Protein AF-A0A0K0E329-F1 (afdb_monomer_lite)

Structure (mmCIF, N/CA/C/O backbone):
data_AF-A0A0K0E329-F1
#
_entry.id   AF-A0A0K0E329-F1
#
loop_
_atom_site.group_PDB
_atom_site.id
_atom_site.type_symbol
_atom_site.label_atom_id
_atom_site.label_alt_id
_atom_site.label_comp_id
_atom_site.label_asym_id
_atom_site.label_entity_id
_atom_site.label_seq_id
_atom_site.pdbx_PDB_ins_code
_atom_site.Cartn_x
_atom_site.Cartn_y
_atom_site.Cartn_z
_atom_site.occupancy
_atom_site.B_iso_or_equiv
_atom_site.auth_seq_id
_atom_site.auth_comp_id
_atom_site.auth_asym_id
_atom_site.auth_atom_id
_atom_site.pdbx_PDB_model_num
ATOM 1 N N . MET A 1 1 ? -39.834 -22.960 -10.451 1.00 30.19 1 MET A N 1
ATOM 2 C CA . MET A 1 1 ? -39.434 -23.933 -9.409 1.00 30.19 1 MET A CA 1
ATOM 3 C C . MET A 1 1 ? -38.157 -23.438 -8.737 1.00 30.19 1 MET A C 1
ATOM 5 O O . MET A 1 1 ? -37.255 -23.017 -9.445 1.00 30.19 1 MET A O 1
ATOM 9 N N . SER A 1 2 ? -38.142 -23.414 -7.400 1.00 26.95 2 SER A N 1
ATOM 10 C CA . SER A 1 2 ? -36.976 -23.307 -6.494 1.00 26.95 2 SER A CA 1
ATOM 11 C C . SER A 1 2 ? -35.698 -22.561 -6.947 1.00 26.95 2 SER A C 1
ATOM 13 O O . SER A 1 2 ? -34.744 -23.169 -7.430 1.00 26.95 2 SER A O 1
ATOM 15 N N . ARG A 1 3 ? -35.580 -21.290 -6.544 1.00 26.12 3 ARG A N 1
ATOM 16 C CA . ARG A 1 3 ? -34.409 -20.845 -5.766 1.00 26.12 3 ARG A CA 1
ATOM 17 C C . ARG A 1 3 ? -34.931 -20.260 -4.459 1.00 26.12 3 ARG A C 1
ATOM 19 O O . ARG A 1 3 ? -35.595 -19.231 -4.466 1.00 26.12 3 ARG A O 1
ATOM 26 N N . VAL A 1 4 ? -34.724 -20.997 -3.373 1.00 27.64 4 VAL A N 1
ATOM 27 C CA . VAL A 1 4 ? -35.117 -20.589 -2.019 1.00 27.64 4 VAL A CA 1
ATOM 28 C C . VAL A 1 4 ? -34.124 -19.528 -1.528 1.00 27.64 4 VAL A C 1
ATOM 30 O O . VAL A 1 4 ? -32.957 -19.551 -1.925 1.00 27.64 4 VAL A O 1
ATOM 33 N N . ASN A 1 5 ? -34.593 -18.612 -0.677 1.00 27.81 5 ASN A N 1
ATOM 34 C CA . ASN A 1 5 ? -33.756 -17.750 0.172 1.00 27.81 5 ASN A CA 1
ATOM 35 C C . ASN A 1 5 ? -32.649 -18.607 0.849 1.00 27.81 5 ASN A C 1
ATOM 37 O O . ASN A 1 5 ? -32.855 -19.792 1.081 1.00 27.81 5 ASN A O 1
ATOM 41 N N . THR A 1 6 ? -31.454 -18.136 1.188 1.00 36.88 6 THR A N 1
ATOM 42 C CA . THR A 1 6 ? -31.142 -16.965 2.019 1.00 36.88 6 THR A CA 1
ATOM 43 C C . THR A 1 6 ? -29.643 -16.649 1.880 1.00 36.88 6 THR A C 1
ATOM 45 O O . THR A 1 6 ? -28.821 -17.477 2.274 1.00 36.88 6 THR A O 1
ATOM 48 N N . ASP A 1 7 ? -29.256 -15.464 1.402 1.00 59.50 7 ASP A N 1
ATOM 49 C CA . ASP A 1 7 ? -27.940 -14.902 1.755 1.00 59.50 7 ASP A CA 1
ATOM 50 C C . ASP A 1 7 ? -28.203 -13.801 2.785 1.00 59.50 7 ASP A C 1
ATOM 52 O O . ASP A 1 7 ? -28.578 -12.684 2.431 1.00 59.50 7 ASP A O 1
ATOM 56 N N . GLU A 1 8 ? -28.102 -14.153 4.070 1.00 69.12 8 GLU A N 1
ATOM 57 C CA . GLU A 1 8 ? -28.413 -13.270 5.209 1.00 69.12 8 GLU A CA 1
ATOM 58 C C . GLU A 1 8 ? -27.462 -12.049 5.294 1.00 69.12 8 GLU A C 1
ATOM 60 O O . GLU A 1 8 ? -27.689 -11.147 6.102 1.00 69.12 8 GLU A O 1
ATOM 65 N N . GLU A 1 9 ? -26.422 -11.988 4.446 1.00 79.25 9 GLU A N 1
ATOM 66 C CA . GLU A 1 9 ? -25.564 -10.811 4.236 1.00 79.25 9 GLU A CA 1
ATOM 67 C C . GLU A 1 9 ? -26.096 -9.812 3.197 1.00 79.25 9 GLU A C 1
ATOM 69 O O . GLU A 1 9 ? -25.577 -8.699 3.115 1.00 79.25 9 GLU A O 1
ATOM 74 N N . ASN A 1 10 ? -27.093 -10.172 2.385 1.00 79.56 10 ASN A N 1
ATOM 75 C CA . ASN A 1 10 ? -27.586 -9.287 1.333 1.00 79.56 10 ASN A CA 1
ATOM 76 C C . ASN A 1 10 ? -28.309 -8.071 1.938 1.00 79.56 10 ASN A C 1
ATOM 78 O O . ASN A 1 10 ? -29.282 -8.224 2.679 1.00 79.56 10 ASN A O 1
ATOM 82 N N . ILE A 1 11 ? -27.850 -6.862 1.609 1.00 79.38 11 ILE A N 1
ATOM 83 C CA . ILE A 1 11 ? -28.499 -5.613 2.020 1.00 79.38 11 ILE A CA 1
ATOM 84 C C . ILE A 1 11 ? -29.541 -5.256 0.952 1.00 79.38 11 ILE A C 1
ATOM 86 O O . ILE A 1 11 ? -29.167 -5.057 -0.206 1.00 79.38 11 ILE A O 1
ATOM 90 N N . PRO A 1 12 ? -30.841 -5.152 1.292 1.00 78.81 12 PRO A N 1
ATOM 91 C CA . PRO A 1 12 ? -31.854 -4.770 0.316 1.00 78.81 12 PRO A CA 1
ATOM 92 C C . PRO A 1 12 ? -31.569 -3.384 -0.276 1.00 78.81 12 PRO A C 1
ATOM 94 O O . PRO A 1 12 ? -31.139 -2.469 0.430 1.00 78.81 12 PRO A O 1
ATOM 97 N N . CYS A 1 13 ? -31.836 -3.204 -1.569 1.00 78.75 13 CYS A N 1
ATOM 98 C CA . CYS A 1 13 ? -31.756 -1.885 -2.191 1.00 78.75 13 CYS A CA 1
ATOM 99 C C . CYS A 1 13 ? -32.793 -0.938 -1.574 1.00 78.75 13 CYS A C 1
ATOM 101 O O . CYS A 1 13 ? -33.955 -1.312 -1.394 1.00 78.75 13 CYS A O 1
ATOM 103 N N . PHE A 1 14 ? -32.392 0.303 -1.309 1.00 81.69 14 PHE A N 1
ATOM 104 C CA . PHE A 1 14 ? -33.315 1.366 -0.937 1.00 81.69 14 PHE A CA 1
ATOM 105 C C . PHE A 1 14 ? -34.345 1.577 -2.066 1.00 81.69 14 PHE A C 1
ATOM 107 O O . PHE A 1 14 ? -33.971 1.532 -3.245 1.00 81.69 14 PHE A O 1
ATOM 114 N N . PRO A 1 15 ? -35.638 1.792 -1.760 1.00 80.38 15 PRO A N 1
ATOM 115 C CA . PRO A 1 15 ? -36.645 2.002 -2.795 1.00 80.38 15 PRO A CA 1
ATOM 116 C C . PRO A 1 15 ? -36.321 3.215 -3.673 1.00 80.38 15 PRO A C 1
ATOM 118 O O . PRO A 1 15 ? -35.974 4.275 -3.157 1.00 80.38 15 PRO A O 1
ATOM 121 N N . LYS A 1 16 ? -36.485 3.075 -4.997 1.00 79.75 16 LYS A N 1
ATOM 122 C CA . LYS A 1 16 ? -36.289 4.180 -5.958 1.00 79.75 16 LYS A CA 1
ATOM 123 C C . LYS A 1 16 ? -37.215 5.364 -5.668 1.00 79.75 16 LYS A C 1
ATOM 125 O O . LYS A 1 16 ? -36.776 6.508 -5.711 1.00 79.75 16 LYS A O 1
ATOM 130 N N . ASP A 1 17 ? -38.463 5.061 -5.316 1.00 83.12 17 ASP A N 1
ATOM 131 C CA . ASP A 1 17 ? -39.498 6.023 -4.945 1.00 83.12 17 ASP A CA 1
ATOM 132 C C . ASP A 1 17 ? -39.912 5.805 -3.483 1.00 83.12 17 ASP A C 1
ATOM 134 O O . ASP A 1 17 ? -40.908 5.132 -3.202 1.00 83.12 17 ASP A O 1
ATOM 138 N N . PRO A 1 18 ? -39.137 6.321 -2.515 1.00 84.25 18 PRO A N 1
ATOM 139 C CA . PRO A 1 18 ? -39.453 6.143 -1.111 1.00 84.25 18 PRO A CA 1
ATOM 140 C C . PRO A 1 18 ? -40.649 7.025 -0.699 1.00 84.25 18 PRO A C 1
ATOM 142 O O . PRO A 1 18 ? -40.830 8.142 -1.223 1.00 84.25 18 PRO A O 1
ATOM 145 N N . PRO A 1 19 ? -41.455 6.571 0.280 1.00 87.12 19 PRO A N 1
ATOM 146 C CA . PRO A 1 19 ? -42.496 7.392 0.884 1.00 87.12 19 PRO A CA 1
ATOM 147 C C . PRO A 1 19 ? -41.891 8.653 1.520 1.00 87.12 19 PRO A C 1
ATOM 149 O O . PRO A 1 19 ? -40.735 8.674 1.940 1.00 87.12 19 PRO A O 1
ATOM 152 N N . LYS A 1 20 ? -42.680 9.735 1.576 1.00 87.44 20 LYS A N 1
ATOM 153 C CA . LYS A 1 20 ? -42.245 11.016 2.171 1.00 87.44 20 LYS A CA 1
ATOM 154 C C . LYS A 1 20 ? -42.005 10.914 3.680 1.00 87.44 20 LYS A C 1
ATOM 156 O O . LYS A 1 20 ? -41.210 11.680 4.218 1.00 87.44 20 LYS A O 1
ATOM 161 N N . GLU A 1 21 ? -42.698 9.986 4.327 1.00 90.31 21 GLU A N 1
ATOM 162 C CA . GLU A 1 21 ? -42.625 9.707 5.754 1.00 90.31 21 GLU A CA 1
ATOM 163 C C . GLU A 1 21 ? -42.329 8.226 5.972 1.00 90.31 21 GLU A C 1
ATOM 165 O O . GLU A 1 21 ? -42.809 7.363 5.232 1.00 90.31 21 GLU A O 1
ATOM 170 N N . ILE A 1 22 ? -41.537 7.945 6.999 1.00 91.00 22 ILE A N 1
ATOM 171 C CA . ILE A 1 22 ? -41.161 6.605 7.437 1.00 91.00 22 ILE A CA 1
ATOM 172 C C . ILE A 1 22 ? -41.391 6.479 8.942 1.00 91.00 22 ILE A C 1
ATOM 174 O O . ILE A 1 22 ? -41.327 7.461 9.674 1.00 91.00 22 ILE A O 1
ATOM 178 N N . LYS A 1 23 ? -41.640 5.261 9.413 1.00 92.19 23 LYS A N 1
ATOM 179 C CA . LYS A 1 23 ? -41.767 4.931 10.834 1.00 92.19 23 LYS A CA 1
ATOM 180 C C . LYS A 1 23 ? -40.741 3.875 11.213 1.00 92.19 23 LYS A C 1
ATOM 182 O O . LYS A 1 23 ? -40.437 2.983 10.417 1.00 92.19 23 LYS A O 1
ATOM 187 N N . PHE A 1 24 ? -40.238 3.963 12.436 1.00 91.94 24 PHE A N 1
ATOM 188 C CA . PHE A 1 24 ? -39.349 2.966 13.029 1.00 91.94 24 PHE A CA 1
ATOM 189 C C . PHE A 1 24 ? -40.064 2.222 14.153 1.00 91.94 24 PHE A C 1
ATOM 191 O O . PHE A 1 24 ? -40.987 2.759 14.768 1.00 91.94 24 PHE A O 1
ATOM 198 N N . LYS A 1 25 ? -39.664 0.978 14.420 1.00 92.44 25 LYS A N 1
ATOM 199 C CA . LYS A 1 25 ? -40.356 0.107 15.373 1.00 92.44 25 LYS A CA 1
ATOM 200 C C . LYS A 1 25 ? -40.222 0.596 16.819 1.00 92.44 25 LYS A C 1
ATOM 202 O O . LYS A 1 25 ? -41.172 0.405 17.573 1.00 92.44 25 LYS A O 1
ATOM 207 N N . LYS A 1 26 ? -39.103 1.222 17.213 1.00 88.12 26 LYS A N 1
ATOM 208 C CA . LYS A 1 26 ? -38.930 1.727 18.590 1.00 88.12 26 LYS A CA 1
ATOM 209 C C . LYS A 1 26 ? -39.703 3.012 18.879 1.00 88.12 26 LYS A C 1
ATOM 211 O O . LYS A 1 26 ? -40.247 3.140 19.968 1.00 88.12 26 LYS A O 1
ATOM 216 N N . SER A 1 27 ? -39.737 3.956 17.935 1.00 81.31 27 SER A N 1
ATOM 217 C CA . SER A 1 27 ? -40.390 5.261 18.143 1.00 81.31 27 SER A CA 1
ATOM 218 C C . SER A 1 27 ? -41.851 5.301 17.695 1.00 81.31 27 SER A C 1
ATOM 220 O O . SER A 1 27 ? -42.635 6.010 18.309 1.00 81.31 27 SER A O 1
ATOM 222 N N . ASN A 1 28 ? -42.233 4.565 16.642 1.00 79.19 28 ASN A N 1
ATOM 223 C CA . ASN A 1 28 ? -43.558 4.560 15.987 1.00 79.19 28 ASN A CA 1
ATOM 224 C C . ASN A 1 28 ? -44.072 5.923 15.444 1.00 79.19 28 ASN A C 1
ATOM 226 O O . ASN A 1 28 ? -45.011 5.964 14.636 1.00 79.19 28 ASN A O 1
ATOM 230 N N . GLU A 1 29 ? -43.433 7.028 15.819 1.00 84.44 29 GLU A N 1
ATOM 231 C CA . GLU A 1 29 ? -43.645 8.364 15.267 1.00 84.44 29 GLU A CA 1
ATOM 232 C C . GLU A 1 29 ? -43.232 8.458 13.786 1.00 84.44 29 GLU A C 1
ATOM 234 O O . GLU A 1 29 ? -42.337 7.729 13.340 1.00 84.44 29 GLU A O 1
ATOM 239 N N . PRO A 1 30 ? -43.881 9.329 12.989 1.00 87.44 30 PRO A N 1
ATOM 240 C CA . PRO A 1 30 ? -43.497 9.587 11.607 1.00 87.44 30 PRO A CA 1
ATOM 241 C C . PRO A 1 30 ? -42.249 10.480 11.531 1.00 87.44 30 PRO A C 1
ATOM 243 O O . PRO A 1 30 ? -42.206 11.575 12.083 1.00 87.44 30 PRO A O 1
ATOM 246 N N . HIS A 1 31 ? -41.245 10.036 10.776 1.00 90.06 31 HIS A N 1
ATOM 247 C CA . HIS A 1 31 ? -40.064 10.821 10.413 1.00 90.06 31 HIS A CA 1
ATOM 248 C C . HIS A 1 31 ? -40.143 11.205 8.940 1.00 90.06 31 HIS A C 1
ATOM 250 O O . HIS A 1 31 ? -40.411 10.358 8.086 1.00 90.06 31 HIS A O 1
ATOM 256 N N . LYS A 1 32 ? -39.857 12.464 8.614 1.00 89.69 32 LYS A N 1
ATOM 257 C CA . LYS A 1 32 ? -39.839 12.951 7.229 1.00 89.69 32 LYS A CA 1
ATOM 258 C C . LYS A 1 32 ? -38.509 12.604 6.559 1.00 89.69 32 LYS A C 1
ATOM 260 O O . LYS A 1 32 ? -37.453 12.933 7.091 1.00 89.69 32 LYS A O 1
ATOM 265 N N . LEU A 1 33 ? -38.551 11.981 5.383 1.00 87.00 33 LEU A N 1
ATOM 266 C CA . LEU A 1 33 ? -37.358 11.575 4.636 1.00 87.00 33 LEU A CA 1
ATOM 267 C C . LEU A 1 33 ? -36.765 12.740 3.821 1.00 87.00 33 LEU A C 1
ATOM 269 O O . LEU A 1 33 ? -37.480 13.410 3.067 1.00 87.00 33 LEU A O 1
ATOM 273 N N . VAL A 1 34 ? -35.446 12.941 3.897 1.00 81.12 34 VAL A N 1
ATOM 274 C CA . VAL A 1 34 ? -34.737 13.996 3.154 1.00 81.12 34 VAL A CA 1
ATOM 275 C C . VAL A 1 34 ? -34.216 13.451 1.819 1.00 81.12 34 VAL A C 1
ATOM 277 O O . VAL A 1 34 ? -33.119 12.909 1.716 1.00 81.12 34 VAL A O 1
ATOM 280 N N . ARG A 1 35 ? -35.020 13.610 0.757 1.00 65.81 35 ARG A N 1
ATOM 281 C CA . ARG A 1 35 ? -34.760 13.025 -0.579 1.00 65.81 35 ARG A CA 1
ATOM 282 C C . ARG A 1 35 ? -33.406 13.386 -1.202 1.00 65.81 35 ARG A C 1
ATOM 284 O O . ARG A 1 35 ? -32.863 12.580 -1.948 1.00 65.81 35 ARG A O 1
ATOM 291 N N . ASN A 1 36 ? -32.867 14.567 -0.909 1.00 62.78 36 ASN A N 1
ATOM 292 C CA . ASN A 1 36 ? -31.623 15.054 -1.517 1.00 62.78 36 ASN A CA 1
ATOM 293 C C . ASN A 1 36 ? -30.358 14.449 -0.874 1.00 62.78 36 ASN A C 1
ATOM 295 O O . ASN A 1 36 ? -29.265 14.661 -1.391 1.00 62.78 36 ASN A O 1
ATOM 299 N N . LEU A 1 37 ? -30.502 13.735 0.249 1.00 58.59 37 LEU A N 1
ATOM 300 C CA . LEU A 1 37 ? -29.411 13.200 1.074 1.00 58.59 37 LEU A CA 1
ATOM 301 C C . LEU A 1 37 ? -29.565 11.681 1.293 1.00 58.59 37 LEU A C 1
ATOM 303 O O . LEU A 1 37 ? -29.251 11.136 2.349 1.00 58.59 37 LEU A O 1
ATOM 307 N N . ILE A 1 38 ? -30.056 10.985 0.261 1.00 61.78 38 ILE A N 1
ATOM 308 C CA . ILE A 1 38 ? -29.942 9.527 0.133 1.00 61.78 38 ILE A CA 1
ATOM 309 C C . ILE A 1 38 ? -28.563 9.246 -0.472 1.00 61.78 38 ILE A C 1
ATOM 311 O O . ILE A 1 38 ? -28.351 9.440 -1.671 1.00 61.78 38 ILE A O 1
ATOM 315 N N . SER A 1 39 ? -27.612 8.832 0.365 1.00 55.78 39 SER A N 1
ATOM 316 C CA . SER A 1 39 ? -26.233 8.600 -0.062 1.00 55.78 39 SER A CA 1
ATOM 317 C C . SER A 1 39 ? -26.075 7.174 -0.594 1.00 55.78 39 SER A C 1
ATOM 319 O O . SER A 1 39 ? -26.163 6.198 0.154 1.00 55.78 39 SER A O 1
ATOM 321 N N . TYR A 1 40 ? -25.857 7.060 -1.907 1.00 50.41 40 TYR A N 1
ATOM 322 C CA . TYR A 1 40 ? -25.480 5.813 -2.575 1.00 50.41 40 TYR A CA 1
ATOM 323 C C . TYR A 1 40 ? -23.957 5.620 -2.479 1.00 50.41 40 TYR A C 1
ATOM 325 O O . TYR A 1 40 ? -23.222 6.090 -3.348 1.00 50.41 40 TYR A O 1
ATOM 333 N N . THR A 1 41 ? -23.469 4.902 -1.463 1.00 49.47 41 THR A N 1
ATOM 334 C CA . THR A 1 41 ? -22.028 4.662 -1.245 1.00 49.47 41 THR A CA 1
ATOM 335 C C . THR A 1 41 ? -21.646 3.176 -1.331 1.00 49.47 41 THR A C 1
ATOM 337 O O . THR A 1 41 ? -20.990 2.590 -0.472 1.00 49.47 41 THR A O 1
ATOM 340 N N . GLY A 1 42 ? -21.975 2.558 -2.469 1.00 47.09 42 GLY A N 1
ATOM 341 C CA . GLY A 1 42 ? -21.501 1.221 -2.849 1.00 47.09 42 GLY A CA 1
ATOM 342 C C . GLY A 1 42 ? -22.220 0.055 -2.158 1.00 47.09 42 GLY A C 1
ATOM 343 O O . GLY A 1 42 ? -23.190 0.236 -1.429 1.00 47.09 42 GLY A O 1
ATOM 344 N N . ASN A 1 43 ? -21.737 -1.169 -2.404 1.00 46.44 43 ASN A N 1
ATOM 345 C CA . ASN A 1 43 ? -22.457 -2.423 -2.111 1.00 46.44 43 ASN A CA 1
ATOM 346 C C . ASN A 1 43 ? -22.878 -2.643 -0.644 1.00 46.44 43 ASN A C 1
ATOM 348 O O . ASN A 1 43 ? -23.721 -3.501 -0.399 1.00 46.44 43 ASN A O 1
ATOM 352 N N . PHE A 1 44 ? -22.290 -1.921 0.316 1.00 54.41 44 PHE A N 1
ATOM 353 C CA . PHE A 1 44 ? -22.524 -2.126 1.752 1.00 54.41 44 PHE A CA 1
ATOM 354 C C . PHE A 1 44 ? -22.970 -0.874 2.516 1.00 54.41 44 PHE A C 1
ATOM 356 O O . PHE A 1 44 ? -23.161 -0.941 3.730 1.00 54.41 44 PHE A O 1
ATOM 363 N N . HIS A 1 45 ? -23.156 0.257 1.830 1.00 67.00 45 HIS A N 1
ATOM 364 C CA . HIS A 1 45 ? -23.435 1.531 2.486 1.00 67.00 45 HIS A CA 1
ATOM 365 C C . HIS A 1 45 ? -24.546 2.266 1.731 1.00 67.00 45 HIS A C 1
ATOM 367 O O . HIS A 1 45 ? -24.354 2.885 0.685 1.00 67.00 45 HIS A O 1
ATOM 373 N N . GLN A 1 46 ? -25.753 2.124 2.271 1.00 80.38 46 GLN A N 1
ATOM 374 C CA . GLN A 1 46 ? -26.930 2.877 1.868 1.00 80.38 46 GLN A CA 1
ATOM 375 C C . GLN A 1 46 ? -27.401 3.628 3.106 1.00 80.38 46 GLN A C 1
ATOM 377 O O . GLN A 1 46 ? -27.944 3.024 4.035 1.00 80.38 46 GLN A O 1
ATOM 382 N N . TYR A 1 47 ? -27.143 4.932 3.123 1.00 83.94 47 TYR A N 1
ATOM 383 C CA . TYR A 1 47 ? -27.549 5.822 4.203 1.00 83.94 47 TYR A CA 1
ATOM 384 C C . TYR A 1 47 ? -28.688 6.713 3.734 1.00 83.94 47 TYR A C 1
ATOM 386 O O . TYR A 1 47 ? -28.702 7.183 2.593 1.00 83.94 47 TYR A O 1
ATOM 394 N N . PHE A 1 48 ? -29.619 6.993 4.635 1.00 85.25 48 PHE A N 1
ATOM 395 C CA . PHE A 1 48 ? -30.668 7.969 4.406 1.00 85.25 48 PHE A CA 1
ATOM 396 C C . PHE A 1 48 ? -30.833 8.872 5.626 1.00 85.25 48 PHE A C 1
ATOM 398 O O . PHE A 1 48 ? -30.765 8.426 6.775 1.00 85.25 48 PHE A O 1
ATOM 405 N N . GLN A 1 49 ? -31.058 10.154 5.358 1.00 85.69 49 GLN A N 1
ATOM 406 C CA . GLN A 1 49 ? -31.318 11.157 6.379 1.00 85.69 49 GLN A CA 1
ATOM 407 C C . GLN A 1 49 ? -32.830 11.343 6.575 1.00 85.69 49 GLN A C 1
ATOM 409 O O . GLN A 1 49 ? -33.607 11.357 5.613 1.00 85.69 49 GLN A O 1
ATOM 414 N N . HIS A 1 50 ? -33.253 11.478 7.828 1.00 87.81 50 HIS A N 1
ATOM 415 C CA . HIS A 1 50 ? -34.649 11.645 8.213 1.00 87.81 50 HIS A CA 1
ATOM 416 C C . HIS A 1 50 ? -34.791 12.559 9.432 1.00 87.81 50 HIS A C 1
ATOM 418 O O . HIS A 1 50 ? -33.901 12.640 10.276 1.00 87.81 50 HIS A O 1
ATOM 424 N N . ASN A 1 51 ? -35.939 13.224 9.534 1.00 84.81 51 ASN A N 1
ATOM 425 C CA . ASN A 1 51 ? -36.203 14.223 10.564 1.00 84.81 51 ASN A CA 1
ATOM 426 C C . ASN A 1 51 ? -37.435 13.819 11.375 1.00 84.81 51 ASN A C 1
ATOM 428 O O . ASN A 1 51 ? -38.546 13.797 10.837 1.00 84.81 51 ASN A O 1
ATOM 432 N N . GLY A 1 52 ? -37.237 13.530 12.663 1.00 78.06 52 GLY A N 1
ATOM 433 C CA . GLY A 1 52 ? -38.322 13.342 13.637 1.00 78.06 52 GLY A CA 1
ATOM 434 C C . GLY A 1 52 ? -38.841 14.660 14.226 1.00 78.06 52 GLY A C 1
ATOM 435 O O . GLY A 1 52 ? -39.932 14.703 14.782 1.00 78.06 52 GLY A O 1
ATOM 436 N N . SER A 1 53 ? -38.086 15.754 14.077 1.00 71.75 53 SER A N 1
ATOM 437 C CA . SER A 1 53 ? -38.524 17.113 14.412 1.00 71.75 53 SER A CA 1
ATOM 438 C C . SER A 1 53 ? -38.049 18.111 13.344 1.00 71.75 53 SER A C 1
ATOM 440 O O . SER A 1 53 ? -37.121 17.801 12.593 1.00 71.75 53 SER A O 1
ATOM 442 N N . PRO A 1 54 ? -38.623 19.326 13.255 1.00 63.53 54 PRO A N 1
ATOM 443 C CA . PRO A 1 54 ? -38.162 20.344 12.307 1.00 63.53 54 PRO A CA 1
ATOM 444 C C . PRO A 1 54 ? -36.701 20.782 12.500 1.00 63.53 54 PRO A C 1
ATOM 446 O O . PRO A 1 54 ? -36.109 21.318 11.566 1.00 63.53 54 PRO A O 1
ATOM 449 N N . THR A 1 55 ? -36.129 20.576 13.691 1.00 61.50 55 THR A N 1
ATOM 450 C CA . THR A 1 55 ? -34.799 21.067 14.088 1.00 61.50 55 THR A CA 1
ATOM 451 C C . THR A 1 55 ? -33.747 19.967 14.248 1.00 61.50 55 THR A C 1
ATOM 453 O O . THR A 1 55 ? -32.568 20.294 14.361 1.00 61.50 55 THR A O 1
ATOM 456 N N . SER A 1 56 ? -34.127 18.683 14.226 1.00 69.25 56 SER A N 1
ATOM 457 C CA . SER A 1 56 ? -33.195 17.554 14.340 1.00 69.25 56 SER A CA 1
ATOM 458 C C . SER A 1 56 ? -33.157 16.693 13.075 1.00 69.25 56 SER A C 1
ATOM 460 O O . SER A 1 56 ? -34.178 16.200 12.592 1.00 69.25 56 SER A O 1
ATOM 462 N N . TYR A 1 57 ? -31.941 16.494 12.565 1.00 76.06 57 TYR A N 1
ATOM 463 C CA . TYR A 1 57 ? -31.628 15.548 11.499 1.00 76.06 57 TYR A CA 1
ATOM 464 C C . TYR A 1 57 ? -31.008 14.295 12.117 1.00 76.06 57 TYR A C 1
ATOM 466 O O . TYR A 1 57 ? -30.106 14.393 12.949 1.00 76.06 57 TYR A O 1
ATOM 474 N N . SER A 1 58 ? -31.464 13.128 11.679 1.00 82.56 58 SER A N 1
ATOM 475 C CA . SER A 1 58 ? -30.926 11.823 12.058 1.00 82.56 58 SER A CA 1
ATOM 476 C C . SER A 1 58 ? -30.509 11.054 10.807 1.00 82.56 58 SER A C 1
ATOM 478 O O . SER A 1 58 ? -31.091 11.226 9.733 1.00 82.56 58 SER A O 1
ATOM 480 N N . TYR A 1 59 ? -29.504 10.192 10.947 1.00 86.44 59 TYR A N 1
ATOM 481 C CA . TYR A 1 59 ? -29.031 9.322 9.874 1.00 86.44 59 TYR A CA 1
ATOM 482 C C . TYR A 1 59 ? -29.313 7.866 10.214 1.00 86.44 59 TYR A C 1
ATOM 484 O O . TYR A 1 59 ? -29.082 7.431 11.340 1.00 86.44 59 TYR A O 1
ATOM 492 N N . SER A 1 60 ? -29.750 7.099 9.219 1.00 89.69 60 SER A N 1
ATOM 493 C CA . SER A 1 60 ? -29.914 5.652 9.330 1.00 89.69 60 SER A CA 1
ATOM 494 C C . SER A 1 60 ? -29.224 4.931 8.173 1.00 89.69 60 SER A C 1
ATOM 496 O O . SER A 1 60 ? -29.397 5.295 7.009 1.00 89.69 60 SER A O 1
ATOM 498 N N . LYS A 1 61 ? -28.455 3.887 8.492 1.00 89.00 61 LYS A N 1
ATOM 499 C CA . LYS A 1 61 ? -27.863 2.935 7.542 1.00 89.00 61 LYS A CA 1
ATOM 500 C C . LYS A 1 61 ? -28.791 1.733 7.369 1.00 89.00 61 LYS A C 1
ATOM 502 O O . LYS A 1 61 ? -29.280 1.211 8.366 1.00 89.00 61 LYS A O 1
ATOM 507 N N . ILE A 1 62 ? -28.990 1.244 6.145 1.00 90.88 62 ILE A N 1
ATOM 508 C CA . ILE A 1 62 ? -29.622 -0.068 5.904 1.00 90.88 62 ILE A CA 1
ATOM 509 C C . ILE A 1 62 ? -28.604 -1.176 6.197 1.00 90.88 62 ILE A C 1
ATOM 511 O O . ILE A 1 62 ? -27.502 -1.150 5.650 1.00 90.88 62 ILE A O 1
ATOM 515 N N . ILE A 1 63 ? -28.980 -2.168 7.005 1.00 91.75 63 ILE A N 1
ATOM 516 C CA . ILE A 1 63 ? -28.107 -3.293 7.383 1.00 91.75 63 ILE A CA 1
ATOM 517 C C . ILE A 1 63 ? -28.737 -4.644 7.016 1.00 91.75 63 ILE A C 1
ATOM 519 O O . ILE A 1 63 ? -29.959 -4.773 6.912 1.00 91.75 63 ILE A O 1
ATOM 523 N N . SER A 1 64 ? -27.905 -5.665 6.800 1.00 91.81 64 SER A N 1
ATOM 524 C CA . SER A 1 64 ? -28.366 -7.031 6.514 1.00 91.81 64 SER A CA 1
ATOM 525 C C . SER A 1 64 ? -28.890 -7.729 7.779 1.00 91.81 64 SER A C 1
ATOM 527 O O . SER A 1 64 ? -28.724 -7.235 8.897 1.00 91.81 64 SER A O 1
ATOM 529 N N . GLU A 1 65 ? -29.522 -8.898 7.640 1.00 92.75 65 GLU A N 1
ATOM 530 C CA . GLU A 1 65 ? -29.952 -9.686 8.807 1.00 92.75 65 GLU A CA 1
ATOM 531 C C . GLU A 1 65 ? -28.748 -10.181 9.631 1.00 92.75 65 GLU A C 1
ATOM 533 O O . GLU A 1 65 ? -28.798 -10.225 10.862 1.00 92.75 65 GLU A O 1
ATOM 538 N N . ASN A 1 66 ? -27.628 -10.484 8.972 1.00 92.44 66 ASN A N 1
ATOM 539 C CA . ASN A 1 66 ? -26.356 -10.735 9.649 1.00 92.44 66 ASN A CA 1
ATOM 540 C C . ASN A 1 66 ? -25.755 -9.466 10.253 1.00 92.44 66 ASN A C 1
ATOM 542 O O . ASN A 1 66 ? -25.228 -9.526 11.362 1.00 92.44 66 ASN A O 1
ATOM 546 N N . GLY A 1 67 ? -25.910 -8.318 9.591 1.00 92.44 67 GLY A N 1
ATOM 547 C CA . GLY A 1 67 ? -25.540 -7.010 10.128 1.00 92.44 67 GLY A CA 1
ATOM 548 C C . GLY A 1 67 ? -26.209 -6.707 11.470 1.00 92.44 67 GLY A C 1
ATOM 549 O O . GLY A 1 67 ? -25.528 -6.276 12.393 1.00 92.44 67 GLY A O 1
ATOM 550 N N . VAL A 1 68 ? -27.500 -7.033 11.633 1.00 94.69 68 VAL A N 1
ATOM 551 C CA . VAL A 1 68 ? -28.214 -6.950 12.927 1.00 94.69 68 VAL A CA 1
ATOM 552 C C . VAL A 1 68 ? -27.541 -7.811 14.000 1.00 94.69 68 VAL A C 1
ATOM 554 O O . VAL A 1 68 ? -27.266 -7.331 15.098 1.00 94.69 68 VAL A O 1
ATOM 557 N N . LYS A 1 69 ? -27.248 -9.081 13.687 1.00 94.56 69 LYS A N 1
ATOM 558 C CA . LYS A 1 69 ? -26.632 -10.041 14.627 1.00 94.56 69 LYS A CA 1
ATOM 559 C C . LYS A 1 69 ? -25.226 -9.594 15.055 1.00 94.56 69 LYS A C 1
ATOM 561 O O . LYS A 1 69 ? -24.865 -9.750 16.218 1.00 94.56 69 LYS A O 1
ATOM 566 N N . VAL A 1 70 ? -24.454 -9.024 14.127 1.00 93.44 70 VAL A N 1
ATOM 567 C CA . VAL A 1 70 ? -23.100 -8.501 14.367 1.00 93.44 70 VAL A CA 1
ATOM 568 C C . VAL A 1 70 ? -23.133 -7.192 15.153 1.00 93.44 70 VAL A C 1
ATOM 570 O O . VAL A 1 70 ? -22.445 -7.086 16.163 1.00 93.44 70 VAL A O 1
ATOM 573 N N . ALA A 1 71 ? -23.968 -6.227 14.761 1.00 94.88 71 ALA A N 1
ATOM 574 C CA . ALA A 1 71 ? -24.118 -4.970 15.490 1.00 94.88 71 ALA A CA 1
ATOM 575 C C . ALA A 1 71 ? -24.556 -5.214 16.945 1.00 94.88 71 ALA A C 1
ATOM 577 O O . ALA A 1 71 ? -24.049 -4.557 17.851 1.00 94.88 71 ALA A O 1
ATOM 578 N N . GLN A 1 72 ? -25.427 -6.203 17.191 1.00 95.12 72 GLN A N 1
ATOM 579 C CA . GLN A 1 72 ? -25.836 -6.581 18.546 1.00 95.12 72 GLN A CA 1
ATOM 580 C C . GLN A 1 72 ? -24.659 -7.129 19.370 1.00 95.12 72 GLN A C 1
ATOM 582 O O . GLN A 1 72 ? -24.478 -6.714 20.507 1.00 95.12 72 GLN A O 1
ATOM 587 N N . ASP A 1 73 ? -23.813 -7.995 18.802 1.00 93.62 73 ASP A N 1
ATOM 588 C CA . ASP A 1 73 ? -22.595 -8.492 19.469 1.00 93.62 73 ASP A CA 1
ATOM 589 C C . ASP A 1 73 ? -21.574 -7.370 19.742 1.00 93.62 73 ASP A C 1
ATOM 591 O O . ASP A 1 73 ? -20.920 -7.352 20.788 1.00 93.62 73 ASP A O 1
ATOM 595 N N . VAL A 1 74 ? -21.466 -6.391 18.838 1.00 94.62 74 VAL A N 1
ATOM 596 C CA . VAL A 1 74 ? -20.626 -5.199 19.028 1.00 94.62 74 VAL A CA 1
ATOM 597 C C . VAL A 1 74 ? -21.177 -4.308 20.151 1.00 94.62 74 VAL A C 1
ATOM 599 O O . VAL A 1 74 ? -20.406 -3.928 21.034 1.00 94.62 74 VAL A O 1
ATOM 602 N N . HIS A 1 75 ? -22.492 -4.062 20.208 1.00 94.88 75 HIS A N 1
ATOM 603 C CA . HIS A 1 75 ? -23.144 -3.414 21.357 1.00 94.88 75 HIS A CA 1
ATOM 604 C C . HIS A 1 75 ? -22.926 -4.183 22.658 1.00 94.88 75 HIS A C 1
ATOM 606 O O . HIS A 1 75 ? -22.598 -3.592 23.685 1.00 94.88 75 HIS A O 1
ATOM 612 N N . ASP A 1 76 ? -23.094 -5.505 22.631 1.00 92.94 76 ASP A N 1
ATOM 613 C CA . ASP A 1 76 ? -23.056 -6.314 23.840 1.00 92.94 76 ASP A CA 1
ATOM 614 C C . ASP A 1 76 ? -21.655 -6.525 24.413 1.00 92.94 76 ASP A C 1
ATOM 616 O O . ASP A 1 76 ? -21.550 -6.895 25.587 1.00 92.94 76 ASP A O 1
ATOM 620 N N . THR A 1 77 ? -20.604 -6.258 23.627 1.00 92.00 77 THR A N 1
ATOM 621 C CA . THR A 1 77 ? -19.205 -6.467 24.024 1.00 92.00 77 THR A CA 1
ATOM 622 C C . THR A 1 77 ? -18.327 -5.224 23.897 1.00 92.00 77 THR A C 1
ATOM 624 O O . THR A 1 77 ? -17.809 -4.757 24.906 1.00 92.00 77 THR A O 1
ATOM 627 N N . LEU A 1 78 ? -18.147 -4.677 22.692 1.00 93.25 78 LEU A N 1
ATOM 628 C CA . LEU A 1 78 ? -17.206 -3.586 22.425 1.00 93.25 78 LEU A CA 1
ATOM 629 C C . LEU A 1 78 ? -17.708 -2.244 22.975 1.00 93.25 78 LEU A C 1
ATOM 631 O O . LEU A 1 78 ? -16.950 -1.533 23.628 1.00 93.25 78 LEU A O 1
ATOM 635 N N . LEU A 1 79 ? -18.980 -1.904 22.733 1.00 95.19 79 LEU A N 1
ATOM 636 C CA . LEU A 1 79 ? -19.519 -0.569 23.040 1.00 95.19 79 LEU A CA 1
ATOM 637 C C . LEU A 1 79 ? -19.828 -0.347 24.531 1.00 95.19 79 LEU A C 1
ATOM 639 O O . LEU A 1 79 ? -19.997 0.792 24.950 1.00 95.19 79 LEU A O 1
ATOM 643 N N . LYS A 1 80 ? -19.832 -1.408 25.352 1.00 94.81 80 LYS A N 1
ATOM 644 C CA . LYS A 1 80 ? -19.939 -1.317 26.824 1.00 94.81 80 LYS A CA 1
ATOM 645 C C . LYS A 1 80 ? -18.625 -0.946 27.519 1.00 94.81 80 LYS A C 1
ATOM 647 O O . LYS A 1 80 ? -18.615 -0.728 28.729 1.00 94.81 80 LYS A O 1
ATOM 652 N N . LEU A 1 81 ? -17.505 -0.934 26.799 1.00 95.56 81 LEU A N 1
ATOM 653 C CA . LEU A 1 81 ? -16.196 -0.628 27.370 1.00 95.56 81 LEU A CA 1
ATOM 654 C C . LEU A 1 81 ? -16.026 0.895 27.531 1.00 95.56 81 LEU A C 1
ATOM 656 O O . LEU A 1 81 ? -16.353 1.621 26.594 1.00 95.56 81 LEU A O 1
ATOM 660 N N . PRO A 1 82 ? -15.448 1.403 28.641 1.00 93.69 82 PRO A N 1
ATOM 661 C CA . PRO A 1 82 ? -15.417 2.844 28.932 1.00 93.69 82 PRO A CA 1
ATOM 662 C C . PRO A 1 82 ? -14.831 3.730 27.821 1.00 93.69 82 PRO A C 1
ATOM 664 O O . PRO A 1 82 ? -15.330 4.822 27.577 1.00 93.69 82 PRO A O 1
ATOM 667 N N . MET A 1 83 ? -13.806 3.245 27.114 1.00 93.94 83 MET A N 1
ATOM 668 C CA . MET A 1 83 ? -13.138 3.987 26.034 1.00 93.94 83 MET A CA 1
ATOM 669 C C . MET A 1 83 ? -13.907 3.976 24.701 1.00 93.94 83 MET A C 1
ATOM 671 O O . MET A 1 83 ? -13.533 4.695 23.780 1.00 93.94 83 MET A O 1
ATOM 675 N N . ALA A 1 84 ? -14.966 3.171 24.551 1.00 95.38 84 ALA A N 1
ATOM 676 C CA . ALA A 1 84 ? -15.657 3.018 23.269 1.00 95.38 84 ALA A CA 1
ATOM 677 C C . ALA A 1 84 ? -16.302 4.327 22.781 1.00 95.38 84 ALA A C 1
ATOM 679 O O . ALA A 1 84 ? -16.318 4.588 21.578 1.00 95.38 84 ALA A O 1
ATOM 680 N N . THR A 1 85 ? -16.752 5.182 23.707 1.00 93.75 85 THR A N 1
ATOM 681 C CA . THR A 1 85 ? -17.331 6.497 23.388 1.00 93.75 85 THR A CA 1
ATOM 682 C C . THR A 1 85 ? -16.342 7.436 22.687 1.00 93.75 85 THR A C 1
ATOM 684 O O . THR A 1 85 ? -16.755 8.296 21.913 1.00 93.75 85 THR A O 1
ATOM 687 N N . GLU A 1 86 ? -15.023 7.249 22.842 1.00 93.12 86 GLU A N 1
ATOM 688 C CA . GLU A 1 86 ? -14.032 8.037 22.095 1.00 93.12 86 GLU A CA 1
ATOM 689 C C . GLU A 1 86 ? -14.045 7.713 20.594 1.00 93.12 86 GLU A C 1
ATOM 691 O O . GLU A 1 86 ? -13.870 8.621 19.777 1.00 93.12 86 GLU A O 1
ATOM 696 N N . PHE A 1 87 ? -14.329 6.461 20.218 1.00 94.81 87 PHE A N 1
ATOM 697 C CA . PHE A 1 87 ? -14.085 5.935 18.867 1.00 94.81 87 PHE A CA 1
ATOM 698 C C . PHE A 1 87 ? -15.343 5.577 18.067 1.00 94.81 87 PHE A C 1
ATOM 700 O O . PHE A 1 87 ? -15.267 5.538 16.840 1.00 94.81 87 PHE A O 1
ATOM 707 N N . PHE A 1 88 ? -16.483 5.342 18.721 1.00 94.75 88 PHE A N 1
ATOM 708 C CA . PHE A 1 88 ? -17.728 4.893 18.082 1.00 94.75 88 PHE A CA 1
ATOM 709 C C . PHE A 1 88 ? -18.936 5.733 18.516 1.00 94.75 88 PHE A C 1
ATOM 711 O O . PHE A 1 88 ? -18.888 6.468 19.504 1.00 94.75 88 PHE A O 1
ATOM 718 N N . ASP A 1 89 ? -20.043 5.585 17.793 1.00 91.75 89 ASP A N 1
ATOM 719 C CA . ASP A 1 89 ? -21.368 5.969 18.275 1.00 91.75 89 ASP A CA 1
ATOM 720 C C . ASP A 1 89 ? -21.911 4.869 19.205 1.00 91.75 89 ASP A C 1
ATOM 722 O O . ASP A 1 89 ? -22.399 3.837 18.750 1.00 91.75 89 ASP A O 1
ATOM 726 N N . VAL A 1 90 ? -21.754 5.058 20.518 1.00 93.00 90 VAL A N 1
ATOM 727 C CA . VAL A 1 90 ? -22.205 4.089 21.536 1.00 93.00 90 VAL A CA 1
ATOM 728 C C . VAL A 1 90 ? -23.720 4.123 21.768 1.00 93.00 90 VAL A C 1
ATOM 730 O O . VAL A 1 90 ? -24.290 3.100 22.149 1.00 93.00 90 VAL A O 1
ATOM 733 N N . ASP A 1 91 ? -24.358 5.264 21.494 1.00 91.81 91 ASP A N 1
ATOM 734 C CA . ASP A 1 91 ? -25.794 5.510 21.689 1.00 91.81 91 ASP A CA 1
ATOM 735 C C . ASP A 1 91 ? -26.626 5.238 20.420 1.00 91.81 91 ASP A C 1
ATOM 737 O O . ASP A 1 91 ? -27.862 5.268 20.458 1.00 91.81 91 ASP A O 1
ATOM 741 N N . GLY A 1 92 ? -25.957 4.957 19.296 1.00 92.31 92 GLY A N 1
ATOM 742 C CA . GLY A 1 92 ? -26.567 4.500 18.053 1.00 92.31 92 GLY A CA 1
ATOM 743 C C . GLY A 1 92 ? -27.359 3.203 18.243 1.00 92.31 92 GLY A C 1
ATOM 744 O O . GLY A 1 92 ? -27.144 2.434 19.180 1.00 92.31 92 GLY A O 1
ATOM 745 N N . GLN A 1 93 ? -28.348 2.965 17.384 1.00 93.62 93 GLN A N 1
ATOM 746 C CA . GLN A 1 93 ? -29.394 1.985 17.653 1.00 93.62 93 GLN A CA 1
ATOM 747 C C . GLN A 1 93 ? -29.746 1.118 16.453 1.00 93.62 93 GLN A C 1
ATOM 749 O O . GLN A 1 93 ? -30.136 1.606 15.397 1.00 93.62 93 GLN A O 1
ATOM 754 N N . ILE A 1 94 ? -29.767 -0.195 16.674 1.00 94.94 94 ILE A N 1
ATOM 755 C CA . ILE A 1 94 ? -30.446 -1.137 15.780 1.00 94.94 94 ILE A CA 1
ATOM 756 C C . ILE A 1 94 ? -31.962 -0.915 15.892 1.00 94.94 94 ILE A C 1
ATOM 758 O O . ILE A 1 94 ? -32.510 -0.934 17.000 1.00 94.94 94 ILE A O 1
ATOM 762 N N . ASP A 1 95 ? -32.647 -0.732 14.766 1.00 94.25 95 ASP A N 1
ATOM 763 C CA . ASP A 1 95 ? -34.110 -0.639 14.681 1.00 94.25 95 ASP A CA 1
ATOM 764 C C . ASP A 1 95 ? -34.616 -1.280 13.369 1.00 94.25 95 ASP A C 1
ATOM 766 O O . ASP A 1 95 ? -33.847 -1.748 12.527 1.00 94.25 95 ASP A O 1
ATOM 770 N N . PHE A 1 96 ? -35.932 -1.324 13.187 1.00 94.88 96 PHE A N 1
ATOM 771 C CA . PHE A 1 96 ? -36.598 -1.773 11.975 1.00 94.88 96 PHE A CA 1
ATOM 772 C C . PHE A 1 96 ? -37.490 -0.654 11.439 1.00 94.88 96 PHE A C 1
ATOM 774 O O . PHE A 1 96 ? -38.446 -0.237 12.096 1.00 94.88 96 PHE A O 1
ATOM 781 N N . CYS A 1 97 ? -37.208 -0.181 10.227 1.00 93.25 97 CYS A N 1
ATOM 782 C CA . CYS A 1 97 ? -38.077 0.759 9.537 1.00 93.25 97 CYS A CA 1
ATOM 783 C C . CYS A 1 97 ? -39.318 0.010 9.030 1.00 93.25 97 CYS A C 1
ATOM 785 O O . CYS A 1 97 ? -39.256 -0.715 8.035 1.00 93.25 97 CYS A O 1
ATOM 787 N N . THR A 1 98 ? -40.453 0.176 9.712 1.00 92.94 98 THR A N 1
ATOM 788 C CA . THR A 1 98 ? -41.695 -0.564 9.435 1.00 92.94 98 THR A CA 1
ATOM 789 C C . THR A 1 98 ? -42.294 -0.195 8.080 1.00 92.94 98 THR A C 1
ATOM 791 O O . THR A 1 98 ? -42.832 -1.063 7.394 1.00 92.94 98 THR A O 1
ATOM 794 N N . THR A 1 99 ? -42.148 1.065 7.659 1.00 91.62 99 THR A N 1
ATOM 795 C CA . THR A 1 99 ? -42.645 1.560 6.366 1.00 91.62 99 THR A CA 1
ATOM 796 C C . THR A 1 99 ? -41.853 1.000 5.185 1.00 91.62 99 THR A C 1
ATOM 798 O O . THR A 1 99 ? -42.449 0.593 4.192 1.00 91.62 99 THR A O 1
ATOM 801 N N . LEU A 1 100 ? -40.518 0.955 5.288 1.00 89.31 100 LEU A N 1
ATOM 802 C CA . LEU A 1 100 ? -39.646 0.434 4.225 1.00 89.31 100 LEU A CA 1
ATOM 803 C C . LEU A 1 100 ? -39.463 -1.093 4.300 1.00 89.31 100 LEU A C 1
ATOM 805 O O . LEU A 1 100 ? -39.048 -1.703 3.320 1.00 89.31 100 LEU A O 1
ATOM 809 N N . LYS A 1 101 ? -39.790 -1.704 5.448 1.00 92.44 101 LYS A N 1
ATOM 810 C CA . LYS A 1 101 ? -39.540 -3.113 5.806 1.00 92.44 101 LYS A CA 1
ATOM 811 C C . LYS A 1 101 ? -38.049 -3.479 5.806 1.00 92.44 101 LYS A C 1
ATOM 813 O O . LYS A 1 101 ? -37.661 -4.531 5.304 1.00 92.44 101 LYS A O 1
ATOM 818 N N . LEU A 1 102 ? -37.221 -2.599 6.372 1.00 92.19 102 LEU A N 1
ATOM 819 C CA . LEU A 1 102 ? -35.759 -2.715 6.382 1.00 92.19 102 LEU A CA 1
ATOM 820 C C . LEU A 1 102 ? -35.198 -2.716 7.807 1.00 92.19 102 LEU A C 1
ATOM 822 O O . LEU A 1 102 ? -35.621 -1.910 8.637 1.00 92.19 102 LEU A O 1
ATOM 826 N N . ASN A 1 103 ? -34.199 -3.562 8.062 1.00 94.50 103 ASN A N 1
ATOM 827 C CA . ASN A 1 103 ? -33.343 -3.434 9.241 1.00 94.50 103 ASN A CA 1
ATOM 828 C C . ASN A 1 103 ? -32.434 -2.213 9.072 1.00 94.50 103 ASN A C 1
ATOM 830 O O . ASN A 1 103 ? -31.885 -1.994 7.986 1.00 94.50 103 ASN A O 1
ATOM 834 N N . VAL A 1 104 ? -32.258 -1.438 10.139 1.00 93.50 104 VAL A N 1
ATOM 835 C CA . VAL A 1 104 ? -31.441 -0.224 10.117 1.00 93.50 104 VAL A CA 1
ATOM 836 C C . VAL A 1 104 ? -30.548 -0.096 11.345 1.00 93.50 104 VAL A C 1
ATOM 838 O O . VAL A 1 104 ? -30.858 -0.623 12.413 1.00 93.50 104 VAL A O 1
ATOM 841 N N . TYR A 1 105 ? -29.458 0.647 11.179 1.00 93.31 105 TYR A N 1
ATOM 842 C CA . TYR A 1 105 ? -28.689 1.232 12.270 1.00 93.31 105 TYR A CA 1
ATOM 843 C C . TYR A 1 105 ? -28.862 2.752 12.238 1.00 93.31 105 TYR A C 1
ATOM 845 O O . TYR A 1 105 ? -28.454 3.392 11.268 1.00 93.31 105 TYR A O 1
ATOM 853 N N . SER A 1 106 ? -29.497 3.318 13.259 1.00 91.62 106 SER A N 1
ATOM 854 C CA . SER A 1 106 ? -29.756 4.752 13.399 1.00 91.62 106 SER A CA 1
ATOM 855 C C . SER A 1 106 ? -28.703 5.392 14.301 1.00 91.62 106 SER A C 1
ATOM 857 O O . SER A 1 106 ? -28.552 4.980 15.447 1.00 91.62 106 SER A O 1
ATOM 859 N N . TYR A 1 107 ? -27.992 6.396 13.793 1.00 89.56 107 TYR A N 1
ATOM 860 C CA . TYR A 1 107 ? -26.942 7.107 14.527 1.00 89.56 107 TYR A CA 1
ATOM 861 C C . TYR A 1 107 ? -27.533 8.163 15.471 1.00 89.56 107 TYR A C 1
ATOM 863 O O . TYR A 1 107 ? -28.548 8.791 15.152 1.00 89.56 107 TYR A O 1
ATOM 871 N N . SER A 1 108 ? -26.903 8.362 16.630 1.00 87.38 108 SER A N 1
ATOM 872 C CA . SER A 1 108 ? -27.428 9.200 17.717 1.00 87.38 108 SER A CA 1
ATOM 873 C C . SER A 1 108 ? -27.142 10.702 17.553 1.00 87.38 108 SER A C 1
ATOM 875 O O . SER A 1 108 ? -27.902 11.526 18.065 1.00 87.38 108 SER A O 1
ATOM 877 N N . TYR A 1 109 ? -26.111 11.075 16.788 1.00 77.75 109 TYR A N 1
ATOM 878 C CA . TYR A 1 109 ? -25.752 12.463 16.469 1.00 77.75 109 TYR A CA 1
ATOM 879 C C . TYR A 1 109 ? -25.574 12.691 14.957 1.00 77.75 109 TYR A C 1
ATOM 881 O O . TYR A 1 109 ? -25.296 11.747 14.210 1.00 77.75 109 TYR A O 1
ATOM 889 N N . PRO A 1 110 ? -25.735 13.940 14.469 1.00 72.31 110 PRO A N 1
ATOM 890 C CA . PRO A 1 110 ? -25.411 14.289 13.093 1.00 72.31 110 PRO A CA 1
ATOM 891 C C . PRO A 1 110 ? -23.905 14.129 12.859 1.00 72.31 110 PRO A C 1
ATOM 893 O O . PRO A 1 110 ? -23.082 14.896 13.355 1.00 72.31 110 PRO A O 1
ATOM 896 N N . LEU A 1 111 ? -23.568 13.105 12.089 1.00 76.06 111 LEU A N 1
ATOM 897 C CA . LEU A 1 111 ? -22.232 12.814 11.598 1.00 76.06 111 LEU A CA 1
ATOM 898 C C . LEU A 1 111 ? -22.070 13.396 10.180 1.00 76.06 111 LEU A C 1
ATOM 900 O O . LEU A 1 111 ? -23.042 13.439 9.423 1.00 76.06 111 LEU A O 1
ATOM 904 N N . THR A 1 112 ? -20.843 13.748 9.784 1.00 83.31 112 THR A N 1
ATOM 905 C CA . THR A 1 112 ? -20.505 14.126 8.394 1.00 83.31 112 THR A CA 1
ATOM 906 C C . THR A 1 112 ? -19.565 13.086 7.778 1.00 83.31 112 THR A C 1
ATOM 908 O O . THR A 1 112 ? -18.488 12.838 8.323 1.00 83.31 112 THR A O 1
ATOM 911 N N . THR A 1 113 ? -19.926 12.479 6.642 1.00 85.69 113 THR A N 1
ATOM 912 C CA . THR A 1 113 ? -19.053 11.505 5.947 1.00 85.69 113 THR A CA 1
ATOM 913 C C . THR A 1 113 ? -17.742 12.153 5.478 1.00 85.69 113 THR A C 1
ATOM 915 O O . THR A 1 113 ? -17.703 13.362 5.221 1.00 85.69 113 THR A O 1
ATOM 918 N N . LEU A 1 114 ? -16.657 11.385 5.289 1.00 89.19 114 LEU A N 1
ATOM 919 C CA . LEU A 1 114 ? -15.437 11.961 4.695 1.00 89.19 114 LEU A CA 1
ATOM 920 C C . LEU A 1 114 ? -15.680 12.425 3.246 1.00 89.19 114 LEU A C 1
ATOM 922 O O . LEU A 1 114 ? -15.108 13.432 2.823 1.00 89.19 114 LEU A O 1
ATOM 926 N N . SER A 1 115 ? -16.569 11.760 2.500 1.00 86.44 115 SER A N 1
ATOM 927 C CA . SER A 1 115 ? -17.045 12.181 1.174 1.00 86.44 115 SER A CA 1
ATOM 928 C C . SER A 1 115 ? -17.769 13.533 1.179 1.00 86.44 115 SER A C 1
ATOM 930 O O . SER A 1 115 ? -17.640 14.299 0.219 1.00 86.44 115 SER A O 1
ATOM 932 N N . GLU A 1 116 ? -18.539 13.850 2.221 1.00 83.38 116 GLU A N 1
ATOM 933 C CA . GLU A 1 116 ? -19.130 15.179 2.436 1.00 83.38 116 GLU A CA 1
ATOM 934 C C . GLU A 1 116 ? -18.071 16.196 2.829 1.00 83.38 116 GLU A C 1
ATOM 936 O O . GLU A 1 116 ? -17.901 17.187 2.118 1.00 83.38 116 GLU A O 1
ATOM 941 N N . TYR A 1 117 ? -17.294 15.902 3.872 1.00 88.56 117 TYR A N 1
ATOM 942 C CA . TYR A 1 117 ? -16.238 16.783 4.356 1.00 88.56 117 TYR A CA 1
ATOM 943 C C . TYR A 1 117 ? -15.272 17.179 3.221 1.00 88.56 117 TYR A C 1
ATOM 945 O O . TYR A 1 117 ? -15.036 18.364 2.986 1.00 88.56 117 TYR A O 1
ATOM 953 N N . LYS A 1 118 ? -14.756 16.211 2.449 1.00 88.50 118 LYS A N 1
ATOM 954 C CA . LYS A 1 118 ? -13.787 16.478 1.370 1.00 88.50 118 LYS A CA 1
ATOM 955 C C . LYS A 1 118 ? -14.409 17.222 0.184 1.00 88.50 118 LYS A C 1
ATOM 957 O O . LYS A 1 118 ? -13.697 17.898 -0.559 1.00 88.50 118 LYS A O 1
ATOM 962 N N . ARG A 1 119 ? -15.728 17.112 -0.009 1.00 85.94 119 ARG A N 1
ATOM 963 C CA . ARG A 1 119 ? -16.473 17.843 -1.046 1.00 85.94 119 ARG A CA 1
ATOM 964 C C . ARG A 1 119 ? -16.722 19.300 -0.658 1.00 85.94 119 ARG A C 1
ATOM 966 O O . ARG A 1 119 ? -16.684 20.150 -1.540 1.00 85.94 119 ARG A O 1
ATOM 973 N N . GLU A 1 120 ? -16.980 19.567 0.619 1.00 84.56 120 GLU A N 1
ATOM 974 C CA . GLU A 1 120 ? -17.293 20.904 1.134 1.00 84.56 120 GLU A CA 1
ATOM 975 C C . GLU A 1 120 ? -16.030 21.713 1.468 1.00 84.56 120 GLU A C 1
ATOM 977 O O . GLU A 1 120 ? -15.893 22.855 1.033 1.00 84.56 120 GLU A O 1
ATOM 982 N N . TYR A 1 121 ? -15.069 21.099 2.165 1.00 87.00 121 TYR A N 1
ATOM 983 C CA . TYR A 1 121 ? -13.895 21.779 2.727 1.00 87.00 121 TYR A CA 1
ATOM 984 C C . TYR A 1 121 ? -12.580 21.487 1.989 1.00 87.00 121 TYR A C 1
ATOM 986 O O . TYR A 1 121 ? -11.584 22.187 2.184 1.00 87.00 121 TYR A O 1
ATOM 994 N N . GLY A 1 122 ? -12.558 20.475 1.116 1.00 89.19 122 GLY A N 1
ATOM 995 C CA . GLY A 1 122 ? -11.366 20.066 0.376 1.00 89.19 122 GLY A CA 1
ATOM 996 C C . GLY A 1 122 ? -10.452 19.133 1.175 1.00 89.19 122 GLY A C 1
ATOM 997 O O . GLY A 1 122 ? -10.895 18.149 1.758 1.00 89.19 122 GLY A O 1
ATOM 998 N N . CYS A 1 123 ? -9.142 19.373 1.133 1.00 91.38 123 CYS A N 1
ATOM 999 C CA . CYS A 1 123 ? -8.178 18.541 1.863 1.00 91.38 123 CYS A CA 1
ATOM 1000 C C . CYS A 1 123 ? -8.064 18.967 3.328 1.00 91.38 123 CYS A C 1
ATOM 1002 O O . CYS A 1 123 ? -8.243 20.145 3.633 1.00 91.38 123 CYS A O 1
ATOM 1004 N N . LEU A 1 124 ? -7.694 18.032 4.211 1.00 92.69 124 LEU A N 1
ATOM 1005 C CA . LEU A 1 124 ? -7.427 18.362 5.613 1.00 92.69 124 LEU A CA 1
ATOM 1006 C C . LEU A 1 124 ? -6.374 19.476 5.739 1.00 92.69 124 LEU A C 1
ATOM 1008 O O . LEU A 1 124 ? -5.316 19.383 5.103 1.00 92.69 124 LEU A O 1
ATOM 1012 N N . PRO A 1 125 ? -6.612 20.492 6.592 1.00 91.31 125 PRO A N 1
ATOM 1013 C CA . PRO A 1 125 ? -5.597 21.471 6.949 1.00 91.31 125 PRO A CA 1
ATOM 1014 C C . PRO A 1 125 ? -4.307 20.813 7.456 1.00 91.31 125 PRO A C 1
ATOM 1016 O O . PRO A 1 125 ? -4.331 19.877 8.255 1.00 91.31 125 PRO A O 1
ATOM 1019 N N . GLN A 1 126 ? -3.162 21.340 7.023 1.00 92.06 126 GLN A N 1
ATOM 1020 C CA . GLN A 1 126 ? -1.831 20.900 7.455 1.00 92.06 126 GLN A CA 1
ATOM 1021 C C . GLN A 1 126 ? -1.516 21.468 8.848 1.00 92.06 126 GLN A C 1
ATOM 1023 O O . GLN A 1 126 ? -0.674 22.351 9.000 1.00 92.06 126 GLN A O 1
ATOM 1028 N N . THR A 1 127 ? -2.229 20.994 9.871 1.00 92.50 127 THR A N 1
ATOM 1029 C CA . THR A 1 127 ? -2.100 21.462 11.259 1.00 92.50 127 THR A CA 1
ATOM 1030 C C . THR A 1 127 ? -1.836 20.307 12.215 1.00 92.50 127 THR A C 1
ATOM 1032 O O . THR A 1 127 ? -2.226 19.165 11.960 1.00 92.50 127 THR A O 1
ATOM 1035 N N . ARG A 1 128 ? -1.195 20.611 13.352 1.00 92.44 128 ARG A N 1
ATOM 1036 C CA . ARG A 1 128 ? -0.949 19.645 14.432 1.00 92.44 128 ARG A CA 1
ATOM 1037 C C . ARG A 1 128 ? -2.233 18.920 14.842 1.00 92.44 128 ARG A C 1
ATOM 1039 O O . ARG A 1 128 ? -2.229 17.697 14.944 1.00 92.44 128 ARG A O 1
ATOM 1046 N N . ASP A 1 129 ? -3.322 19.669 15.003 1.00 92.00 129 ASP A N 1
ATOM 1047 C CA . ASP A 1 129 ? -4.622 19.151 15.432 1.00 92.00 129 ASP A CA 1
ATOM 1048 C C . ASP A 1 129 ? -5.160 18.090 14.469 1.00 92.00 129 ASP A C 1
ATOM 1050 O O . ASP A 1 129 ? -5.566 17.022 14.918 1.00 92.00 129 ASP A O 1
ATOM 1054 N N . GLN A 1 130 ? -5.063 18.302 13.150 1.00 94.19 130 GLN A N 1
ATOM 1055 C CA . GLN A 1 130 ? -5.506 17.294 12.181 1.00 94.19 130 GLN A CA 1
ATOM 1056 C C . GLN A 1 130 ? -4.684 16.004 12.259 1.00 94.19 130 GLN A C 1
ATOM 1058 O O . GLN A 1 130 ? -5.262 14.919 12.271 1.00 94.19 130 GLN A O 1
ATOM 1063 N N . TYR A 1 131 ? -3.358 16.075 12.418 1.00 95.50 131 TYR A N 1
ATOM 1064 C CA . TYR A 1 131 ? -2.562 14.864 12.674 1.00 95.50 131 TYR A CA 1
ATOM 1065 C C . TYR A 1 131 ? -2.954 14.173 13.993 1.00 95.50 131 TYR A C 1
ATOM 1067 O O . TYR A 1 131 ? -2.935 12.943 14.068 1.00 95.50 131 TYR A O 1
ATOM 1075 N N . MET A 1 132 ? -3.377 14.921 15.017 1.00 95.25 132 MET A N 1
ATOM 1076 C CA . MET A 1 132 ? -3.882 14.344 16.268 1.00 95.25 132 MET A CA 1
ATOM 1077 C C . MET A 1 132 ? -5.259 13.675 16.093 1.00 95.25 132 MET A C 1
ATOM 1079 O O . MET A 1 132 ? -5.459 12.587 16.634 1.00 95.25 132 MET A O 1
ATOM 1083 N N . CYS A 1 133 ? -6.160 14.222 15.270 1.00 94.56 133 CYS A N 1
ATOM 1084 C CA . CYS A 1 133 ? -7.420 13.564 14.889 1.00 94.56 133 CYS A CA 1
ATOM 1085 C C . CYS A 1 133 ? -7.165 12.258 14.108 1.00 94.56 133 CYS A C 1
ATOM 1087 O O . CYS A 1 133 ? -7.770 11.224 14.395 1.00 94.56 133 CYS A O 1
ATOM 1089 N N . ILE A 1 134 ? -6.195 12.265 13.187 1.00 96.00 134 ILE A N 1
ATOM 1090 C CA . ILE A 1 134 ? -5.741 11.077 12.441 1.00 96.00 134 ILE A CA 1
ATOM 1091 C C . ILE A 1 134 ? -5.122 10.015 13.378 1.00 96.00 134 ILE A C 1
ATOM 1093 O O . ILE A 1 134 ? -5.379 8.818 13.226 1.00 96.00 134 ILE A O 1
ATOM 1097 N N . LYS A 1 135 ? -4.372 10.429 14.409 1.00 97.12 135 LYS A N 1
ATOM 1098 C CA . LYS A 1 135 ? -3.913 9.549 15.505 1.00 97.12 135 LYS A CA 1
ATOM 1099 C C . LYS A 1 135 ? -5.078 9.001 16.345 1.00 97.12 135 LYS A C 1
ATOM 1101 O O . LYS A 1 135 ? -4.977 7.882 16.856 1.00 97.12 135 LYS A O 1
ATOM 1106 N N . GLY A 1 136 ? -6.175 9.749 16.471 1.00 96.56 136 GLY A N 1
ATOM 1107 C CA . GLY A 1 136 ? -7.441 9.289 17.050 1.00 96.56 136 GLY A CA 1
ATOM 1108 C C . GLY A 1 136 ? -8.040 8.122 16.263 1.00 96.56 136 GLY A C 1
ATOM 1109 O O . GLY A 1 136 ? -8.256 7.057 16.837 1.00 96.56 136 GLY A O 1
ATOM 1110 N N . MET A 1 137 ? -8.176 8.261 14.937 1.00 97.06 137 MET A N 1
ATOM 1111 C CA . MET A 1 137 ? -8.651 7.187 14.042 1.00 97.06 137 MET A CA 1
ATOM 1112 C C . MET A 1 137 ? -7.842 5.890 14.203 1.00 97.06 137 MET A C 1
ATOM 1114 O O . MET A 1 137 ? -8.417 4.811 14.343 1.00 97.06 137 MET A O 1
ATOM 1118 N N . LEU A 1 138 ? -6.505 5.989 14.238 1.00 97.75 138 LEU A N 1
ATOM 1119 C CA . LEU A 1 138 ? -5.637 4.826 14.453 1.00 97.75 138 LEU A CA 1
ATOM 1120 C C . LEU A 1 138 ? -5.817 4.207 15.847 1.00 97.75 138 LEU A C 1
ATOM 1122 O O . LEU A 1 138 ? -5.739 2.991 15.992 1.00 97.75 138 LEU A O 1
ATOM 1126 N N . SER A 1 139 ? -6.059 5.030 16.870 1.00 97.69 139 SER A N 1
ATOM 1127 C CA . SER A 1 139 ? -6.313 4.551 18.236 1.00 97.69 139 SER A CA 1
ATOM 1128 C C . SER A 1 139 ? -7.651 3.808 18.336 1.00 97.69 139 SER A C 1
ATOM 1130 O O . SER A 1 139 ? -7.727 2.807 19.041 1.00 97.69 139 SER A O 1
ATOM 1132 N N . GLY A 1 140 ? -8.663 4.219 17.564 1.00 96.69 140 GLY A N 1
ATOM 1133 C CA . GLY A 1 140 ? -9.916 3.475 17.424 1.00 96.69 140 GLY A CA 1
ATOM 1134 C C . GLY A 1 140 ? -9.736 2.113 16.749 1.00 96.69 140 GLY A C 1
ATOM 1135 O O . GLY A 1 140 ? -10.314 1.127 17.205 1.00 96.69 140 GLY A O 1
ATOM 1136 N N . LEU A 1 141 ? -8.886 2.020 15.717 1.00 96.25 141 LEU A N 1
ATOM 1137 C CA . LEU A 1 141 ? -8.543 0.733 15.098 1.00 96.25 141 LEU A CA 1
ATOM 1138 C C . LEU A 1 141 ? -7.739 -0.163 16.046 1.00 96.25 141 LEU A C 1
ATOM 1140 O O . LEU A 1 141 ? -8.062 -1.336 16.181 1.00 96.25 141 LEU A O 1
ATOM 1144 N N . GLU A 1 142 ? -6.747 0.371 16.759 1.00 96.19 142 GLU A N 1
ATOM 1145 C CA . GLU A 1 142 ? -6.036 -0.378 17.805 1.00 96.19 142 GLU A CA 1
ATOM 1146 C C . GLU A 1 142 ? -7.004 -0.912 18.871 1.00 96.19 142 GLU A C 1
ATOM 1148 O O . GLU A 1 142 ? -6.929 -2.079 19.251 1.00 96.19 142 GLU A O 1
ATOM 1153 N N . PHE A 1 143 ? -7.951 -0.089 19.325 1.00 95.56 143 PHE A N 1
ATOM 1154 C CA . PHE A 1 143 ? -8.964 -0.494 20.294 1.00 95.56 143 PHE A CA 1
ATOM 1155 C C . PHE A 1 143 ? -9.892 -1.593 19.746 1.00 95.56 143 PHE A C 1
ATOM 1157 O O . PHE A 1 143 ? -10.157 -2.572 20.446 1.00 95.56 143 PHE A O 1
ATOM 1164 N N . LEU A 1 144 ? -10.344 -1.478 18.492 1.00 94.31 144 LEU A N 1
ATOM 1165 C CA . LEU A 1 144 ? -11.121 -2.508 17.791 1.00 94.31 144 LEU A CA 1
ATOM 1166 C C . LEU A 1 144 ? -10.358 -3.845 17.740 1.00 94.31 144 LEU A C 1
ATOM 1168 O O . LEU A 1 144 ? -10.889 -4.899 18.099 1.00 94.31 144 LEU A O 1
ATOM 1172 N N . HIS A 1 145 ? -9.088 -3.773 17.344 1.00 93.06 145 HIS A N 1
ATOM 1173 C CA . HIS A 1 145 ? -8.191 -4.908 17.165 1.00 93.06 145 HIS A CA 1
ATOM 1174 C C . HIS A 1 145 ? -7.846 -5.605 18.490 1.00 93.06 145 HIS A C 1
ATOM 1176 O O . HIS A 1 145 ? -7.961 -6.828 18.593 1.00 93.06 145 HIS A O 1
ATOM 1182 N N . ASN A 1 146 ? -7.513 -4.841 19.534 1.00 91.31 146 ASN A N 1
ATOM 1183 C CA . ASN A 1 146 ? -7.221 -5.365 20.873 1.00 91.31 146 ASN A CA 1
ATOM 1184 C C . ASN A 1 146 ? -8.440 -6.050 21.518 1.00 91.31 146 ASN A C 1
ATOM 1186 O O . ASN A 1 146 ? -8.276 -6.966 22.322 1.00 91.31 146 ASN A O 1
ATOM 1190 N N . ASN A 1 147 ? -9.658 -5.664 21.124 1.00 90.75 147 ASN A N 1
ATOM 1191 C CA . ASN A 1 147 ? -10.906 -6.310 21.542 1.00 90.75 147 ASN A CA 1
ATOM 1192 C C . ASN A 1 147 ? -11.370 -7.446 20.605 1.00 90.75 147 ASN A C 1
ATOM 1194 O O . ASN A 1 147 ? -12.480 -7.967 20.753 1.00 90.75 147 ASN A O 1
ATOM 1198 N N . GLY A 1 148 ? -10.513 -7.880 19.676 1.00 89.44 148 GLY A N 1
ATOM 1199 C CA . GLY A 1 148 ? -10.723 -9.085 18.877 1.00 89.44 148 GLY A CA 1
ATOM 1200 C C . GLY A 1 148 ? -11.613 -8.909 17.652 1.00 89.44 148 GLY A C 1
ATOM 1201 O O . GLY A 1 148 ? -12.198 -9.893 17.200 1.00 89.44 148 GLY A O 1
ATOM 1202 N N . PHE A 1 149 ? -11.730 -7.696 17.116 1.00 91.81 149 PHE A N 1
ATOM 1203 C CA . PHE A 1 149 ? -12.444 -7.406 15.872 1.00 91.81 149 PHE A CA 1
ATOM 1204 C C . PHE A 1 149 ? -11.493 -6.867 14.796 1.00 91.81 149 PHE A C 1
ATOM 1206 O O . PHE A 1 149 ? -10.425 -6.357 15.103 1.00 91.81 149 PHE A O 1
ATOM 1213 N N . VAL A 1 150 ? -11.907 -6.944 13.534 1.00 90.50 150 VAL A N 1
ATOM 1214 C CA . VAL A 1 150 ? -11.368 -6.190 12.392 1.00 90.50 150 VAL A CA 1
ATOM 1215 C C . VAL A 1 150 ? -12.515 -5.600 11.588 1.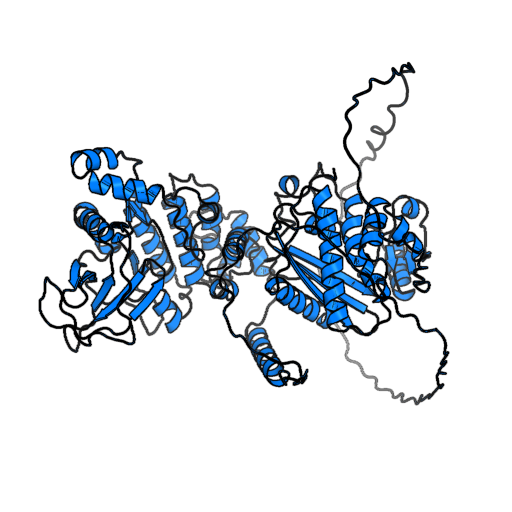00 90.50 150 VAL A C 1
ATOM 1217 O O . VAL A 1 150 ? -13.600 -6.182 11.496 1.00 90.50 150 VAL A O 1
ATOM 1220 N N . HIS A 1 151 ? -12.261 -4.458 10.962 1.00 89.06 151 HIS A N 1
ATOM 1221 C CA . HIS A 1 151 ? -13.173 -3.836 10.021 1.00 89.06 151 HIS A CA 1
ATOM 1222 C C . HIS A 1 151 ? -12.995 -4.488 8.638 1.00 89.06 151 HIS A C 1
ATOM 1224 O O . HIS A 1 151 ? -12.023 -4.236 7.923 1.00 89.06 151 HIS A O 1
ATOM 1230 N N . GLY A 1 152 ? -13.936 -5.352 8.242 1.00 73.00 152 GLY A N 1
ATOM 1231 C CA . GLY A 1 152 ? -13.779 -6.234 7.074 1.00 73.00 152 GLY A CA 1
ATOM 1232 C C . GLY A 1 152 ? -13.690 -5.534 5.709 1.00 73.00 152 GLY A C 1
ATOM 1233 O O . GLY A 1 152 ? -13.238 -6.145 4.746 1.00 73.00 152 GLY A O 1
ATOM 1234 N N . CYS A 1 153 ? -14.110 -4.269 5.595 1.00 81.12 153 CYS A N 1
ATOM 1235 C CA . CYS A 1 153 ? -14.084 -3.523 4.331 1.00 81.12 153 CYS A CA 1
ATOM 1236 C C . CYS A 1 153 ? -13.913 -2.005 4.552 1.00 81.12 153 CYS A C 1
ATOM 1238 O O . CYS A 1 153 ? -14.819 -1.225 4.257 1.00 81.12 153 CYS A O 1
ATOM 1240 N N . LEU A 1 154 ? -12.777 -1.577 5.126 1.00 89.50 154 LEU A N 1
ATOM 1241 C CA . LEU A 1 154 ? -12.505 -0.142 5.313 1.00 89.50 154 LEU A CA 1
ATOM 1242 C C . LEU A 1 154 ? -12.552 0.603 3.976 1.00 89.50 154 LEU A C 1
ATOM 1244 O O . LEU A 1 154 ? -11.954 0.187 2.979 1.00 89.50 154 LEU A O 1
ATOM 1248 N N . ASN A 1 155 ? -13.263 1.723 3.978 1.00 88.25 155 ASN A N 1
ATOM 1249 C CA . ASN A 1 155 ? -13.360 2.644 2.859 1.00 88.25 155 ASN A CA 1
ATOM 1250 C C . ASN A 1 155 ? -13.402 4.092 3.361 1.00 88.25 155 ASN A C 1
ATOM 1252 O O . ASN A 1 155 ? -13.342 4.337 4.564 1.00 88.25 155 ASN A O 1
ATOM 1256 N N . PHE A 1 156 ? -13.485 5.050 2.437 1.00 90.56 156 PHE A N 1
ATOM 1257 C CA . PHE A 1 156 ? -13.431 6.470 2.776 1.00 90.56 156 PHE A CA 1
ATOM 1258 C C . PHE A 1 156 ? -14.500 6.893 3.792 1.00 90.56 156 PHE A C 1
ATOM 1260 O O . PHE A 1 156 ? -14.184 7.628 4.718 1.00 90.56 156 PHE A O 1
ATOM 1267 N N . ASP A 1 157 ? -15.716 6.358 3.681 1.00 88.56 157 ASP A N 1
ATOM 1268 C CA . ASP A 1 157 ? -16.847 6.719 4.541 1.00 88.56 157 ASP A CA 1
ATOM 1269 C C . AS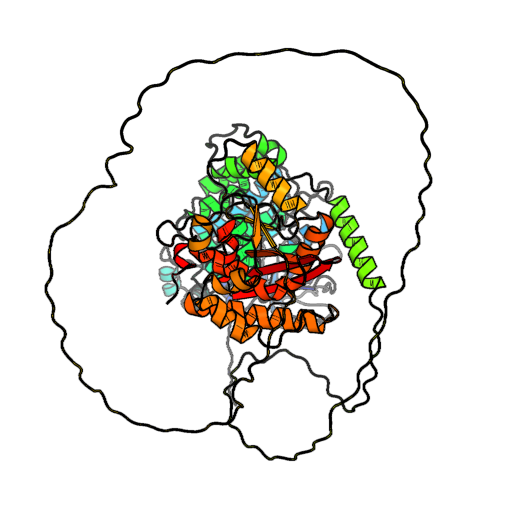P A 1 157 ? -17.048 5.747 5.721 1.00 88.56 157 ASP A C 1
ATOM 1271 O O . ASP A 1 157 ? -18.052 5.831 6.423 1.00 88.56 157 ASP A O 1
ATOM 1275 N N . SER A 1 158 ? -16.076 4.861 5.992 1.00 90.81 158 SER A N 1
ATOM 1276 C CA . SER A 1 158 ? -16.018 4.070 7.240 1.00 90.81 158 SER A CA 1
ATOM 1277 C C . SER A 1 158 ? -15.574 4.893 8.457 1.00 90.81 158 SER A C 1
ATOM 1279 O O . SER A 1 158 ? -15.603 4.407 9.588 1.00 90.81 158 SER A O 1
ATOM 1281 N N . PHE A 1 159 ? -15.172 6.146 8.231 1.00 92.50 159 PHE A N 1
ATOM 1282 C CA . PHE A 1 159 ? -14.971 7.150 9.266 1.00 92.50 159 PHE A CA 1
ATOM 1283 C C . PHE A 1 159 ? -15.885 8.342 8.994 1.00 92.50 159 PHE A C 1
ATOM 1285 O O . PHE A 1 159 ? -16.078 8.724 7.842 1.00 92.50 159 PHE A O 1
ATOM 1292 N N . TRP A 1 160 ? -16.458 8.935 10.036 1.00 90.56 160 TRP A N 1
ATOM 1293 C CA . TRP A 1 160 ? -17.250 10.162 9.909 1.00 90.56 160 TRP A CA 1
ATOM 1294 C C . TRP A 1 160 ? -16.698 11.218 10.864 1.00 90.56 160 TRP A C 1
ATOM 1296 O O . TRP A 1 160 ? -16.290 10.905 11.986 1.00 90.56 160 TRP A O 1
ATOM 1306 N N . ALA A 1 161 ? -16.657 12.466 10.404 1.00 89.31 161 ALA A N 1
ATOM 1307 C CA . ALA A 1 161 ? -16.267 13.610 11.211 1.00 89.31 161 ALA A CA 1
ATOM 1308 C C . ALA A 1 161 ? -17.382 13.951 12.207 1.00 89.31 161 ALA A C 1
ATOM 1310 O O . ALA A 1 161 ? -18.557 14.026 11.838 1.00 89.31 161 ALA A O 1
ATOM 1311 N N . VAL A 1 162 ? -16.989 14.197 13.455 1.00 85.88 162 VAL A N 1
ATOM 1312 C CA . VAL A 1 162 ? -17.843 14.783 14.494 1.00 85.88 162 VAL A CA 1
ATOM 1313 C C . VAL A 1 162 ? -17.331 16.185 14.755 1.00 85.88 162 VAL A C 1
ATOM 1315 O O . VAL A 1 162 ? -16.127 16.357 14.953 1.00 85.88 162 VAL A O 1
ATOM 1318 N N . GLU A 1 163 ? -18.250 17.151 14.749 1.00 79.56 163 GLU A N 1
ATOM 1319 C CA . GLU A 1 163 ? -17.978 18.581 14.927 1.00 79.56 163 GLU A CA 1
ATOM 1320 C C . GLU A 1 163 ? -16.915 19.113 13.949 1.00 79.56 163 GLU A C 1
ATOM 1322 O O . GLU A 1 163 ? -15.705 19.028 14.168 1.00 79.56 163 GLU A O 1
ATOM 1327 N N . VAL A 1 164 ? -17.377 19.698 12.842 1.00 81.19 164 VAL A N 1
ATOM 1328 C CA . VAL A 1 164 ? -16.501 20.420 11.913 1.00 81.19 164 VAL A CA 1
ATOM 1329 C C . VAL A 1 164 ? -16.548 21.908 12.233 1.00 81.19 164 VAL A C 1
ATOM 1331 O O . VAL A 1 164 ? -17.604 22.537 12.192 1.00 81.19 164 VAL A O 1
ATOM 1334 N N . ASP A 1 165 ? -15.386 22.479 12.528 1.00 82.06 165 ASP A N 1
ATOM 1335 C CA . ASP A 1 165 ? -15.208 23.919 12.638 1.00 82.06 165 ASP A CA 1
ATOM 1336 C C . ASP A 1 165 ? -15.190 24.533 11.232 1.00 82.06 165 ASP A C 1
ATOM 1338 O O . ASP A 1 165 ? -14.196 24.442 10.507 1.00 82.06 165 ASP A O 1
ATOM 1342 N N . TYR A 1 166 ? -16.317 25.128 10.841 1.00 76.88 166 TYR A N 1
ATOM 1343 C CA . TYR A 1 166 ? -16.562 25.677 9.505 1.00 76.88 166 TYR A CA 1
ATOM 1344 C C . TYR A 1 166 ? -15.743 26.939 9.178 1.00 76.88 166 TYR A C 1
ATOM 1346 O O . TYR A 1 166 ? -15.741 27.376 8.030 1.00 76.88 166 TYR A O 1
ATOM 1354 N N . ILE A 1 167 ? -15.077 27.559 10.163 1.00 76.44 167 ILE A N 1
ATOM 1355 C CA . ILE A 1 167 ? -14.278 28.778 9.946 1.00 76.44 167 ILE A CA 1
ATOM 1356 C C . ILE A 1 167 ? -12.868 28.410 9.480 1.00 76.44 167 ILE A C 1
ATOM 1358 O O . ILE A 1 167 ? -12.311 29.050 8.588 1.00 76.44 167 ILE A O 1
ATOM 1362 N N . ILE A 1 168 ? -12.287 27.377 10.094 1.00 81.25 168 ILE A N 1
ATOM 1363 C CA . ILE A 1 168 ? -10.910 26.919 9.840 1.00 81.25 168 ILE A CA 1
ATOM 1364 C C . ILE A 1 168 ? -10.845 25.548 9.150 1.00 81.25 168 ILE A C 1
ATOM 1366 O O . ILE A 1 168 ? -9.755 25.013 8.945 1.00 81.25 168 ILE A O 1
ATOM 1370 N N . ASN A 1 169 ? -11.997 24.985 8.776 1.00 82.69 169 ASN A N 1
ATOM 1371 C CA . ASN A 1 169 ? -12.163 23.677 8.139 1.00 82.69 169 ASN A CA 1
ATOM 1372 C C . ASN A 1 169 ? -11.557 22.518 8.956 1.00 82.69 169 ASN A C 1
ATOM 1374 O O . ASN A 1 169 ? -11.017 21.564 8.398 1.00 82.69 169 ASN A O 1
ATOM 1378 N N . VAL A 1 170 ? -11.619 22.581 10.287 1.00 83.12 170 VAL A N 1
ATOM 1379 C CA . VAL A 1 170 ? -11.008 21.588 11.191 1.00 83.12 170 VAL A CA 1
ATOM 1380 C C . VAL A 1 170 ? -12.071 20.607 11.674 1.00 83.12 170 VAL A C 1
ATOM 1382 O O . VAL A 1 170 ? -12.973 20.984 12.414 1.00 83.12 170 VAL A O 1
ATOM 1385 N N . ALA A 1 171 ? -11.951 19.332 11.297 1.00 85.94 171 ALA A N 1
ATOM 1386 C CA . ALA A 1 171 ? -12.669 18.258 11.984 1.00 85.94 171 ALA A CA 1
ATOM 1387 C C . ALA A 1 171 ? -12.096 18.106 13.404 1.00 85.94 171 ALA A C 1
ATOM 1389 O O . ALA A 1 171 ? -10.873 18.052 13.554 1.00 85.94 171 ALA A O 1
ATOM 1390 N N . ARG A 1 172 ? -12.949 18.061 14.435 1.00 87.50 172 ARG A N 1
ATOM 1391 C CA . ARG A 1 172 ? -12.517 17.950 15.841 1.00 87.50 172 ARG A CA 1
ATOM 1392 C C . ARG A 1 172 ? -12.189 16.512 16.233 1.00 87.50 172 ARG A C 1
ATOM 1394 O O . ARG A 1 172 ? -11.202 16.274 16.927 1.00 87.50 172 ARG A O 1
ATOM 1401 N N . THR A 1 173 ? -12.970 15.545 15.759 1.00 90.94 173 THR A N 1
ATOM 1402 C CA . THR A 1 173 ? -12.668 14.114 15.904 1.00 90.94 173 THR A CA 1
ATOM 1403 C C . THR A 1 173 ? -13.321 13.289 14.792 1.00 90.94 173 THR A C 1
ATOM 1405 O O . THR A 1 173 ? -14.154 13.787 14.036 1.00 90.94 173 THR A O 1
ATOM 1408 N N . PHE A 1 174 ? -12.938 12.017 14.691 1.00 93.06 174 PHE A N 1
ATOM 1409 C CA . PHE A 1 174 ? -13.500 11.051 13.751 1.00 93.06 174 PHE A CA 1
ATOM 1410 C C . PHE A 1 174 ? -13.956 9.799 14.498 1.00 93.06 174 PHE A C 1
ATOM 1412 O O . PHE A 1 174 ? -13.237 9.300 15.366 1.00 93.06 174 PHE A O 1
ATOM 1419 N N . LYS A 1 175 ? -15.118 9.262 14.125 1.00 93.19 175 LYS A N 1
ATOM 1420 C CA . LYS A 1 175 ? -15.648 7.993 14.648 1.00 93.19 175 LYS A CA 1
ATOM 1421 C C . LYS A 1 175 ? -15.570 6.921 13.578 1.00 93.19 175 LYS A C 1
ATOM 1423 O O . LYS A 1 175 ? -15.781 7.217 12.404 1.00 93.19 175 LYS A O 1
ATOM 1428 N N . ILE A 1 176 ? -15.295 5.690 13.990 1.00 94.12 176 ILE A N 1
ATOM 1429 C CA . ILE A 1 176 ? -15.456 4.505 13.149 1.00 94.12 176 ILE A CA 1
ATOM 1430 C C . ILE A 1 176 ? -16.949 4.167 13.129 1.00 94.12 176 ILE A C 1
ATOM 1432 O O . ILE A 1 176 ? -17.577 4.068 14.185 1.00 94.12 176 ILE A O 1
ATOM 1436 N N . VAL A 1 177 ? -17.508 3.995 11.935 1.00 90.88 177 VAL A N 1
ATOM 1437 C CA . VAL A 1 177 ? -18.905 3.580 11.734 1.00 90.88 177 VAL A CA 1
ATOM 1438 C C . VAL A 1 177 ? -18.963 2.122 11.255 1.00 90.88 177 VAL A C 1
ATOM 1440 O O . VAL A 1 177 ? -18.038 1.356 11.512 1.00 90.88 177 VAL A O 1
ATOM 1443 N N . ASP A 1 178 ? -20.041 1.719 10.572 1.00 88.75 178 ASP A N 1
ATOM 1444 C CA . ASP A 1 178 ? -20.147 0.410 9.910 1.00 88.75 178 ASP A CA 1
ATOM 1445 C C . ASP A 1 178 ? -19.958 -0.794 10.853 1.00 88.75 178 ASP A C 1
ATOM 1447 O O . ASP A 1 178 ? -19.432 -1.840 10.461 1.00 88.75 178 ASP A O 1
ATOM 1451 N N . ILE A 1 179 ? -20.419 -0.672 12.105 1.00 92.88 179 ILE A N 1
ATOM 1452 C CA . ILE A 1 179 ? -20.259 -1.718 13.130 1.00 92.88 179 ILE A CA 1
ATOM 1453 C C . ILE A 1 179 ? -20.892 -3.061 12.726 1.00 92.88 179 ILE A C 1
ATOM 1455 O O . ILE A 1 179 ? -20.442 -4.122 13.151 1.00 92.88 179 ILE A O 1
ATOM 1459 N N . ASP A 1 180 ? -21.895 -3.027 11.847 1.00 91.75 180 ASP A N 1
ATOM 1460 C CA . ASP A 1 180 ? -22.549 -4.183 11.230 1.00 91.75 180 ASP A CA 1
ATOM 1461 C C . ASP A 1 180 ? -21.634 -4.978 10.277 1.00 91.75 180 ASP A C 1
ATOM 1463 O O . ASP A 1 180 ? -21.922 -6.141 9.977 1.00 91.75 180 ASP A O 1
ATOM 1467 N N . LEU A 1 181 ? -20.521 -4.387 9.822 1.00 89.62 181 LEU A N 1
ATOM 1468 C CA . LEU A 1 181 ? -19.503 -4.998 8.955 1.00 89.62 181 LEU A CA 1
ATOM 1469 C C . LEU A 1 181 ? -18.288 -5.536 9.729 1.00 89.62 181 LEU A C 1
ATOM 1471 O O . LEU A 1 181 ? -17.398 -6.157 9.134 1.00 89.62 181 LEU A O 1
ATOM 1475 N N . PHE A 1 182 ? -18.227 -5.331 11.049 1.00 92.44 182 PHE A N 1
ATOM 1476 C CA . PHE A 1 182 ? -17.118 -5.831 11.858 1.00 92.44 182 PHE A CA 1
ATOM 1477 C C . PHE A 1 182 ? -17.066 -7.364 11.814 1.00 92.44 182 PHE A C 1
ATOM 1479 O O . PHE A 1 182 ? -18.063 -8.060 11.598 1.00 92.44 182 PHE A O 1
ATOM 1486 N N . THR A 1 183 ? -15.864 -7.912 11.959 1.00 90.19 183 THR A N 1
ATOM 1487 C CA . THR A 1 183 ? -15.619 -9.355 11.921 1.00 90.19 183 THR A CA 1
ATOM 1488 C C . THR A 1 183 ? -14.700 -9.734 13.066 1.00 90.19 183 THR A C 1
ATOM 1490 O O . THR A 1 183 ? -13.636 -9.139 13.218 1.00 90.19 183 THR A O 1
ATOM 1493 N N . ARG A 1 184 ? -15.087 -10.712 13.892 1.00 88.94 184 ARG A N 1
ATOM 1494 C CA . ARG A 1 184 ? -14.214 -11.175 14.976 1.00 88.94 184 ARG A CA 1
ATOM 1495 C C . ARG A 1 184 ? -13.007 -11.941 14.446 1.00 88.94 184 ARG A C 1
ATOM 1497 O O . ARG A 1 184 ? -13.137 -12.798 13.575 1.00 88.94 184 ARG A O 1
ATOM 1504 N N . TRP A 1 185 ? -11.851 -11.691 15.049 1.00 81.00 185 TRP A N 1
ATOM 1505 C CA . TRP A 1 185 ? -10.610 -12.400 14.774 1.00 81.00 185 TRP A CA 1
ATOM 1506 C C . TRP A 1 185 ? -10.377 -13.518 15.780 1.00 81.00 185 TRP A C 1
ATOM 1508 O O . TRP A 1 185 ? -10.254 -13.292 16.983 1.00 81.00 185 TRP A O 1
ATOM 1518 N N . ASN A 1 186 ? -10.201 -14.739 15.290 1.00 74.06 186 ASN A N 1
ATOM 1519 C CA . ASN A 1 186 ? -9.936 -15.896 16.135 1.00 74.06 186 ASN A CA 1
ATOM 1520 C C . ASN A 1 186 ? -8.492 -16.051 16.696 1.00 74.06 186 ASN A C 1
ATOM 1522 O O . ASN A 1 186 ? -8.085 -17.172 16.985 1.00 74.06 186 ASN A O 1
ATOM 1526 N N . LYS A 1 187 ? -7.694 -14.982 16.878 1.00 68.75 187 LYS A N 1
ATOM 1527 C CA . LYS A 1 187 ? -6.312 -15.105 17.415 1.00 68.75 187 LYS A CA 1
ATOM 1528 C C . LYS A 1 187 ? -6.314 -15.428 18.914 1.00 68.75 187 LYS A C 1
ATOM 1530 O O . LYS A 1 187 ? -5.532 -16.255 19.369 1.00 68.75 187 LYS A O 1
ATOM 1535 N N . ASN A 1 188 ? -7.276 -14.873 19.657 1.00 67.12 188 ASN A N 1
ATOM 1536 C CA . ASN A 1 188 ? -7.433 -15.091 21.102 1.00 67.12 188 ASN A CA 1
ATOM 1537 C C . ASN A 1 188 ? -8.574 -16.074 21.436 1.00 67.12 188 ASN A C 1
ATOM 1539 O O . ASN A 1 188 ? -9.244 -15.917 22.457 1.00 67.12 188 ASN A O 1
ATOM 1543 N N . LYS A 1 189 ? -8.839 -17.064 20.565 1.00 74.12 189 LYS A N 1
ATOM 1544 C CA . LYS A 1 189 ? -9.887 -18.088 20.771 1.00 74.12 189 LYS A CA 1
ATOM 1545 C C . LYS A 1 189 ? -11.292 -17.510 21.020 1.00 74.12 189 LYS A C 1
ATOM 1547 O O . LYS A 1 189 ? -12.101 -18.065 21.766 1.00 74.12 189 LYS A O 1
ATOM 1552 N N . TYR A 1 190 ? -11.608 -16.369 20.401 1.00 73.12 190 TYR A N 1
ATOM 1553 C CA . TYR A 1 190 ? -12.945 -15.773 20.499 1.00 73.12 190 TYR A CA 1
ATOM 1554 C C . TYR A 1 190 ? -14.024 -16.684 19.896 1.00 73.12 190 TYR A C 1
ATOM 1556 O O . TYR A 1 190 ? -15.160 -16.669 20.373 1.00 73.12 190 TYR A O 1
ATOM 1564 N N . PHE A 1 191 ? -13.685 -17.508 18.896 1.00 77.62 191 PHE A N 1
ATOM 1565 C CA . PHE A 1 191 ? -14.646 -18.450 18.323 1.00 77.62 191 PHE A CA 1
ATOM 1566 C C . PHE A 1 191 ? -14.962 -19.598 19.288 1.00 77.62 191 PHE A C 1
ATOM 1568 O O . PHE A 1 191 ? -16.111 -20.012 19.315 1.00 77.62 191 PHE A O 1
ATOM 1575 N N . ASP A 1 192 ? -14.040 -20.030 20.156 1.00 76.75 192 ASP A N 1
ATOM 1576 C CA . ASP A 1 192 ? -14.304 -21.039 21.198 1.00 76.75 192 ASP A CA 1
ATOM 1577 C C . ASP A 1 192 ? -15.378 -20.566 22.200 1.00 76.75 192 ASP A C 1
ATOM 1579 O O . ASP A 1 192 ? -16.135 -21.370 22.752 1.00 76.75 192 ASP A O 1
ATOM 1583 N N . LYS A 1 193 ? -15.454 -19.248 22.452 1.00 75.81 193 LYS A N 1
ATOM 1584 C CA . LYS A 1 193 ? -16.517 -18.639 23.270 1.00 75.81 193 LYS A CA 1
ATOM 1585 C C . LYS A 1 193 ? -17.839 -18.584 22.501 1.00 75.81 193 LYS A C 1
ATOM 1587 O O . LYS A 1 193 ? -18.865 -18.986 23.046 1.00 75.81 193 LYS A O 1
ATOM 1592 N N . LEU A 1 194 ? -17.812 -18.138 21.241 1.00 77.81 194 LEU A N 1
ATOM 1593 C CA . LEU A 1 194 ? -19.009 -18.056 20.392 1.00 77.81 194 LEU A CA 1
ATOM 1594 C C . LEU A 1 194 ? -19.583 -19.415 19.988 1.00 77.81 194 LEU A C 1
ATOM 1596 O O . LEU A 1 194 ? -20.788 -19.532 19.824 1.00 77.81 194 LEU A O 1
ATOM 1600 N N . GLU A 1 195 ? -18.769 -20.455 19.867 1.00 73.50 195 GLU A N 1
ATOM 1601 C CA . GLU A 1 195 ? -19.223 -21.824 19.609 1.00 73.50 195 GLU A CA 1
ATOM 1602 C C . GLU A 1 195 ? -20.169 -22.319 20.706 1.00 73.50 195 GLU A C 1
ATOM 1604 O O . GLU A 1 195 ? -21.165 -22.982 20.422 1.00 73.50 195 GLU A O 1
ATOM 1609 N N . LYS A 1 196 ? -19.890 -21.928 21.954 1.00 76.12 196 LYS A N 1
ATOM 1610 C CA . LYS A 1 196 ? -20.689 -22.284 23.130 1.00 76.12 196 LYS A CA 1
ATOM 1611 C C . LYS A 1 196 ? -21.917 -21.391 23.319 1.00 76.12 196 LYS A C 1
ATOM 1613 O O . LYS A 1 196 ? -22.911 -21.872 23.848 1.00 76.12 196 LYS A O 1
ATOM 1618 N N . SER A 1 197 ? -21.858 -20.113 22.928 1.00 82.75 197 SER A N 1
ATOM 1619 C CA . SER A 1 197 ? -22.939 -19.144 23.184 1.00 82.75 197 SER A CA 1
ATOM 1620 C C . SER A 1 197 ? -23.824 -18.822 21.974 1.00 82.75 197 SER A C 1
ATOM 1622 O O . SER A 1 197 ? -25.019 -18.593 22.142 1.00 82.75 197 SER A O 1
ATOM 1624 N N . ASN A 1 198 ? -23.270 -18.776 20.760 1.00 85.88 198 ASN A N 1
ATOM 1625 C CA . ASN A 1 198 ? -23.970 -18.376 19.539 1.00 85.88 198 ASN A CA 1
ATOM 1626 C C . ASN A 1 198 ? -23.277 -18.923 18.270 1.00 85.88 198 ASN A C 1
ATOM 1628 O O . ASN A 1 198 ? -22.602 -18.201 17.529 1.00 85.88 198 ASN A O 1
ATOM 1632 N N . ASN A 1 199 ? -23.487 -20.211 17.981 1.00 86.56 199 ASN A N 1
ATOM 1633 C CA . ASN A 1 199 ? -22.882 -20.877 16.821 1.00 86.56 199 ASN A CA 1
ATOM 1634 C C . ASN A 1 199 ? -23.291 -20.252 15.465 1.00 86.56 199 ASN A C 1
ATOM 1636 O O . ASN A 1 199 ? -22.518 -20.271 14.509 1.00 86.56 199 ASN A O 1
ATOM 1640 N N . LYS A 1 200 ? -24.480 -19.629 15.369 1.00 90.25 200 LYS A N 1
ATOM 1641 C CA . LYS A 1 200 ? -24.880 -18.881 14.162 1.00 90.25 200 LYS A CA 1
ATOM 1642 C C . LYS A 1 200 ? -23.944 -17.695 13.916 1.00 90.25 200 LYS A C 1
ATOM 1644 O O . LYS A 1 200 ? -23.472 -17.513 12.800 1.00 90.25 200 LYS A O 1
ATOM 1649 N N . LEU A 1 201 ? -23.629 -16.931 14.960 1.00 91.12 201 LEU A N 1
ATOM 1650 C CA . LEU A 1 201 ? -22.719 -15.791 14.875 1.00 91.12 201 LEU A CA 1
ATOM 1651 C C . LEU A 1 201 ? -21.266 -16.212 14.591 1.00 91.12 201 LEU A C 1
ATOM 1653 O O . LEU A 1 201 ? -20.594 -15.556 13.796 1.00 91.12 201 LEU A O 1
ATOM 1657 N N . LYS A 1 202 ? -20.805 -17.347 15.144 1.00 90.31 202 LYS A N 1
ATOM 1658 C CA . LYS A 1 202 ? -19.524 -17.968 14.746 1.00 90.31 202 LYS A CA 1
ATOM 1659 C C . LYS A 1 202 ? -19.472 -18.208 13.229 1.00 90.31 202 LYS A C 1
ATOM 1661 O O . LYS A 1 202 ? -18.527 -17.767 12.578 1.00 90.31 202 LYS A O 1
ATOM 1666 N N . ASN A 1 203 ? -20.509 -18.824 12.654 1.00 89.38 203 ASN A N 1
ATOM 1667 C CA . ASN A 1 203 ? -20.577 -19.105 11.214 1.00 89.38 203 ASN A CA 1
ATOM 1668 C C . ASN A 1 203 ? -20.561 -17.833 10.344 1.00 89.38 203 ASN A C 1
ATOM 1670 O O . ASN A 1 203 ? -19.952 -17.839 9.270 1.00 89.38 203 ASN A O 1
ATOM 1674 N N . ILE A 1 204 ? -21.184 -16.739 10.803 1.00 90.56 204 ILE A N 1
ATOM 1675 C CA . ILE A 1 204 ? -21.126 -15.426 10.133 1.00 90.56 204 ILE A CA 1
ATOM 1676 C C . ILE A 1 204 ? -19.675 -14.932 10.080 1.00 90.56 204 ILE A C 1
ATOM 1678 O O . ILE A 1 204 ? -19.162 -14.646 8.996 1.00 90.56 204 ILE A O 1
ATOM 1682 N N . TYR A 1 205 ? -18.978 -14.895 11.220 1.00 90.12 205 TYR A N 1
ATOM 1683 C CA . TYR A 1 205 ? -17.594 -14.416 11.274 1.00 90.12 205 TYR A CA 1
ATOM 1684 C C . TYR A 1 205 ? -16.614 -15.309 10.502 1.00 90.12 205 TYR A C 1
ATOM 1686 O O . TYR A 1 205 ? -15.785 -14.786 9.760 1.00 90.12 205 TYR A O 1
ATOM 1694 N N . GLU A 1 206 ? -16.739 -16.638 10.579 1.00 87.31 206 GLU A N 1
ATOM 1695 C CA . GLU A 1 206 ? -15.944 -17.551 9.743 1.00 87.31 206 GLU A CA 1
ATOM 1696 C C . GLU A 1 206 ? -16.157 -17.303 8.243 1.00 87.31 206 GLU A C 1
ATOM 1698 O O . GLU A 1 206 ? -15.204 -17.314 7.462 1.00 87.31 206 GLU A O 1
ATOM 1703 N N . THR A 1 207 ? -17.401 -17.058 7.829 1.00 87.56 207 THR A N 1
ATOM 1704 C CA . THR A 1 207 ? -17.733 -16.767 6.429 1.00 87.56 207 THR A CA 1
ATOM 1705 C C . THR A 1 207 ? -17.144 -15.428 5.988 1.00 87.56 207 THR A C 1
ATOM 1707 O O . THR A 1 207 ? -16.588 -15.341 4.893 1.00 87.56 207 THR A O 1
ATOM 1710 N N . ARG A 1 208 ? -17.205 -14.398 6.842 1.00 86.81 208 ARG A N 1
ATOM 1711 C CA . ARG A 1 208 ? -16.612 -13.080 6.570 1.00 86.81 208 ARG A CA 1
ATOM 1712 C C . ARG A 1 208 ? -15.085 -13.136 6.469 1.00 86.81 208 ARG A C 1
ATOM 1714 O O . ARG A 1 208 ? -14.554 -12.587 5.513 1.00 86.81 208 ARG A O 1
ATOM 1721 N N . LEU A 1 209 ? -14.390 -13.871 7.346 1.00 82.44 209 LEU A N 1
ATOM 1722 C CA . LEU A 1 209 ? -12.928 -14.061 7.262 1.00 82.44 209 LEU A CA 1
ATOM 1723 C C . LEU A 1 209 ? -12.479 -14.803 5.987 1.00 82.44 209 LEU A C 1
ATOM 1725 O O . LEU A 1 209 ? -11.386 -14.556 5.480 1.00 82.44 209 LEU A O 1
ATOM 1729 N N . ARG A 1 210 ? -13.309 -15.712 5.454 1.00 79.50 210 ARG A N 1
ATOM 1730 C CA . ARG A 1 210 ? -13.040 -16.419 4.185 1.00 79.50 210 ARG A CA 1
ATOM 1731 C C . ARG A 1 210 ? -13.335 -15.565 2.944 1.00 79.50 210 ARG A C 1
ATOM 1733 O O . ARG A 1 210 ? -12.779 -15.840 1.881 1.00 79.50 210 ARG A O 1
ATOM 1740 N N . LYS A 1 211 ? -14.211 -14.557 3.041 1.00 77.12 211 LYS A N 1
ATOM 1741 C CA . LYS A 1 211 ? -14.546 -13.648 1.933 1.00 77.12 211 LYS A CA 1
ATOM 1742 C C . LYS A 1 211 ? -13.449 -12.586 1.777 1.00 77.12 211 LYS A C 1
ATOM 1744 O O . LYS A 1 211 ? -13.230 -11.760 2.655 1.00 77.12 211 LYS A O 1
ATOM 1749 N N . SER A 1 212 ? -12.795 -12.556 0.614 1.00 67.69 212 SER A N 1
ATOM 1750 C CA . SER A 1 212 ? -11.897 -11.453 0.251 1.00 67.69 212 SER A CA 1
ATOM 1751 C C . SER A 1 212 ? -12.728 -10.252 -0.212 1.00 67.69 212 SER A C 1
ATOM 1753 O O . SER A 1 212 ? -13.117 -10.155 -1.378 1.00 67.69 212 SER A O 1
ATOM 1755 N N . PHE A 1 213 ? -13.043 -9.352 0.719 1.00 71.25 213 PHE A N 1
ATOM 1756 C CA . PHE A 1 213 ? -13.594 -8.041 0.392 1.00 71.25 213 PHE A CA 1
ATOM 1757 C C . PHE A 1 213 ? -12.466 -7.110 -0.055 1.00 71.25 213 PHE A C 1
ATOM 1759 O O . PHE A 1 213 ? -11.424 -7.017 0.599 1.00 71.25 213 PHE A O 1
ATOM 1766 N N . LYS A 1 214 ? -12.684 -6.390 -1.160 1.00 74.12 214 LYS A N 1
ATOM 1767 C CA . LYS A 1 214 ? -11.792 -5.322 -1.613 1.00 74.12 214 LYS A CA 1
ATOM 1768 C C . LYS A 1 214 ? -12.589 -4.058 -1.905 1.00 74.12 214 LYS A C 1
ATOM 1770 O O . LYS A 1 214 ? -13.500 -4.064 -2.730 1.00 74.12 214 LYS A O 1
ATOM 1775 N N . ASN A 1 215 ? -12.220 -2.967 -1.246 1.00 84.12 215 ASN A N 1
ATOM 1776 C CA . ASN A 1 215 ? -12.544 -1.630 -1.712 1.00 84.12 215 ASN A CA 1
ATOM 1777 C C . ASN A 1 215 ? -11.360 -1.146 -2.556 1.00 84.12 215 ASN A C 1
ATOM 1779 O O . ASN A 1 215 ? -10.335 -0.774 -1.998 1.00 84.12 215 ASN A O 1
ATOM 1783 N N . THR A 1 216 ? -11.459 -1.188 -3.885 1.00 88.19 216 THR A N 1
ATOM 1784 C CA . THR A 1 216 ? -10.316 -0.937 -4.782 1.00 88.19 216 THR A CA 1
ATOM 1785 C C . THR A 1 216 ? -9.570 0.375 -4.486 1.00 88.19 216 THR A C 1
ATOM 1787 O O . THR A 1 216 ? -8.336 0.385 -4.497 1.00 88.19 216 THR A O 1
ATOM 1790 N N . GLY A 1 217 ? -10.277 1.449 -4.122 1.00 90.00 217 GLY A N 1
ATOM 1791 C CA . GLY A 1 217 ? -9.673 2.730 -3.755 1.00 90.00 217 GLY A CA 1
ATOM 1792 C C . GLY A 1 217 ? -8.821 2.686 -2.481 1.00 90.00 217 GLY A C 1
ATOM 1793 O O . GLY A 1 217 ? -7.780 3.338 -2.437 1.00 90.00 217 GLY A O 1
ATOM 1794 N N . PHE A 1 218 ? -9.209 1.886 -1.480 1.00 93.06 218 PHE A N 1
ATOM 1795 C CA . PHE A 1 218 ? -8.675 1.989 -0.111 1.00 93.06 218 PHE A CA 1
ATOM 1796 C C . PHE A 1 218 ? -8.137 0.692 0.501 1.00 93.06 218 PHE A C 1
ATOM 1798 O O . PHE A 1 218 ? -7.474 0.770 1.520 1.00 93.06 218 PHE A O 1
ATOM 1805 N N . CYS A 1 219 ? -8.344 -0.480 -0.098 1.00 91.19 219 CYS A N 1
ATOM 1806 C CA . CYS A 1 219 ? -7.847 -1.751 0.439 1.00 91.19 219 CYS A CA 1
ATOM 1807 C C . CYS A 1 219 ? -6.314 -1.866 0.390 1.00 91.19 219 CYS A C 1
ATOM 1809 O O . CYS A 1 219 ? -5.656 -1.176 -0.395 1.00 91.19 219 CYS A O 1
ATOM 1811 N N . SER A 1 220 ? -5.743 -2.776 1.178 1.00 92.62 220 SER A N 1
ATOM 1812 C CA . SER A 1 220 ? -4.305 -3.068 1.157 1.00 92.62 220 SER A CA 1
ATOM 1813 C C . SER A 1 220 ? -3.824 -3.608 -0.199 1.00 92.62 220 SER A C 1
ATOM 1815 O O . SER A 1 220 ? -4.609 -4.144 -0.993 1.00 92.62 220 SER A O 1
ATOM 1817 N N . LEU A 1 221 ? -2.510 -3.547 -0.460 1.00 89.25 221 LEU A N 1
ATOM 1818 C CA . LEU A 1 221 ? -1.906 -4.246 -1.607 1.00 89.25 221 LEU A CA 1
ATOM 1819 C C . LEU A 1 221 ? -2.233 -5.747 -1.616 1.00 89.25 221 LEU A C 1
ATOM 1821 O O . LEU A 1 221 ? -2.484 -6.326 -2.674 1.00 89.25 221 LEU A O 1
ATOM 1825 N N . LYS A 1 222 ? -2.242 -6.368 -0.435 1.00 87.56 222 LYS A N 1
ATOM 1826 C CA . LYS A 1 222 ? -2.501 -7.796 -0.230 1.00 87.56 222 LYS A CA 1
ATOM 1827 C C . LYS A 1 222 ? -3.957 -8.182 -0.542 1.00 87.56 222 LYS A C 1
ATOM 1829 O O . LYS A 1 222 ? -4.199 -9.280 -1.049 1.00 87.56 222 LYS A O 1
ATOM 1834 N N . GLN A 1 223 ? -4.922 -7.284 -0.331 1.00 87.88 223 GLN A N 1
ATOM 1835 C CA . GLN A 1 223 ? -6.325 -7.504 -0.708 1.00 87.88 223 GLN A CA 1
ATOM 1836 C C . GLN A 1 223 ? -6.543 -7.522 -2.232 1.00 87.88 223 GLN A C 1
ATOM 1838 O O . GLN A 1 223 ? -7.383 -8.283 -2.713 1.00 87.88 223 GLN A O 1
ATOM 1843 N N . HIS A 1 224 ? -5.759 -6.775 -3.022 1.00 84.88 224 HIS A N 1
ATOM 1844 C CA . HIS A 1 224 ? -5.825 -6.872 -4.491 1.00 84.88 224 HIS A CA 1
ATOM 1845 C C . HIS A 1 224 ? -5.439 -8.277 -5.004 1.00 84.88 224 HIS A C 1
ATOM 1847 O O . HIS A 1 224 ? -5.933 -8.714 -6.043 1.00 84.88 224 HIS A O 1
ATOM 1853 N N . THR A 1 225 ? -4.611 -9.023 -4.260 1.00 79.62 225 THR A N 1
ATOM 1854 C CA . THR A 1 225 ? -4.147 -10.377 -4.618 1.00 79.62 225 THR A CA 1
ATOM 1855 C C . THR A 1 225 ? -4.966 -11.519 -3.990 1.00 79.62 225 THR A C 1
ATOM 1857 O O . THR A 1 225 ? -4.545 -12.671 -4.051 1.00 79.62 225 THR A O 1
ATOM 1860 N N . LYS A 1 226 ? -6.178 -11.227 -3.482 1.00 68.69 226 LYS A N 1
ATOM 1861 C CA . LYS A 1 226 ? -7.178 -12.186 -2.946 1.00 68.69 226 LYS A CA 1
ATOM 1862 C C . LYS A 1 226 ? -6.792 -12.942 -1.663 1.00 68.69 226 LYS A C 1
ATOM 1864 O O . LYS A 1 226 ? -7.297 -14.037 -1.420 1.00 68.69 226 LYS A O 1
ATOM 1869 N N . ASN A 1 227 ? -5.936 -12.369 -0.824 1.00 69.19 227 ASN A N 1
ATOM 1870 C CA . ASN A 1 227 ? -5.591 -12.974 0.466 1.00 69.19 227 ASN A CA 1
ATOM 1871 C C . ASN A 1 227 ? -6.641 -12.687 1.561 1.00 69.19 227 ASN A C 1
ATOM 1873 O O . ASN A 1 227 ? -7.524 -11.841 1.392 1.00 69.19 227 ASN A O 1
ATOM 1877 N N . GLN A 1 228 ? -6.533 -13.409 2.684 1.00 77.69 228 GLN A N 1
ATOM 1878 C CA . GLN A 1 228 ? -7.313 -13.166 3.907 1.00 77.69 228 GLN A CA 1
ATOM 1879 C C . GLN A 1 228 ? -6.920 -11.828 4.552 1.00 77.69 228 GLN A C 1
ATOM 1881 O O . GLN A 1 228 ? -5.747 -11.454 4.525 1.00 77.69 228 GLN A O 1
ATOM 1886 N N . ILE A 1 229 ? -7.903 -11.134 5.132 1.00 81.38 229 ILE A N 1
ATOM 1887 C CA . ILE A 1 229 ? -7.762 -9.788 5.710 1.00 81.38 229 ILE A CA 1
ATOM 1888 C C . ILE A 1 229 ? -7.208 -9.870 7.139 1.00 81.38 229 ILE A C 1
ATOM 1890 O O . ILE A 1 229 ? -7.705 -10.656 7.944 1.00 81.38 229 ILE A O 1
ATOM 1894 N N . THR A 1 230 ? -6.216 -9.035 7.455 1.00 87.56 230 THR A N 1
ATOM 1895 C CA . THR A 1 230 ? -5.546 -8.960 8.766 1.00 87.56 230 THR A CA 1
ATOM 1896 C C . THR A 1 230 ? -5.522 -7.526 9.335 1.00 87.56 230 THR A C 1
ATOM 1898 O O . THR A 1 230 ? -6.083 -6.596 8.750 1.00 87.56 230 THR A O 1
ATOM 1901 N N . ILE A 1 231 ? -4.896 -7.305 10.502 1.00 91.56 231 ILE A N 1
ATOM 1902 C CA . ILE A 1 231 ? -4.912 -6.004 11.203 1.00 91.56 231 ILE A CA 1
ATOM 1903 C C . ILE A 1 231 ? -4.033 -5.031 10.436 1.00 91.56 231 ILE A C 1
ATOM 1905 O O . ILE A 1 231 ? -4.363 -3.854 10.310 1.00 91.56 231 ILE A O 1
ATOM 1909 N N . LYS A 1 232 ? -2.946 -5.549 9.860 1.00 93.19 232 LYS A N 1
ATOM 1910 C CA . LYS A 1 232 ? -2.075 -4.806 8.965 1.00 93.19 232 LYS A CA 1
ATOM 1911 C C . LYS A 1 232 ? -2.822 -4.339 7.719 1.00 93.19 232 LYS A C 1
ATOM 1913 O O . LYS A 1 232 ? -2.657 -3.188 7.337 1.00 93.19 232 LYS A O 1
ATOM 1918 N N . ASP A 1 233 ? -3.712 -5.162 7.155 1.00 92.00 233 ASP A N 1
ATOM 1919 C CA . ASP A 1 233 ? -4.562 -4.756 6.026 1.00 92.00 233 ASP A CA 1
ATOM 1920 C C . ASP A 1 233 ? -5.519 -3.609 6.409 1.00 92.00 233 ASP A C 1
ATOM 1922 O O . ASP A 1 233 ? -5.730 -2.681 5.626 1.00 92.00 233 ASP A O 1
ATOM 1926 N N . ASN A 1 234 ? -6.059 -3.624 7.634 1.00 93.06 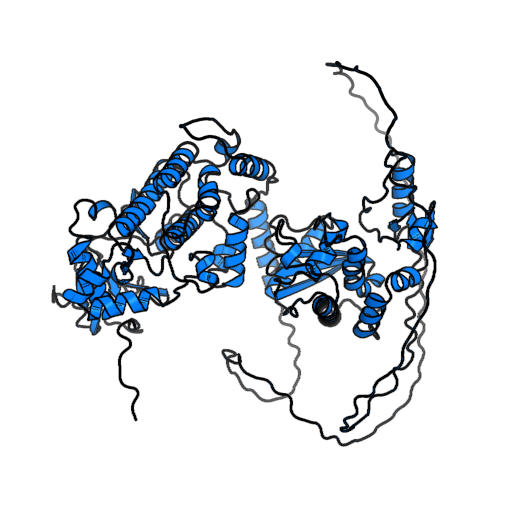234 ASN A N 1
ATOM 1927 C CA . ASN A 1 234 ? -6.872 -2.529 8.177 1.00 93.06 234 ASN A CA 1
ATOM 1928 C C . ASN A 1 234 ? -6.063 -1.232 8.357 1.00 93.06 234 ASN A C 1
ATOM 1930 O O . ASN A 1 234 ? -6.512 -0.165 7.941 1.00 93.06 234 ASN A O 1
ATOM 1934 N N . VAL A 1 235 ? -4.854 -1.309 8.921 1.00 96.38 235 VAL A N 1
ATOM 1935 C CA . VAL A 1 235 ? -3.996 -0.128 9.125 1.00 96.38 235 VAL A CA 1
ATOM 1936 C C . VAL A 1 235 ? -3.421 0.398 7.802 1.00 96.38 235 VAL A C 1
ATOM 1938 O O . VAL A 1 235 ? -3.354 1.609 7.607 1.00 96.38 235 VAL A O 1
ATOM 1941 N N . GLU A 1 236 ? -3.093 -0.465 6.839 1.00 96.06 236 GLU A N 1
ATOM 1942 C CA . GLU A 1 236 ? -2.740 -0.039 5.479 1.00 96.06 236 GLU A CA 1
ATOM 1943 C C . GLU A 1 236 ? -3.926 0.665 4.791 1.00 96.06 236 GLU A C 1
ATOM 1945 O O . GLU A 1 236 ? -3.742 1.700 4.147 1.00 96.06 236 GLU A O 1
ATOM 1950 N N . SER A 1 237 ? -5.154 0.174 4.992 1.00 95.00 237 SER A N 1
ATOM 1951 C CA . SER A 1 237 ? -6.353 0.824 4.449 1.00 95.00 237 SER A CA 1
ATOM 1952 C C . SER A 1 237 ? -6.610 2.200 5.076 1.00 95.00 237 SER A C 1
ATOM 1954 O O . SER A 1 237 ? -6.893 3.168 4.368 1.00 95.00 237 SER A O 1
ATOM 1956 N N . TRP A 1 238 ? -6.433 2.321 6.396 1.00 96.94 238 TRP A N 1
ATOM 1957 C CA . TRP A 1 238 ? -6.449 3.603 7.110 1.00 96.94 238 TRP A CA 1
ATOM 1958 C C . TRP A 1 238 ? -5.397 4.576 6.568 1.00 96.94 238 TRP A C 1
ATOM 1960 O O . TRP A 1 238 ? -5.730 5.726 6.294 1.00 96.94 238 TRP A O 1
ATOM 1970 N N . TYR A 1 239 ? -4.164 4.123 6.317 1.00 97.62 239 TYR A N 1
ATOM 1971 C CA . TYR A 1 239 ? -3.117 4.972 5.741 1.00 97.62 239 TYR A CA 1
ATOM 1972 C C . TYR A 1 239 ? -3.555 5.572 4.396 1.00 97.62 239 TYR A C 1
ATOM 1974 O O . TYR A 1 239 ? -3.387 6.772 4.172 1.00 97.62 239 TYR A O 1
ATOM 1982 N N . TYR A 1 240 ? -4.173 4.775 3.519 1.00 96.38 240 TYR A N 1
ATOM 1983 C CA . TYR A 1 240 ? -4.690 5.270 2.241 1.00 96.38 240 TYR A CA 1
ATOM 1984 C C . TYR A 1 240 ? -5.845 6.265 2.399 1.00 96.38 240 TYR A C 1
ATOM 1986 O O . TYR A 1 240 ? -5.879 7.261 1.676 1.00 96.38 240 TYR A O 1
ATOM 1994 N N . ILE A 1 241 ? -6.746 6.052 3.363 1.00 95.50 241 ILE A N 1
ATOM 1995 C CA . ILE A 1 241 ? -7.799 7.018 3.718 1.00 95.50 241 ILE A CA 1
ATOM 1996 C C . ILE A 1 241 ? -7.169 8.342 4.184 1.00 95.50 241 ILE A C 1
ATOM 1998 O O . ILE A 1 241 ? -7.564 9.405 3.709 1.00 95.50 241 ILE A O 1
ATOM 2002 N N . CYS A 1 242 ? -6.141 8.300 5.037 1.00 97.06 242 CYS A N 1
ATOM 2003 C CA . CYS A 1 242 ? -5.435 9.494 5.512 1.00 97.06 242 CYS A CA 1
ATOM 2004 C C . CYS A 1 242 ? -4.708 10.245 4.387 1.00 97.06 242 CYS A C 1
ATOM 2006 O O . CYS A 1 242 ? -4.818 11.468 4.300 1.00 97.06 242 CYS A O 1
ATOM 2008 N N . VAL A 1 243 ? -4.008 9.537 3.493 1.00 95.81 243 VAL A N 1
ATOM 2009 C CA . VAL A 1 243 ? -3.384 10.163 2.314 1.00 95.81 243 VAL A CA 1
ATOM 2010 C C . VAL A 1 243 ? -4.449 10.813 1.433 1.00 95.81 243 VAL A C 1
ATOM 2012 O O . VAL A 1 243 ? -4.290 11.967 1.047 1.00 95.81 243 VAL A O 1
ATOM 2015 N N . TYR A 1 244 ? -5.561 10.128 1.161 1.00 95.00 244 TYR A N 1
ATOM 2016 C CA . TYR A 1 244 ? -6.651 10.690 0.364 1.00 95.00 244 TYR A CA 1
ATOM 2017 C C . TYR A 1 244 ? -7.398 11.830 1.083 1.00 95.00 244 TYR A C 1
ATOM 2019 O O . TYR A 1 244 ? -8.002 12.663 0.417 1.00 95.00 244 TYR A O 1
ATOM 2027 N N . MET A 1 245 ? -7.322 11.950 2.413 1.00 94.62 245 MET A N 1
ATOM 2028 C CA . MET A 1 245 ? -7.801 13.127 3.153 1.00 94.62 245 MET A CA 1
ATOM 2029 C C . MET A 1 245 ? -6.892 14.352 2.966 1.00 94.62 245 MET A C 1
ATOM 2031 O O . MET A 1 245 ? -7.393 15.428 2.634 1.00 94.62 245 MET A O 1
ATOM 2035 N N . PHE A 1 246 ? -5.574 14.206 3.138 1.00 94.75 246 PHE A N 1
ATOM 2036 C CA . PHE A 1 246 ? -4.618 15.319 3.017 1.00 94.75 246 PHE A CA 1
ATOM 2037 C C . PHE A 1 246 ? -4.304 15.722 1.567 1.00 94.75 246 PHE A C 1
ATOM 2039 O O . PHE A 1 246 ? -4.031 16.892 1.304 1.00 94.75 246 PHE A O 1
ATOM 2046 N N . GLU A 1 247 ? -4.325 14.786 0.620 1.00 92.94 247 GLU A N 1
ATOM 2047 C CA . GLU A 1 247 ? -3.898 15.025 -0.762 1.00 92.94 247 GLU A CA 1
ATOM 2048 C C . GLU A 1 247 ? -5.072 15.215 -1.737 1.00 92.94 247 GLU A C 1
ATOM 2050 O O . GLU A 1 247 ? -6.197 14.759 -1.513 1.00 92.94 247 GLU A O 1
ATOM 2055 N N . ASN A 1 248 ? -4.795 15.867 -2.870 1.00 87.44 248 ASN A N 1
ATOM 2056 C CA . ASN A 1 248 ? -5.734 16.031 -3.985 1.00 87.44 248 ASN A CA 1
ATOM 2057 C C . ASN A 1 248 ? -5.211 15.343 -5.257 1.00 87.44 248 ASN A C 1
ATOM 2059 O O . ASN A 1 248 ? -5.053 15.972 -6.303 1.00 87.44 248 ASN A O 1
ATOM 2063 N N . ILE A 1 249 ? -4.895 14.049 -5.154 1.00 82.50 249 ILE A N 1
ATOM 2064 C CA . ILE A 1 249 ? -4.369 13.259 -6.276 1.00 82.50 249 ILE A CA 1
ATOM 2065 C C . ILE A 1 249 ? -5.521 12.975 -7.251 1.00 82.50 249 ILE A C 1
ATOM 2067 O O . ILE A 1 249 ? -6.362 12.107 -7.001 1.00 82.50 249 ILE A O 1
ATOM 2071 N N . ILE A 1 250 ? -5.564 13.722 -8.358 1.00 76.00 250 ILE A N 1
ATOM 2072 C CA . ILE A 1 250 ? -6.629 13.656 -9.374 1.00 76.00 250 ILE A CA 1
ATOM 2073 C C . ILE A 1 250 ? -6.732 12.236 -9.941 1.00 76.00 250 ILE A C 1
ATOM 2075 O O . ILE A 1 250 ? -7.823 11.676 -10.028 1.00 76.00 250 ILE A O 1
ATOM 2079 N N . GLU A 1 251 ? -5.587 11.610 -10.221 1.00 69.88 251 GLU A N 1
ATOM 2080 C CA . GLU A 1 251 ? -5.509 10.236 -10.705 1.00 69.88 251 GLU A CA 1
ATOM 2081 C C . GLU A 1 251 ? -6.142 9.255 -9.719 1.00 69.88 251 GLU A C 1
ATOM 2083 O O . GLU A 1 251 ? -6.713 8.268 -10.151 1.00 69.88 251 GLU A O 1
ATOM 2088 N N . TRP A 1 252 ? -6.095 9.494 -8.408 1.00 85.19 252 TRP A N 1
ATOM 2089 C CA . TRP A 1 252 ? -6.712 8.584 -7.442 1.00 85.19 252 TRP A CA 1
ATOM 2090 C C . TRP A 1 252 ? -8.232 8.662 -7.565 1.00 85.19 252 TRP A C 1
ATOM 2092 O O . TRP A 1 252 ? -8.899 7.644 -7.749 1.00 85.19 252 TRP A O 1
ATOM 2102 N N . LYS A 1 253 ? -8.772 9.885 -7.534 1.00 84.31 253 LYS A N 1
ATOM 2103 C CA . LYS A 1 253 ? -10.211 10.154 -7.632 1.00 84.31 253 LYS A CA 1
ATOM 2104 C C . LYS A 1 253 ? -10.819 9.567 -8.910 1.00 84.31 253 LYS A C 1
ATOM 2106 O O . LYS A 1 253 ? -11.855 8.910 -8.842 1.00 84.31 253 LYS A O 1
ATOM 2111 N N . ASP A 1 254 ? -10.138 9.731 -10.042 1.00 81.44 254 ASP A N 1
ATOM 2112 C CA . ASP A 1 254 ? -10.580 9.230 -11.351 1.00 81.44 254 ASP A CA 1
ATOM 2113 C C . ASP A 1 254 ? -10.420 7.697 -11.511 1.00 81.44 254 ASP A C 1
ATOM 2115 O O . ASP A 1 254 ? -10.868 7.127 -12.509 1.00 81.44 254 ASP A O 1
ATOM 2119 N N . ASN A 1 255 ? -9.777 7.011 -10.553 1.00 80.69 255 ASN A N 1
ATOM 2120 C CA . ASN A 1 255 ? -9.431 5.585 -10.630 1.00 80.69 255 ASN A CA 1
ATOM 2121 C C . ASN A 1 255 ? -9.867 4.736 -9.426 1.00 80.69 255 ASN A C 1
ATOM 2123 O O . ASN A 1 255 ? -9.478 3.574 -9.362 1.00 80.69 255 ASN A O 1
ATOM 2127 N N . LEU A 1 256 ? -10.722 5.232 -8.523 1.00 85.69 256 LEU A N 1
ATOM 2128 C CA . LEU A 1 256 ? -11.167 4.504 -7.314 1.00 85.69 256 LEU A CA 1
ATOM 2129 C C . LEU A 1 256 ? -11.714 3.077 -7.555 1.00 85.69 256 LEU A C 1
ATOM 2131 O O . LEU A 1 256 ? -11.709 2.266 -6.631 1.00 85.69 256 LEU A O 1
ATOM 2135 N N . ASN A 1 257 ? -12.152 2.763 -8.781 1.00 84.00 257 ASN A N 1
ATOM 2136 C CA . ASN A 1 257 ? -12.655 1.447 -9.199 1.00 84.00 257 ASN A CA 1
ATOM 2137 C C . ASN A 1 257 ? -11.730 0.700 -10.197 1.00 84.00 257 ASN A C 1
ATOM 2139 O O . ASN A 1 257 ? -12.042 -0.420 -10.598 1.00 84.00 257 ASN A O 1
ATOM 2143 N N . ASP A 1 258 ? -10.602 1.288 -10.617 1.00 83.06 258 ASP A N 1
ATOM 2144 C CA . ASP A 1 258 ? -9.621 0.676 -11.531 1.00 83.06 258 ASP A CA 1
ATOM 2145 C C . ASP A 1 258 ? -8.566 -0.085 -10.707 1.00 83.06 258 ASP A C 1
ATOM 2147 O O . ASP A 1 258 ? -7.571 0.472 -10.244 1.00 83.06 258 ASP A O 1
ATOM 2151 N N . ASP A 1 259 ? -8.838 -1.373 -10.476 1.00 83.62 259 ASP A N 1
ATOM 2152 C CA . ASP A 1 259 ? -8.079 -2.258 -9.576 1.00 83.62 259 ASP A CA 1
ATOM 2153 C C . ASP A 1 259 ? -6.587 -2.330 -9.901 1.00 83.62 259 ASP A C 1
ATOM 2155 O O . ASP A 1 259 ? -5.738 -2.314 -9.011 1.00 83.62 259 ASP A O 1
ATOM 2159 N N . ASP A 1 260 ? -6.304 -2.339 -11.199 1.00 75.25 260 ASP A N 1
ATOM 2160 C CA . ASP A 1 260 ? -4.974 -2.272 -11.773 1.00 75.25 260 ASP A CA 1
ATOM 2161 C C . ASP A 1 260 ? -4.297 -0.950 -11.373 1.00 75.25 260 ASP A C 1
ATOM 2163 O O . ASP A 1 260 ? -3.288 -0.959 -10.661 1.00 75.25 260 ASP A O 1
ATOM 2167 N N . ILE A 1 261 ? -4.851 0.199 -11.787 1.00 75.88 261 ILE A N 1
ATOM 2168 C CA . ILE A 1 261 ? -4.222 1.508 -11.543 1.00 75.88 261 ILE A CA 1
ATOM 2169 C C . ILE A 1 261 ? -4.040 1.766 -10.044 1.00 75.88 261 ILE A C 1
ATOM 2171 O O . ILE A 1 261 ? -2.952 2.184 -9.640 1.00 75.88 261 ILE A O 1
ATOM 2175 N N . MET A 1 262 ? -5.035 1.444 -9.213 1.00 85.81 262 MET A N 1
ATOM 2176 C CA . MET A 1 262 ? -4.930 1.616 -7.764 1.00 85.81 262 MET A CA 1
ATOM 2177 C C . MET A 1 262 ? -3.807 0.780 -7.150 1.00 85.81 262 MET A C 1
ATOM 2179 O O . MET A 1 262 ? -3.044 1.310 -6.342 1.00 85.81 262 MET A O 1
ATOM 2183 N N . TYR A 1 263 ? -3.637 -0.479 -7.565 1.00 84.75 263 TYR A N 1
ATOM 2184 C CA . TYR A 1 263 ? -2.523 -1.313 -7.110 1.00 84.75 263 TYR A CA 1
ATOM 2185 C C . TYR A 1 263 ? -1.162 -0.660 -7.414 1.00 84.75 263 TYR A C 1
ATOM 2187 O O . TYR A 1 263 ? -0.298 -0.574 -6.541 1.00 84.75 263 TYR A O 1
ATOM 2195 N N . VAL A 1 264 ? -0.969 -0.123 -8.625 1.00 70.62 264 VAL A N 1
ATOM 2196 C CA . VAL A 1 264 ? 0.298 0.535 -9.000 1.00 70.62 264 VAL A CA 1
ATOM 2197 C C . VAL A 1 264 ? 0.488 1.896 -8.326 1.00 70.62 264 VAL A C 1
ATOM 2199 O O . VAL A 1 264 ? 1.616 2.225 -7.957 1.00 70.62 264 VAL A O 1
ATOM 2202 N N . MET A 1 265 ? -0.572 2.672 -8.094 1.00 80.94 265 MET A N 1
ATOM 2203 C CA . MET A 1 265 ? -0.486 3.908 -7.304 1.00 80.94 265 MET A CA 1
ATOM 2204 C C . MET A 1 265 ? -0.010 3.617 -5.875 1.00 80.94 265 MET A C 1
ATOM 2206 O O . MET A 1 265 ? 0.952 4.229 -5.410 1.00 80.94 265 MET A O 1
ATOM 2210 N N . LYS A 1 266 ? -0.597 2.606 -5.225 1.00 89.56 266 LYS A N 1
ATOM 2211 C CA . LYS A 1 266 ? -0.222 2.127 -3.885 1.00 89.56 266 LYS A CA 1
ATOM 2212 C C . LYS A 1 266 ? 1.206 1.558 -3.828 1.00 89.56 266 LYS A C 1
ATOM 2214 O O . LYS A 1 266 ? 1.932 1.792 -2.862 1.00 89.56 266 LYS A O 1
ATOM 2219 N N . GLN A 1 267 ? 1.662 0.877 -4.884 1.00 83.38 267 GLN A N 1
ATOM 2220 C CA . GLN A 1 267 ? 3.068 0.468 -5.036 1.00 83.38 267 GLN A CA 1
ATOM 2221 C C . GLN A 1 267 ? 4.017 1.668 -5.215 1.00 83.38 267 GLN A C 1
ATOM 2223 O O . GLN A 1 267 ? 5.137 1.673 -4.707 1.00 83.38 267 GLN A O 1
ATOM 2228 N N . ASN A 1 268 ? 3.591 2.710 -5.934 1.00 76.19 268 ASN A N 1
ATOM 2229 C CA . ASN A 1 268 ? 4.395 3.912 -6.149 1.00 76.19 268 ASN A CA 1
ATOM 2230 C C . ASN A 1 268 ? 4.534 4.764 -4.878 1.00 76.19 268 ASN A C 1
ATOM 2232 O O . ASN A 1 268 ? 5.617 5.295 -4.652 1.00 76.19 268 ASN A O 1
ATOM 2236 N N . MET A 1 269 ? 3.504 4.828 -4.029 1.00 86.69 269 MET A N 1
ATOM 2237 C CA . MET A 1 269 ? 3.504 5.532 -2.732 1.00 86.69 269 MET A CA 1
ATOM 2238 C C . MET A 1 269 ? 4.609 5.076 -1.764 1.00 86.69 269 MET A C 1
ATOM 2240 O O . MET A 1 269 ? 5.092 5.864 -0.959 1.00 86.69 269 MET A O 1
ATOM 2244 N N . ARG A 1 270 ? 5.080 3.828 -1.890 1.00 86.31 270 ARG A N 1
ATOM 2245 C CA . ARG A 1 270 ? 6.204 3.265 -1.113 1.00 86.31 270 ARG A CA 1
ATOM 2246 C C . ARG A 1 270 ? 7.582 3.769 -1.546 1.00 86.31 270 ARG A C 1
ATOM 2248 O O . ARG A 1 270 ? 8.587 3.446 -0.918 1.00 86.31 270 ARG A O 1
ATOM 2255 N N . LYS A 1 271 ? 7.673 4.522 -2.643 1.00 79.25 271 LYS A N 1
ATOM 2256 C CA . LYS A 1 271 ? 8.939 5.070 -3.139 1.00 79.25 271 LYS A CA 1
ATOM 2257 C C . LYS A 1 271 ? 9.185 6.418 -2.451 1.00 79.25 271 LYS A C 1
ATOM 2259 O O . LYS A 1 271 ? 8.332 7.292 -2.576 1.00 79.25 271 LYS A O 1
ATOM 2264 N N . PRO A 1 272 ? 10.366 6.669 -1.849 1.00 79.44 272 PRO A N 1
ATOM 2265 C CA . PRO A 1 272 ? 10.717 8.003 -1.349 1.00 79.44 272 PRO A CA 1
ATOM 2266 C C . PRO A 1 272 ? 10.571 9.095 -2.420 1.00 79.44 272 PRO A C 1
ATOM 2268 O O . PRO A 1 272 ? 10.234 10.235 -2.123 1.00 79.44 272 PRO A O 1
ATOM 2271 N N . SER A 1 273 ? 10.770 8.734 -3.693 1.00 71.00 273 SER A N 1
ATOM 2272 C CA . SER A 1 273 ? 10.586 9.628 -4.835 1.00 71.00 273 SER A CA 1
ATOM 2273 C C . SER A 1 273 ? 9.153 9.699 -5.383 1.00 71.00 273 SER A C 1
ATOM 2275 O O . SER A 1 273 ? 8.981 10.037 -6.555 1.00 71.00 273 SER A O 1
ATOM 2277 N N . TYR A 1 274 ? 8.126 9.328 -4.610 1.00 75.75 274 TYR A N 1
ATOM 2278 C CA . TYR A 1 274 ? 6.737 9.503 -5.033 1.00 75.75 274 TYR A CA 1
ATOM 2279 C C . TYR A 1 274 ? 6.375 10.991 -5.080 1.00 75.75 274 TYR A C 1
ATOM 2281 O O . TYR A 1 274 ? 6.401 11.702 -4.077 1.00 75.75 274 TYR A O 1
ATOM 2289 N N . PHE A 1 275 ? 6.043 11.458 -6.280 1.00 70.62 275 PHE A N 1
ATOM 2290 C CA . PHE A 1 275 ? 5.733 12.854 -6.575 1.00 70.62 275 PHE A CA 1
ATOM 2291 C C . PHE A 1 275 ? 4.327 13.268 -6.108 1.00 70.62 275 PHE A C 1
ATOM 2293 O O . PHE A 1 275 ? 4.107 14.454 -5.887 1.00 70.62 275 PHE A O 1
ATOM 2300 N N . GLY A 1 276 ? 3.392 12.324 -5.941 1.00 74.12 276 GLY A N 1
ATOM 2301 C CA . GLY A 1 276 ? 1.990 12.617 -5.617 1.00 74.12 276 GLY A CA 1
ATOM 2302 C C . GLY A 1 276 ? 1.738 13.081 -4.179 1.00 74.12 276 GLY A C 1
ATOM 2303 O O . GLY A 1 276 ? 0.598 13.378 -3.845 1.00 74.12 276 GLY A O 1
ATOM 2304 N N . TYR A 1 277 ? 2.774 13.141 -3.334 1.00 85.38 277 TYR A N 1
ATOM 2305 C CA . TYR A 1 277 ? 2.699 13.822 -2.043 1.00 85.38 277 TYR A CA 1
ATOM 2306 C C . TYR A 1 277 ? 3.024 15.311 -2.204 1.00 85.38 277 TYR A C 1
ATOM 2308 O O . TYR A 1 277 ? 4.100 15.687 -2.693 1.00 85.38 277 TYR A O 1
ATOM 2316 N N . GLU A 1 278 ? 2.091 16.159 -1.789 1.00 81.94 278 GLU A N 1
ATOM 2317 C CA . GLU A 1 278 ? 2.141 17.615 -1.933 1.00 81.94 278 GLU A CA 1
ATOM 2318 C C . GLU A 1 278 ? 1.835 18.311 -0.607 1.00 81.94 278 GLU A C 1
ATOM 2320 O O . GLU A 1 278 ? 2.538 19.252 -0.233 1.00 81.94 278 GLU A O 1
ATOM 2325 N N . ASN A 1 279 ? 0.824 17.810 0.106 1.00 90.25 279 ASN A N 1
ATOM 2326 C CA . ASN A 1 279 ? 0.293 18.375 1.339 1.00 90.25 279 ASN A CA 1
ATOM 2327 C C . ASN A 1 279 ? 0.690 17.585 2.589 1.00 90.25 279 ASN A C 1
ATOM 2329 O O . ASN A 1 279 ? 0.822 18.174 3.659 1.00 90.25 279 ASN A O 1
ATOM 2333 N N . ILE A 1 280 ? 0.861 16.265 2.494 1.00 92.75 280 ILE A N 1
ATOM 2334 C CA . ILE A 1 280 ? 1.103 15.429 3.670 1.00 92.75 280 ILE A CA 1
ATOM 2335 C C . ILE A 1 280 ? 2.578 15.473 4.097 1.00 92.75 280 ILE A C 1
ATOM 2337 O O . ILE A 1 280 ? 3.501 15.399 3.269 1.00 92.75 280 ILE A O 1
ATOM 2341 N N . SER A 1 281 ? 2.804 15.572 5.410 1.00 92.31 281 SER A N 1
ATOM 2342 C CA . SER A 1 281 ? 4.133 15.567 6.030 1.00 92.31 281 SER A CA 1
ATOM 2343 C C . SER A 1 281 ? 4.959 14.393 5.505 1.00 92.31 281 SER A C 1
ATOM 2345 O O . SER A 1 281 ? 4.482 13.262 5.369 1.00 92.31 281 SER A O 1
ATOM 2347 N N . THR A 1 282 ? 6.228 14.659 5.213 1.00 89.31 282 THR A N 1
ATOM 2348 C CA . THR A 1 282 ? 7.166 13.646 4.725 1.00 89.31 282 THR A CA 1
ATOM 2349 C C . THR A 1 282 ? 7.335 12.532 5.759 1.00 89.31 282 THR A C 1
ATOM 2351 O O . THR A 1 282 ? 7.394 11.359 5.389 1.00 89.31 282 THR A O 1
ATOM 2354 N N . ARG A 1 283 ? 7.299 12.876 7.052 1.00 90.62 283 ARG A N 1
ATOM 2355 C CA . ARG A 1 283 ? 7.362 11.924 8.174 1.00 90.62 283 ARG A CA 1
ATOM 2356 C C . ARG A 1 283 ? 6.169 10.977 8.211 1.00 90.62 283 ARG A C 1
ATOM 2358 O O . ARG A 1 283 ? 6.360 9.783 8.416 1.00 90.62 283 ARG A O 1
ATOM 2365 N N . PHE A 1 284 ? 4.960 11.470 7.929 1.00 94.25 284 PHE A N 1
ATOM 2366 C CA . PHE A 1 284 ? 3.778 10.607 7.838 1.00 94.25 284 PHE A CA 1
ATOM 2367 C C . PHE A 1 284 ? 3.935 9.566 6.720 1.00 94.25 284 PHE A C 1
ATOM 2369 O O . PHE A 1 284 ? 3.551 8.408 6.882 1.00 94.25 284 PHE A O 1
ATOM 2376 N N . THR A 1 285 ? 4.546 9.939 5.588 1.00 92.56 285 THR A N 1
ATOM 2377 C CA . THR A 1 285 ? 4.671 9.014 4.448 1.00 92.56 285 THR A CA 1
ATOM 2378 C C . THR A 1 285 ? 5.555 7.801 4.717 1.00 92.56 285 THR A C 1
ATOM 2380 O O . THR A 1 285 ? 5.361 6.780 4.067 1.00 92.56 285 THR A O 1
ATOM 2383 N N . GLU A 1 286 ? 6.435 7.851 5.722 1.00 91.75 286 GLU A N 1
ATOM 2384 C CA . GLU A 1 286 ? 7.247 6.706 6.153 1.00 91.75 286 GLU A CA 1
ATOM 2385 C C . GLU A 1 286 ? 6.405 5.540 6.709 1.00 91.75 286 GLU A C 1
ATOM 2387 O O . GLU A 1 286 ? 6.845 4.391 6.660 1.00 91.75 286 GLU A O 1
ATOM 2392 N N . ILE A 1 287 ? 5.182 5.798 7.195 1.00 95.75 287 ILE A N 1
ATOM 2393 C CA . ILE A 1 287 ? 4.326 4.785 7.836 1.00 95.75 287 ILE A CA 1
ATOM 2394 C C . ILE A 1 287 ? 4.091 3.566 6.929 1.00 95.75 287 ILE A C 1
ATOM 2396 O O . ILE A 1 287 ? 4.170 2.439 7.413 1.00 95.75 287 ILE A O 1
ATOM 2400 N N . ILE A 1 288 ? 3.901 3.744 5.615 1.00 95.06 288 ILE A N 1
ATOM 2401 C CA . ILE A 1 288 ? 3.712 2.608 4.692 1.00 95.06 288 ILE A CA 1
ATOM 2402 C C . ILE A 1 288 ? 4.966 1.726 4.582 1.00 95.06 288 ILE A C 1
ATOM 2404 O O . ILE A 1 288 ? 4.869 0.503 4.563 1.00 95.06 288 ILE A O 1
ATOM 2408 N N . TYR A 1 289 ? 6.154 2.336 4.615 1.00 89.56 289 TYR A N 1
ATOM 2409 C CA . TYR A 1 289 ? 7.441 1.636 4.595 1.00 89.56 289 TYR A CA 1
ATOM 2410 C C . TYR A 1 289 ? 7.780 0.968 5.944 1.00 89.56 289 TYR A C 1
ATOM 2412 O O . TYR A 1 289 ? 8.640 0.086 6.023 1.00 89.56 289 TYR A O 1
ATOM 2420 N N . LEU A 1 290 ? 7.130 1.384 7.033 1.00 92.31 290 LEU A N 1
ATOM 2421 C CA . LEU A 1 290 ? 7.162 0.678 8.315 1.00 92.31 290 LEU A CA 1
ATOM 2422 C C . LEU A 1 290 ? 6.191 -0.512 8.294 1.00 92.31 290 LEU A C 1
ATOM 2424 O O . LEU A 1 290 ? 6.608 -1.619 8.623 1.00 92.31 290 LEU A O 1
ATOM 2428 N N . LEU A 1 291 ? 4.955 -0.315 7.820 1.00 94.44 291 LEU A N 1
ATOM 2429 C CA . LEU A 1 291 ? 3.936 -1.366 7.682 1.00 94.44 291 LEU A CA 1
ATOM 2430 C C . LEU A 1 291 ? 4.395 -2.533 6.797 1.00 94.44 291 LEU A C 1
ATOM 2432 O O . LEU A 1 291 ? 4.198 -3.683 7.175 1.00 94.44 291 LEU A O 1
ATOM 2436 N N . ASP A 1 292 ? 5.073 -2.270 5.675 1.00 91.12 292 ASP A N 1
ATOM 2437 C CA . ASP A 1 292 ? 5.615 -3.325 4.798 1.00 91.12 292 ASP A CA 1
ATOM 2438 C C . ASP A 1 292 ? 6.601 -4.277 5.512 1.00 91.12 292 ASP A C 1
ATOM 2440 O O . ASP A 1 292 ? 6.827 -5.394 5.046 1.00 91.12 292 ASP A O 1
ATOM 2444 N N . ARG A 1 293 ? 7.193 -3.848 6.637 1.00 91.56 293 ARG A N 1
ATOM 2445 C CA . ARG A 1 293 ? 8.132 -4.630 7.461 1.00 91.56 293 ARG A CA 1
ATOM 2446 C C . ARG A 1 293 ? 7.494 -5.237 8.715 1.00 91.56 293 ARG A C 1
ATOM 2448 O O . ARG A 1 293 ? 8.175 -5.964 9.433 1.00 91.56 293 ARG A O 1
ATOM 2455 N N . MET A 1 294 ? 6.224 -4.940 8.992 1.00 93.81 294 MET A N 1
ATOM 2456 C CA . MET A 1 294 ? 5.486 -5.523 10.114 1.00 93.81 294 MET A CA 1
ATOM 2457 C C . MET A 1 294 ? 4.862 -6.863 9.725 1.00 93.81 294 MET A C 1
ATOM 2459 O O . MET A 1 294 ? 4.470 -7.081 8.574 1.00 93.81 294 MET A O 1
ATOM 2463 N N . ASP A 1 295 ? 4.733 -7.744 10.710 1.00 90.31 295 ASP A N 1
ATOM 2464 C CA . ASP A 1 295 ? 3.963 -8.976 10.581 1.00 90.31 295 ASP A CA 1
ATOM 2465 C C . ASP A 1 295 ? 2.460 -8.673 10.433 1.00 90.31 295 ASP A C 1
ATOM 2467 O O . ASP A 1 295 ? 1.954 -7.675 10.951 1.00 90.31 295 ASP A O 1
ATOM 2471 N N . ASP A 1 296 ? 1.744 -9.535 9.712 1.00 87.94 296 ASP A N 1
ATOM 2472 C CA . ASP A 1 296 ? 0.324 -9.355 9.385 1.00 87.94 296 ASP A CA 1
ATOM 2473 C C . ASP A 1 296 ? -0.581 -9.263 10.626 1.00 87.94 296 ASP A C 1
ATOM 2475 O O . ASP A 1 296 ? -1.605 -8.566 10.595 1.00 87.94 296 ASP A O 1
ATOM 2479 N N . ASP A 1 297 ? -0.171 -9.926 11.710 1.00 84.25 297 ASP A N 1
ATOM 2480 C CA . ASP A 1 297 ? -0.958 -10.139 12.920 1.00 84.25 297 ASP A CA 1
ATOM 2481 C C . ASP A 1 297 ? -0.377 -9.404 14.141 1.00 84.25 297 ASP A C 1
ATOM 2483 O O . ASP A 1 297 ? -0.938 -9.501 15.238 1.00 84.25 297 ASP A O 1
ATOM 2487 N N . ASN A 1 298 ? 0.751 -8.702 13.987 1.00 88.50 298 ASN A N 1
ATOM 2488 C CA . ASN A 1 298 ? 1.466 -8.007 15.061 1.00 88.50 298 ASN A CA 1
ATOM 2489 C C . ASN A 1 298 ? 1.949 -6.620 14.576 1.00 88.50 298 ASN A C 1
ATOM 2491 O O . ASN A 1 298 ? 3.117 -6.421 14.241 1.00 88.50 298 ASN A O 1
ATOM 2495 N N . VAL A 1 299 ? 1.024 -5.657 14.530 1.00 93.75 299 VAL A N 1
ATOM 2496 C CA . VAL A 1 299 ? 1.284 -4.257 14.146 1.00 93.75 299 VAL A CA 1
ATOM 2497 C C . VAL A 1 299 ? 1.757 -3.446 15.354 1.00 93.75 299 VAL A C 1
ATOM 2499 O O . VAL A 1 299 ? 1.095 -3.433 16.391 1.00 93.75 299 VAL A O 1
ATOM 2502 N N . ASP A 1 300 ? 2.862 -2.713 15.205 1.00 96.06 300 ASP A N 1
ATOM 2503 C CA . ASP A 1 300 ? 3.364 -1.791 16.230 1.00 96.06 300 ASP A CA 1
ATOM 2504 C C . ASP A 1 300 ? 2.648 -0.429 16.147 1.00 96.06 300 ASP A C 1
ATOM 2506 O O . ASP A 1 300 ? 3.100 0.521 15.498 1.00 96.06 300 ASP A O 1
ATOM 2510 N N . TYR A 1 301 ? 1.501 -0.331 16.825 1.00 96.94 301 TYR A N 1
ATOM 2511 C CA . TYR A 1 301 ? 0.739 0.917 16.939 1.00 96.94 301 TYR A CA 1
ATOM 2512 C C . TYR A 1 301 ? 1.522 2.033 17.624 1.00 96.94 301 TYR A C 1
ATOM 2514 O O . TYR A 1 301 ? 1.305 3.200 17.299 1.00 96.94 301 TYR A O 1
ATOM 2522 N N . LYS A 1 302 ? 2.431 1.710 18.552 1.00 96.38 302 LYS A N 1
ATOM 2523 C CA . LYS A 1 302 ? 3.214 2.712 19.277 1.00 96.38 302 LYS A CA 1
ATOM 2524 C C . LYS A 1 302 ? 4.144 3.439 18.307 1.00 96.38 302 LYS A C 1
ATOM 2526 O O . LYS A 1 302 ? 4.069 4.663 18.211 1.00 96.38 302 LYS A O 1
ATOM 2531 N N . LEU A 1 303 ? 4.917 2.693 17.520 1.00 94.31 303 LEU A N 1
ATOM 2532 C CA . LEU A 1 303 ? 5.822 3.237 16.508 1.00 94.31 303 LEU A CA 1
ATOM 2533 C C . LEU A 1 303 ? 5.080 4.059 15.443 1.00 94.31 303 LEU A C 1
ATOM 2535 O O . LEU A 1 303 ? 5.532 5.140 15.061 1.00 94.31 303 LEU A O 1
ATOM 2539 N N . ILE A 1 304 ? 3.910 3.598 14.984 1.00 96.06 304 ILE A N 1
ATOM 2540 C CA . ILE A 1 304 ? 3.103 4.368 14.023 1.00 96.06 304 ILE A CA 1
ATOM 2541 C C . ILE A 1 304 ? 2.606 5.671 14.667 1.00 96.06 304 ILE A C 1
ATOM 2543 O O . ILE A 1 304 ? 2.725 6.735 14.060 1.00 96.06 304 ILE A O 1
ATOM 2547 N N . LYS A 1 305 ? 2.110 5.636 15.913 1.00 96.81 305 LYS A N 1
ATOM 2548 C CA . LYS A 1 305 ? 1.674 6.841 16.640 1.00 96.81 305 LYS A CA 1
ATOM 2549 C C . LYS A 1 305 ? 2.817 7.829 16.878 1.00 96.81 305 LYS A C 1
ATOM 2551 O O . LYS A 1 305 ? 2.590 9.027 16.729 1.00 96.81 305 LYS A O 1
ATOM 2556 N N . GLU A 1 306 ? 4.024 7.358 17.191 1.00 93.88 306 GLU A N 1
ATOM 2557 C CA . GLU A 1 306 ? 5.231 8.193 17.301 1.00 93.88 306 GLU A CA 1
ATOM 2558 C C . GLU A 1 306 ? 5.534 8.913 15.974 1.00 93.88 306 GLU A C 1
ATOM 2560 O O . GLU A 1 306 ? 5.796 10.117 15.966 1.00 93.88 306 GLU A O 1
ATOM 2565 N N . LYS A 1 307 ? 5.387 8.232 14.828 1.00 92.69 307 LYS A N 1
ATOM 2566 C CA . LYS A 1 307 ? 5.541 8.856 13.500 1.00 92.69 307 LYS A CA 1
ATOM 2567 C C . LYS A 1 307 ? 4.446 9.877 13.181 1.00 92.69 307 LYS A C 1
ATOM 2569 O O . LYS A 1 307 ? 4.756 10.902 12.575 1.00 92.69 307 LYS A O 1
ATOM 2574 N N . ILE A 1 308 ? 3.203 9.669 13.629 1.00 95.38 308 ILE A N 1
ATOM 2575 C CA . ILE A 1 308 ? 2.139 10.686 13.507 1.00 95.38 308 ILE A CA 1
ATOM 2576 C C . ILE A 1 308 ? 2.438 11.904 14.395 1.00 95.38 308 ILE A C 1
ATOM 2578 O O . ILE A 1 308 ? 2.242 13.033 13.954 1.00 95.38 308 ILE A O 1
ATOM 2582 N N . VAL A 1 309 ? 2.954 11.710 15.616 1.00 94.50 309 VAL A N 1
ATOM 2583 C CA . VAL A 1 309 ? 3.373 12.826 16.487 1.00 94.50 309 VAL A CA 1
ATOM 2584 C C . VAL A 1 309 ? 4.512 13.616 15.837 1.00 94.50 309 VAL A C 1
ATOM 2586 O O . VAL A 1 309 ? 4.399 14.834 15.722 1.00 94.50 309 VAL A O 1
ATOM 2589 N N . SER A 1 310 ? 5.535 12.939 15.308 1.00 91.06 310 SER A N 1
ATOM 2590 C CA . SER A 1 310 ? 6.641 13.581 14.582 1.00 91.06 310 SER A CA 1
ATOM 2591 C C . SER A 1 310 ? 6.156 14.340 13.332 1.00 91.06 310 SER A C 1
ATOM 2593 O O . SER A 1 310 ? 6.629 15.437 13.049 1.00 91.06 310 SER A O 1
ATOM 2595 N N . ALA A 1 311 ? 5.154 13.816 12.613 1.00 92.62 311 ALA A N 1
ATOM 2596 C CA . ALA A 1 311 ? 4.481 14.535 11.526 1.00 92.62 311 ALA A CA 1
ATOM 2597 C C . ALA A 1 311 ? 3.668 15.751 12.016 1.00 92.62 311 ALA A C 1
ATOM 2599 O O . ALA A 1 311 ? 3.638 16.780 11.348 1.00 92.62 311 ALA A O 1
ATOM 2600 N N . SER A 1 312 ? 3.049 15.673 13.199 1.00 92.94 312 SER A N 1
ATOM 2601 C CA . SER A 1 312 ? 2.282 16.776 13.800 1.00 92.94 312 SER A CA 1
ATOM 2602 C C . SER A 1 312 ? 3.155 17.959 14.246 1.00 92.94 312 SER A C 1
ATOM 2604 O O . SER A 1 312 ? 2.668 19.086 14.316 1.00 92.94 312 SER A O 1
ATOM 2606 N N . GLU A 1 313 ? 4.441 17.711 14.522 1.00 90.31 313 GLU A N 1
ATOM 2607 C CA . GLU A 1 313 ? 5.459 18.728 14.834 1.00 90.31 313 GLU A CA 1
ATOM 2608 C C . GLU A 1 313 ? 6.051 19.389 13.577 1.00 90.31 313 GLU A C 1
ATOM 2610 O O . GLU A 1 313 ? 6.650 20.461 13.666 1.00 90.31 313 GLU A O 1
ATOM 2615 N N . HIS A 1 314 ? 5.854 18.774 12.406 1.00 88.06 314 HIS A N 1
ATOM 2616 C CA . HIS A 1 314 ? 6.298 19.263 11.099 1.00 88.06 314 HIS A CA 1
ATOM 2617 C C . HIS A 1 314 ? 5.173 19.132 10.052 1.00 88.06 314 HIS A C 1
ATOM 2619 O O . HIS A 1 314 ? 5.334 18.445 9.037 1.00 88.06 314 HIS A O 1
ATOM 2625 N N . PRO A 1 315 ? 4.002 19.754 10.293 1.00 85.50 315 PRO A N 1
ATOM 2626 C CA . PRO A 1 315 ? 2.795 19.458 9.530 1.00 85.50 315 PRO A CA 1
ATOM 2627 C C . PRO A 1 315 ? 2.868 19.977 8.088 1.00 85.50 315 PRO A C 1
ATOM 2629 O O . PRO A 1 315 ? 2.218 19.409 7.210 1.00 85.50 315 PRO A O 1
ATOM 2632 N N . LEU A 1 316 ? 3.673 21.021 7.849 1.00 83.38 316 LEU A N 1
ATOM 2633 C CA . LEU A 1 316 ? 3.947 21.599 6.538 1.00 83.38 316 LEU A CA 1
ATOM 2634 C C . LEU A 1 316 ? 5.107 20.849 5.851 1.00 83.38 316 LEU A C 1
ATOM 2636 O O . LEU A 1 316 ? 6.243 20.911 6.334 1.00 83.38 316 LEU A O 1
ATOM 2640 N N . PRO A 1 317 ? 4.912 20.250 4.659 1.00 73.44 317 PRO A N 1
ATOM 2641 C CA . PRO A 1 317 ? 5.952 19.485 3.964 1.00 73.44 317 PRO A CA 1
ATOM 2642 C C . PRO A 1 317 ? 7.244 20.253 3.673 1.00 73.44 317 PRO A C 1
ATOM 2644 O O . PRO A 1 317 ? 8.281 19.626 3.492 1.00 73.44 317 PRO A O 1
ATOM 2647 N N . LYS A 1 318 ? 7.195 21.594 3.624 1.00 71.25 318 LYS A N 1
ATOM 2648 C CA . LYS A 1 318 ? 8.366 22.471 3.439 1.00 71.25 318 LYS A CA 1
ATOM 2649 C C . LYS A 1 318 ? 9.270 22.541 4.671 1.00 71.25 318 LYS A C 1
ATOM 2651 O O . LYS A 1 318 ? 10.476 22.694 4.515 1.00 71.25 318 LYS A O 1
ATOM 2656 N N . GLU A 1 319 ? 8.707 22.440 5.873 1.00 64.50 319 GLU A N 1
ATOM 2657 C CA . GLU A 1 319 ? 9.471 22.483 7.126 1.00 64.50 319 GLU A CA 1
ATOM 2658 C C . GLU A 1 319 ? 10.229 21.171 7.349 1.00 64.50 319 GLU A C 1
ATOM 2660 O O . GLU A 1 319 ? 11.382 21.187 7.780 1.00 64.50 319 GLU A O 1
ATOM 2665 N N . ASP A 1 320 ? 9.618 20.052 6.950 1.00 64.69 320 ASP A N 1
ATOM 2666 C CA . ASP A 1 320 ? 10.233 18.721 6.929 1.00 64.69 320 ASP A CA 1
ATOM 2667 C C . ASP A 1 320 ? 11.514 18.651 6.079 1.00 64.69 320 ASP A C 1
ATOM 2669 O O . ASP A 1 320 ? 12.432 17.894 6.401 1.00 64.69 320 ASP A O 1
ATOM 2673 N N . LEU A 1 321 ? 11.620 19.462 5.016 1.00 60.78 321 LEU A N 1
ATOM 2674 C CA . LEU A 1 321 ? 12.797 19.480 4.132 1.00 60.78 321 LEU A CA 1
ATOM 2675 C C . LEU A 1 321 ? 14.068 19.961 4.843 1.00 60.78 321 LEU A C 1
ATOM 2677 O O . LEU A 1 321 ? 15.167 19.672 4.377 1.00 60.78 321 LEU A O 1
ATOM 2681 N N . LEU A 1 322 ? 13.926 20.675 5.965 1.00 62.28 322 LEU A N 1
ATOM 2682 C CA . LEU A 1 322 ? 15.047 21.116 6.796 1.00 62.28 322 LEU A CA 1
ATOM 2683 C C . LEU A 1 322 ? 15.563 20.017 7.737 1.00 62.28 322 LEU A C 1
ATOM 2685 O O . LEU A 1 322 ? 16.543 20.256 8.436 1.00 62.28 322 LEU A O 1
ATOM 2689 N N . LEU A 1 323 ? 14.904 18.847 7.786 1.00 69.44 323 LEU A N 1
ATOM 2690 C CA . LEU A 1 323 ? 15.285 17.694 8.613 1.00 69.44 323 LEU A CA 1
ATOM 2691 C C . LEU A 1 323 ? 15.588 18.061 10.080 1.00 69.44 323 LEU A C 1
ATOM 2693 O O . LEU A 1 323 ? 16.479 17.492 10.709 1.00 69.44 323 LEU A O 1
ATOM 2697 N N . LYS A 1 324 ? 14.839 19.024 10.637 1.00 63.78 324 LYS A N 1
ATOM 2698 C CA . LYS A 1 324 ? 14.993 19.453 12.033 1.00 63.78 324 LYS A CA 1
ATOM 2699 C C . LYS A 1 324 ? 14.799 18.253 12.966 1.00 63.78 324 LYS A C 1
ATOM 2701 O O . LYS A 1 324 ? 13.804 17.531 12.863 1.00 63.78 324 LYS A O 1
ATOM 2706 N N . VAL A 1 325 ? 15.758 18.039 13.862 1.00 58.62 325 VAL A N 1
ATOM 2707 C CA . VAL A 1 325 ? 15.714 16.964 14.859 1.00 58.62 325 VAL A CA 1
ATOM 2708 C C . VAL A 1 325 ? 14.933 17.458 16.073 1.00 58.62 325 VAL A C 1
ATOM 2710 O O . VAL A 1 325 ? 15.498 18.077 16.968 1.00 58.62 325 VAL A O 1
ATOM 2713 N N . ASN A 1 326 ? 13.635 17.165 16.082 1.00 55.84 326 ASN A N 1
ATOM 2714 C CA . ASN A 1 326 ? 12.758 17.252 17.246 1.00 55.84 326 ASN A CA 1
ATOM 2715 C C . ASN A 1 326 ? 12.201 15.841 17.543 1.00 55.84 326 ASN A C 1
ATOM 2717 O O . ASN A 1 326 ? 12.117 15.019 16.631 1.00 55.84 326 ASN A O 1
ATOM 2721 N N . SER A 1 327 ? 11.873 15.579 18.815 1.00 49.91 327 SER A N 1
ATOM 2722 C CA . SER A 1 327 ? 11.250 14.351 19.359 1.00 49.91 327 SER A CA 1
ATOM 2723 C C . SER A 1 327 ? 11.841 12.982 18.933 1.00 49.91 327 SER A C 1
ATOM 2725 O O . SER A 1 327 ? 11.433 12.364 17.951 1.00 49.91 327 SER A O 1
ATOM 2727 N N . SER A 1 328 ? 12.775 12.478 19.760 1.00 52.38 328 SER A N 1
ATOM 2728 C CA . SER A 1 328 ? 13.126 11.058 20.040 1.00 52.38 328 SER A CA 1
ATOM 2729 C C . SER A 1 328 ? 13.280 10.024 18.905 1.00 52.38 328 SER A C 1
ATOM 2731 O O . SER A 1 328 ? 13.463 8.846 19.201 1.00 52.38 328 SER A O 1
ATOM 2733 N N . THR A 1 329 ? 13.223 10.403 17.630 1.00 58.69 329 THR A N 1
ATOM 2734 C CA . THR A 1 329 ? 13.210 9.474 16.493 1.00 58.69 329 THR A CA 1
ATOM 2735 C C . THR A 1 329 ? 14.337 9.784 15.515 1.00 58.69 329 THR A C 1
ATOM 2737 O O . THR A 1 329 ? 14.484 10.908 15.036 1.00 58.69 329 THR A O 1
ATOM 2740 N N . GLU A 1 330 ? 15.149 8.772 15.206 1.00 67.56 330 GLU A N 1
ATOM 2741 C CA . GLU A 1 330 ? 16.225 8.904 14.224 1.00 67.56 330 GLU A CA 1
ATOM 2742 C C . GLU A 1 330 ? 15.672 9.185 12.818 1.00 67.56 330 GLU A C 1
ATOM 2744 O O . GLU A 1 330 ? 14.647 8.637 12.393 1.00 67.56 330 GLU A O 1
ATOM 2749 N N . ILE A 1 331 ? 16.385 10.029 12.067 1.00 77.38 331 ILE A N 1
ATOM 2750 C CA . ILE A 1 331 ? 16.058 10.339 10.674 1.00 77.38 331 ILE A CA 1
ATOM 2751 C C . ILE A 1 331 ? 16.441 9.136 9.806 1.00 77.38 331 ILE A C 1
ATOM 2753 O O . ILE A 1 331 ? 17.620 8.909 9.518 1.00 77.38 331 ILE A O 1
ATOM 2757 N N . SER A 1 332 ? 15.437 8.395 9.342 1.00 83.44 332 SER A N 1
ATOM 2758 C CA . SER A 1 332 ? 15.643 7.248 8.461 1.00 83.44 332 SER A CA 1
ATOM 2759 C C . SER A 1 332 ? 16.089 7.654 7.055 1.00 83.44 332 SER A C 1
ATOM 2761 O O . SER A 1 332 ? 15.822 8.758 6.573 1.00 83.44 332 SER A O 1
ATOM 2763 N N . ASP A 1 333 ? 16.732 6.726 6.347 1.00 82.94 333 ASP A N 1
ATOM 2764 C CA . ASP A 1 333 ? 17.149 6.948 4.958 1.00 82.94 333 ASP A CA 1
ATOM 2765 C C . ASP A 1 333 ? 15.958 7.125 4.005 1.00 82.94 333 ASP A C 1
ATOM 2767 O O . ASP A 1 333 ? 16.072 7.836 3.007 1.00 82.94 333 ASP A O 1
ATOM 2771 N N . PHE A 1 334 ? 14.791 6.558 4.341 1.00 86.69 334 PHE A N 1
ATOM 2772 C CA . PHE A 1 334 ? 13.541 6.837 3.631 1.00 86.69 334 PHE A CA 1
ATOM 2773 C C . PHE A 1 334 ? 13.206 8.331 3.699 1.00 86.69 334 PHE A C 1
ATOM 2775 O O . PHE A 1 334 ? 12.984 8.957 2.663 1.00 86.69 334 PHE A O 1
ATOM 2782 N N . LEU A 1 335 ? 13.221 8.912 4.906 1.00 86.75 335 LEU A N 1
ATOM 2783 C CA . LEU A 1 335 ? 12.902 10.322 5.128 1.00 86.75 335 LEU A CA 1
ATOM 2784 C C . LEU A 1 335 ? 13.913 11.248 4.432 1.00 86.75 335 LEU A C 1
ATOM 2786 O O . LEU A 1 335 ? 13.498 12.191 3.759 1.00 86.75 335 LEU A O 1
ATOM 2790 N N . LYS A 1 336 ? 15.219 10.937 4.495 1.00 83.56 336 LYS A N 1
ATOM 2791 C CA . LYS A 1 336 ? 16.270 11.678 3.762 1.00 83.56 336 LYS A CA 1
ATOM 2792 C C . LYS A 1 336 ? 15.986 11.694 2.258 1.00 83.56 336 LYS A C 1
ATOM 2794 O O . LYS A 1 336 ? 15.849 12.764 1.666 1.00 83.56 336 LYS A O 1
ATOM 2799 N N . LEU A 1 337 ? 15.824 10.515 1.650 1.00 78.69 337 LEU A N 1
ATOM 2800 C CA . LEU A 1 337 ? 15.574 10.372 0.211 1.00 78.69 337 LEU A CA 1
ATOM 2801 C C . LEU A 1 337 ? 14.256 11.031 -0.226 1.00 78.69 337 LEU A C 1
ATOM 2803 O O . LEU A 1 337 ? 14.179 11.573 -1.332 1.00 78.69 337 LEU A O 1
ATOM 2807 N N . ALA A 1 338 ? 13.232 11.010 0.630 1.00 82.56 338 ALA A N 1
ATOM 2808 C CA . ALA A 1 338 ? 11.952 11.654 0.365 1.00 82.56 338 ALA A CA 1
ATOM 2809 C C . ALA A 1 338 ? 12.067 13.185 0.399 1.00 82.56 338 ALA A C 1
ATOM 2811 O O . ALA A 1 338 ? 11.639 13.843 -0.552 1.00 82.56 338 ALA A O 1
ATOM 2812 N N . CYS A 1 339 ? 12.722 13.756 1.415 1.00 81.25 339 CYS A N 1
ATOM 2813 C CA . CYS A 1 339 ? 13.010 15.191 1.474 1.00 81.25 339 CYS A CA 1
ATOM 2814 C C . CYS A 1 339 ? 13.869 15.645 0.282 1.00 81.25 339 CYS A C 1
ATOM 2816 O O . CYS A 1 339 ? 13.507 16.604 -0.400 1.00 81.25 339 CYS A O 1
ATOM 2818 N N . GLU A 1 340 ? 14.940 14.921 -0.064 1.00 75.44 340 GLU A N 1
ATOM 2819 C CA . GLU A 1 340 ? 15.742 15.215 -1.261 1.00 75.44 340 GLU A CA 1
ATOM 2820 C C . GLU A 1 340 ? 14.934 15.131 -2.566 1.00 75.44 340 GLU A C 1
ATOM 2822 O O . GLU A 1 340 ? 15.189 15.872 -3.517 1.00 75.44 340 GLU A O 1
ATOM 2827 N N . SER A 1 341 ? 13.998 14.184 -2.681 1.00 70.38 341 SER A N 1
ATOM 2828 C CA . SER A 1 341 ? 13.162 14.071 -3.879 1.00 70.38 341 SER A CA 1
ATOM 2829 C C . SER A 1 341 ? 12.145 15.208 -3.971 1.00 70.38 341 SER A C 1
ATOM 2831 O O . SER A 1 341 ? 11.907 15.715 -5.066 1.00 70.38 341 SER A O 1
ATOM 2833 N N . ARG A 1 342 ? 11.581 15.642 -2.837 1.00 76.12 342 ARG A N 1
ATOM 2834 C CA . ARG A 1 342 ? 10.664 16.788 -2.754 1.00 76.12 342 ARG A CA 1
ATOM 2835 C C . ARG A 1 342 ? 11.389 18.110 -3.034 1.00 76.12 342 ARG A C 1
ATOM 2837 O O . ARG A 1 342 ? 10.872 18.912 -3.801 1.00 76.12 342 ARG A O 1
ATOM 2844 N N . LEU A 1 343 ? 12.619 18.293 -2.540 1.00 69.75 343 LEU A N 1
ATOM 2845 C CA . LEU A 1 343 ? 13.496 19.427 -2.888 1.00 69.75 343 LEU A CA 1
ATOM 2846 C C . LEU A 1 343 ? 13.838 19.485 -4.386 1.00 69.75 343 LEU A C 1
ATOM 2848 O O . LEU A 1 343 ? 14.001 20.565 -4.946 1.00 69.75 343 LEU A O 1
ATOM 2852 N N . ARG A 1 344 ? 13.928 18.324 -5.048 1.00 61.31 344 ARG A N 1
ATOM 2853 C CA . ARG A 1 344 ? 14.152 18.214 -6.498 1.00 61.31 344 ARG A CA 1
ATOM 2854 C C . ARG A 1 344 ? 12.889 18.411 -7.345 1.00 61.31 344 ARG A C 1
ATOM 2856 O O . ARG A 1 344 ? 13.023 18.416 -8.571 1.00 61.31 344 ARG A O 1
ATOM 2863 N N . LYS A 1 345 ? 11.689 18.589 -6.763 1.00 60.06 345 LYS A N 1
ATOM 2864 C CA . LYS A 1 345 ? 10.505 18.973 -7.553 1.00 60.06 345 LYS A CA 1
ATOM 2865 C C . LYS A 1 345 ? 10.814 20.308 -8.251 1.00 60.06 345 LYS A C 1
ATOM 2867 O O . LYS A 1 345 ? 11.051 21.302 -7.564 1.00 60.06 345 LYS A O 1
ATOM 2872 N N . PRO A 1 346 ? 10.794 20.389 -9.596 1.00 47.03 346 PRO A N 1
ATOM 2873 C CA . PRO A 1 346 ? 10.767 21.691 -10.249 1.00 47.03 346 PRO A CA 1
ATOM 2874 C C . PRO A 1 346 ? 9.502 22.429 -9.794 1.00 47.03 346 PRO A C 1
ATOM 2876 O O . PRO A 1 346 ? 8.474 21.786 -9.591 1.00 47.03 346 PRO A O 1
ATOM 2879 N N . ASN A 1 347 ? 9.558 23.760 -9.671 1.00 45.00 347 ASN A N 1
ATOM 2880 C CA . ASN A 1 347 ? 8.389 24.592 -9.356 1.00 45.00 347 ASN A CA 1
ATOM 2881 C C . ASN A 1 347 ? 7.342 24.495 -10.482 1.00 45.00 347 ASN A C 1
ATOM 2883 O O . ASN A 1 347 ? 7.283 25.329 -11.387 1.00 45.00 347 ASN A O 1
ATOM 2887 N N . VAL A 1 348 ? 6.517 23.450 -10.438 1.00 44.88 348 VAL A N 1
ATOM 2888 C CA . VAL A 1 348 ? 5.358 23.277 -11.305 1.00 44.88 348 VAL A CA 1
ATOM 2889 C C . VAL A 1 348 ? 4.265 24.181 -10.754 1.00 44.88 348 VAL A C 1
ATOM 2891 O O . VAL A 1 348 ? 3.637 23.895 -9.740 1.00 44.88 348 VAL A O 1
ATOM 2894 N N . ASN A 1 349 ? 4.069 25.324 -11.404 1.00 45.09 349 ASN A N 1
ATOM 2895 C CA . ASN A 1 349 ? 3.021 26.255 -11.021 1.00 45.09 349 ASN A CA 1
ATOM 2896 C C . ASN A 1 349 ? 1.654 25.656 -11.387 1.00 45.09 349 ASN A C 1
ATOM 2898 O O . ASN A 1 349 ? 1.226 25.734 -12.540 1.00 45.09 349 ASN A O 1
ATOM 2902 N N . PHE A 1 350 ? 0.965 25.070 -10.406 1.00 43.69 350 PHE A N 1
ATOM 2903 C CA . PHE A 1 350 ? -0.339 24.435 -10.604 1.00 43.69 350 PHE A CA 1
ATOM 2904 C C . PHE A 1 350 ? -1.403 25.369 -11.191 1.00 43.69 350 PHE A C 1
ATOM 2906 O O . PHE A 1 350 ? -2.243 24.895 -11.950 1.00 43.69 350 PHE A O 1
ATOM 2913 N N . LYS A 1 351 ? -1.335 26.694 -10.964 1.00 49.03 351 LYS A N 1
ATOM 2914 C CA . LYS A 1 351 ? -2.229 27.640 -11.663 1.00 49.03 351 LYS A CA 1
ATOM 2915 C C . LYS A 1 351 ? -2.017 27.614 -13.179 1.00 49.03 351 LYS A C 1
ATOM 2917 O O . LYS A 1 351 ? -2.991 27.706 -13.915 1.00 49.03 351 LYS A O 1
ATOM 2922 N N . ILE A 1 352 ? -0.776 27.452 -13.647 1.00 52.03 352 ILE A N 1
ATOM 2923 C CA . ILE A 1 352 ? -0.459 27.349 -15.081 1.00 52.03 352 ILE A CA 1
ATOM 2924 C C . ILE A 1 352 ? -0.931 26.004 -15.644 1.00 52.03 352 ILE A C 1
ATOM 2926 O O . ILE A 1 352 ? -1.486 25.982 -16.738 1.00 52.03 352 ILE A O 1
ATOM 2930 N N . LEU A 1 353 ? -0.768 24.893 -14.912 1.00 47.03 353 LEU A N 1
ATOM 2931 C CA . LEU A 1 353 ? -1.308 23.595 -15.346 1.00 47.03 353 LEU A CA 1
ATOM 2932 C C . LEU A 1 353 ? -2.837 23.609 -15.438 1.00 47.03 353 LEU A C 1
ATOM 2934 O O . LEU A 1 353 ? -3.385 23.176 -16.445 1.00 47.03 353 LEU A O 1
ATOM 2938 N N . GLU A 1 354 ? -3.519 24.144 -14.429 1.00 53.38 354 GLU A N 1
ATOM 2939 C CA . GLU A 1 354 ? -4.980 24.247 -14.394 1.00 53.38 354 GLU A CA 1
ATOM 2940 C C . GLU A 1 354 ? -5.510 25.186 -15.492 1.00 53.38 354 GLU A C 1
ATOM 2942 O O . GLU A 1 354 ? -6.506 24.891 -16.154 1.00 53.38 354 GLU A O 1
ATOM 2947 N N . GLN A 1 355 ? -4.807 26.291 -15.758 1.00 62.53 355 GLN A N 1
ATOM 2948 C CA . GLN A 1 355 ? -5.121 27.185 -16.870 1.00 62.53 355 GLN A CA 1
ATOM 2949 C C . GLN A 1 355 ? -4.931 26.492 -18.231 1.00 62.53 355 GLN A C 1
ATOM 2951 O O . GLN A 1 355 ? -5.839 26.542 -19.061 1.00 62.53 355 GLN A O 1
ATOM 2956 N N . LEU A 1 356 ? -3.825 25.765 -18.430 1.00 53.47 356 LEU A N 1
ATOM 2957 C CA . LEU A 1 356 ? -3.595 24.947 -19.627 1.00 53.47 356 LEU A CA 1
ATOM 2958 C C . LEU A 1 356 ? -4.656 23.848 -19.789 1.00 53.47 356 LEU A C 1
ATOM 2960 O O . LEU A 1 356 ? -5.123 23.624 -20.902 1.00 53.47 356 LEU A O 1
ATOM 2964 N N . ARG A 1 357 ? -5.085 23.191 -18.702 1.00 57.41 357 ARG A N 1
ATOM 2965 C CA . ARG A 1 357 ? -6.143 22.165 -18.721 1.00 57.41 357 ARG A CA 1
ATOM 2966 C C . ARG A 1 357 ? -7.460 22.753 -19.233 1.00 57.41 357 ARG A C 1
ATOM 2968 O O . ARG A 1 357 ? -8.058 22.211 -20.158 1.00 57.41 357 ARG A O 1
ATOM 2975 N N . ARG A 1 358 ? -7.849 23.929 -18.724 1.00 67.00 358 ARG A N 1
ATOM 2976 C CA . ARG A 1 358 ? -9.036 24.680 -19.181 1.00 67.00 358 ARG A CA 1
ATOM 2977 C C . ARG A 1 358 ? -8.915 25.175 -20.623 1.00 67.00 358 ARG A C 1
ATOM 2979 O O . ARG A 1 358 ? -9.922 25.245 -21.326 1.00 67.00 358 ARG A O 1
ATOM 2986 N N . GLU A 1 359 ? -7.719 25.548 -21.071 1.00 67.00 359 GLU A N 1
ATOM 2987 C CA . GLU A 1 359 ? -7.463 25.933 -22.465 1.00 67.00 359 GLU A CA 1
ATOM 2988 C C . GLU A 1 359 ? -7.557 24.727 -23.413 1.00 67.00 359 GLU A C 1
ATOM 2990 O O . GLU A 1 359 ? -8.186 24.842 -24.466 1.00 67.00 359 GLU A O 1
ATOM 2995 N N . ILE A 1 360 ? -7.043 23.559 -23.011 1.00 58.41 360 ILE A N 1
ATOM 2996 C CA . ILE A 1 360 ? -7.178 22.292 -23.747 1.00 58.41 360 ILE A CA 1
ATOM 2997 C C . ILE A 1 360 ? -8.650 21.873 -23.831 1.00 58.41 360 ILE A C 1
ATOM 2999 O O . ILE A 1 360 ? -9.147 21.672 -24.934 1.00 58.41 360 ILE A O 1
ATOM 3003 N N . GLU A 1 361 ? -9.389 21.840 -22.717 1.00 64.31 361 GLU A N 1
ATOM 3004 C CA . GLU A 1 361 ? -10.822 21.500 -22.717 1.00 64.31 361 GLU A CA 1
ATOM 3005 C C . GLU A 1 361 ? -11.651 22.454 -23.602 1.00 64.31 361 GLU A C 1
ATOM 3007 O O . GLU A 1 361 ? -12.589 22.031 -24.285 1.00 64.31 361 GLU A O 1
ATOM 3012 N N . LYS A 1 362 ? -11.301 23.749 -23.642 1.00 70.19 362 LYS A N 1
ATOM 3013 C CA . LYS A 1 362 ? -11.907 24.727 -24.566 1.00 70.19 362 LYS A CA 1
ATOM 3014 C C . LYS A 1 362 ? -11.532 24.463 -26.028 1.00 70.19 362 LYS A C 1
ATOM 3016 O O . LYS A 1 362 ? -12.380 24.648 -26.901 1.00 70.19 362 LYS A O 1
ATOM 3021 N N . ALA A 1 363 ? -10.294 24.059 -26.307 1.00 60.50 363 ALA A N 1
ATOM 3022 C CA . ALA A 1 363 ? -9.830 23.737 -27.655 1.00 60.50 363 ALA A CA 1
ATOM 3023 C C . ALA A 1 363 ? -10.461 22.439 -28.184 1.00 60.50 363 ALA A C 1
ATOM 3025 O O . ALA A 1 363 ? -10.916 22.405 -29.326 1.00 60.50 363 ALA A O 1
ATOM 3026 N N . GLU A 1 364 ? -10.577 21.403 -27.350 1.00 59.09 364 GLU A N 1
ATOM 3027 C CA . GLU A 1 364 ? -11.257 20.149 -27.691 1.00 59.09 364 GLU A CA 1
ATOM 3028 C C . GLU A 1 364 ? -12.748 20.388 -27.970 1.00 59.09 364 GLU A C 1
ATOM 3030 O O . GLU A 1 364 ? -13.247 19.958 -29.010 1.00 59.09 364 GLU A O 1
ATOM 3035 N N . LYS A 1 365 ? -13.434 21.188 -27.138 1.00 64.56 365 LYS A N 1
ATOM 3036 C CA . LYS A 1 365 ? -14.824 21.615 -27.395 1.00 64.56 365 LYS A CA 1
ATOM 3037 C C . LYS A 1 365 ? -14.986 22.451 -28.673 1.00 64.56 365 LYS A C 1
ATOM 3039 O O . LYS A 1 365 ? -16.046 22.393 -29.287 1.00 64.56 365 LYS A O 1
ATOM 3044 N N . LYS A 1 366 ? -13.969 23.214 -29.099 1.00 58.62 366 LYS A N 1
ATOM 3045 C CA . LYS A 1 366 ? -13.997 23.982 -30.363 1.00 58.62 366 LYS A CA 1
ATOM 3046 C C . LYS A 1 366 ? -13.678 23.148 -31.606 1.00 58.62 366 LYS A C 1
ATOM 3048 O O . LYS A 1 366 ? -14.207 23.451 -32.672 1.00 58.62 366 LYS A O 1
ATOM 3053 N N . ASN A 1 367 ? -12.834 22.124 -31.483 1.00 47.81 367 ASN A N 1
ATOM 3054 C CA . ASN A 1 367 ? -12.432 21.273 -32.606 1.00 47.81 367 ASN A CA 1
ATOM 3055 C C . ASN A 1 367 ? -13.372 20.081 -32.841 1.00 47.81 367 ASN A C 1
ATOM 3057 O O . ASN A 1 367 ? -13.241 19.402 -33.857 1.00 47.81 367 ASN A O 1
ATOM 3061 N N . PHE A 1 368 ? -14.352 19.845 -31.965 1.00 35.28 368 PHE A N 1
ATOM 3062 C CA . PHE A 1 368 ? -15.391 18.837 -32.178 1.00 35.28 368 PHE A CA 1
ATOM 3063 C C . PHE A 1 368 ? -16.491 19.335 -33.137 1.00 35.28 368 PHE A C 1
ATOM 3065 O O . PHE A 1 368 ? -17.642 19.540 -32.753 1.00 35.28 368 PHE A O 1
ATOM 3072 N N . LYS A 1 369 ? -16.142 19.517 -34.417 1.00 36.25 369 LYS A N 1
ATOM 3073 C CA . LYS A 1 369 ? -17.130 19.508 -35.505 1.00 36.25 369 LYS A CA 1
ATOM 3074 C C . LYS A 1 369 ? -17.341 18.056 -35.945 1.00 36.25 369 LYS A C 1
ATOM 3076 O O . LYS A 1 369 ? -16.390 17.461 -36.449 1.00 36.25 369 LYS A O 1
ATOM 3081 N N . PRO A 1 370 ? -18.539 17.468 -35.786 1.00 32.53 370 PRO A N 1
ATOM 3082 C CA . PRO A 1 370 ? -18.818 16.158 -36.353 1.00 32.53 370 PRO A CA 1
ATOM 3083 C C . PRO A 1 370 ? -18.934 16.291 -37.877 1.00 32.53 370 PRO A C 1
ATOM 3085 O O . PRO A 1 370 ? -19.949 16.763 -38.387 1.00 32.53 370 PRO A O 1
ATOM 3088 N N . GLU A 1 371 ? -17.900 15.885 -38.617 1.00 34.28 371 GLU A N 1
ATOM 3089 C CA . GLU A 1 371 ? -18.041 15.669 -40.059 1.00 34.28 371 GLU A CA 1
ATOM 3090 C C . GLU A 1 371 ? -18.944 14.454 -40.289 1.00 34.28 371 GLU A C 1
ATOM 3092 O O . GLU A 1 371 ? -18.565 13.302 -40.067 1.00 34.28 371 GLU A O 1
ATOM 3097 N N . VAL A 1 372 ? -20.176 14.734 -40.712 1.00 31.17 372 VAL A N 1
ATOM 3098 C CA . VAL A 1 372 ? -21.179 13.727 -41.047 1.00 31.17 372 VAL A CA 1
ATOM 3099 C C . VAL A 1 372 ? -20.798 13.065 -42.372 1.00 31.17 372 VAL A C 1
ATOM 3101 O O . VAL A 1 372 ? -21.241 13.474 -43.445 1.00 31.17 372 VAL A O 1
ATOM 3104 N N . TYR A 1 373 ? -19.999 12.000 -42.304 1.00 29.22 373 TYR A N 1
ATOM 3105 C CA . TYR A 1 373 ? -19.824 11.089 -43.434 1.00 29.22 373 TYR A CA 1
ATOM 3106 C C . TYR A 1 373 ? -21.092 10.251 -43.613 1.00 29.22 373 TYR A C 1
ATOM 3108 O O . TYR A 1 373 ? -21.218 9.146 -43.084 1.00 29.22 373 TYR A O 1
ATOM 3116 N N . HIS A 1 374 ? -22.042 10.788 -44.384 1.00 29.73 374 HIS A N 1
ATOM 3117 C CA . HIS A 1 374 ? -23.218 10.064 -44.861 1.00 29.73 374 HIS A CA 1
ATOM 3118 C C . HIS A 1 374 ? -22.812 8.886 -45.761 1.00 29.73 374 HIS A C 1
ATOM 3120 O O . HIS A 1 374 ? -22.822 8.979 -46.988 1.00 29.73 374 HIS A O 1
ATOM 3126 N N . THR A 1 375 ? -22.524 7.736 -45.158 1.00 32.22 375 THR A N 1
ATOM 3127 C CA . THR A 1 375 ? -22.544 6.451 -45.859 1.00 32.22 375 THR A CA 1
ATOM 3128 C C . THR A 1 375 ? -23.967 5.900 -45.826 1.00 32.22 375 THR A C 1
ATOM 3130 O O . THR A 1 375 ? -24.457 5.421 -44.807 1.00 32.22 375 THR A O 1
ATOM 3133 N N . LYS A 1 376 ? -24.666 5.991 -46.965 1.00 31.39 376 LYS A N 1
ATOM 3134 C CA . LYS A 1 376 ? -25.960 5.326 -47.159 1.00 31.39 376 LYS A CA 1
ATOM 3135 C C . LYS A 1 376 ? -25.758 3.806 -47.204 1.00 31.39 376 LYS A C 1
ATOM 3137 O O . LYS A 1 376 ? -25.507 3.257 -48.270 1.00 31.39 376 LYS A O 1
ATOM 3142 N N . CYS A 1 377 ? -25.954 3.123 -46.082 1.00 30.23 377 CYS A N 1
ATOM 3143 C CA . CYS A 1 377 ? -26.497 1.765 -46.083 1.00 30.23 377 CYS A CA 1
ATOM 3144 C C . CYS A 1 377 ? -27.343 1.556 -44.820 1.00 30.23 377 CYS A C 1
ATOM 3146 O O . CYS A 1 377 ? -27.077 2.163 -43.786 1.00 30.23 377 CYS A O 1
ATOM 3148 N N . GLY A 1 378 ? -28.444 0.816 -44.941 1.00 30.56 378 GLY A N 1
ATOM 3149 C CA . GLY A 1 378 ? -29.556 0.914 -43.994 1.00 30.56 378 GLY A CA 1
ATOM 3150 C C . GLY A 1 378 ? -29.524 -0.055 -42.808 1.00 30.56 378 GLY A C 1
ATOM 3151 O O . GLY A 1 378 ? -28.834 -1.067 -42.833 1.00 30.56 378 GLY A O 1
ATOM 3152 N N . LYS A 1 379 ? -30.443 0.229 -41.871 1.00 33.50 379 LYS A N 1
ATOM 3153 C CA . LYS A 1 379 ? -30.972 -0.639 -40.796 1.00 33.50 379 LYS A CA 1
ATOM 3154 C C . LYS A 1 379 ? -30.112 -0.790 -39.528 1.00 33.50 379 LYS A C 1
ATOM 3156 O O . LYS A 1 379 ? -29.343 -1.727 -39.372 1.00 33.50 379 LYS A O 1
ATOM 3161 N N . SER A 1 380 ? -30.351 0.155 -38.613 1.00 26.89 380 SER A N 1
ATOM 3162 C CA . SER A 1 380 ? -30.691 -0.059 -37.190 1.00 26.89 380 SER A CA 1
ATOM 3163 C C . SER A 1 380 ? -30.376 -1.419 -36.550 1.00 26.89 380 SER A C 1
ATOM 3165 O O . SER A 1 380 ? -30.950 -2.415 -36.976 1.00 26.89 380 SER A O 1
ATOM 3167 N N . TYR A 1 381 ? -29.655 -1.405 -35.423 1.00 29.38 381 TYR A N 1
ATOM 3168 C CA . TYR A 1 381 ? -30.174 -1.798 -34.097 1.00 29.38 381 TYR A CA 1
ATOM 3169 C C . TYR A 1 381 ? -29.302 -1.144 -33.007 1.00 29.38 381 TYR A C 1
ATOM 3171 O O . TYR A 1 381 ? -28.078 -1.118 -33.127 1.00 29.38 381 TYR A O 1
ATOM 3179 N N . GLU A 1 382 ? -29.929 -0.581 -31.974 1.00 27.25 382 GLU A N 1
ATOM 3180 C CA . GLU A 1 382 ? -29.258 -0.115 -30.752 1.00 27.25 382 GLU A CA 1
ATOM 3181 C C . GLU A 1 382 ? -29.191 -1.278 -29.757 1.00 27.25 382 GLU A C 1
ATOM 3183 O O . GLU A 1 382 ? -30.223 -1.897 -29.527 1.00 27.25 382 GLU A O 1
ATOM 3188 N N . GLU A 1 383 ? -28.037 -1.548 -29.132 1.00 31.92 383 GLU A N 1
ATOM 3189 C CA . GLU A 1 383 ? -27.983 -2.202 -27.811 1.00 31.92 383 GLU A CA 1
ATOM 3190 C C . GLU A 1 383 ? -26.594 -2.088 -27.146 1.00 31.92 383 GLU A C 1
ATOM 3192 O O . GLU A 1 383 ? -25.575 -1.837 -27.794 1.00 31.92 383 GLU A O 1
ATOM 3197 N N . SER A 1 384 ? -26.579 -2.203 -25.814 1.00 27.64 384 SER A N 1
ATOM 3198 C CA . SER A 1 384 ? -25.445 -1.891 -24.926 1.00 27.64 384 SER A CA 1
ATOM 3199 C C . SER A 1 384 ? -24.359 -2.985 -24.881 1.00 27.64 384 SER A C 1
ATOM 3201 O O . SER A 1 384 ? -24.697 -4.164 -24.767 1.00 27.64 384 SER A O 1
ATOM 3203 N N . PRO A 1 385 ? -23.053 -2.640 -24.849 1.00 31.20 385 PRO A N 1
ATOM 3204 C CA . PRO A 1 385 ? -21.984 -3.600 -24.598 1.00 31.20 385 PRO A CA 1
ATOM 3205 C C . PRO A 1 385 ? -21.673 -3.732 -23.096 1.00 31.20 385 PRO A C 1
ATOM 3207 O O . PRO A 1 385 ? -20.709 -3.145 -22.605 1.00 31.20 385 PRO A O 1
ATOM 3210 N N . ASP A 1 386 ? -22.448 -4.557 -22.387 1.00 30.53 386 ASP A N 1
ATOM 3211 C CA . ASP A 1 386 ? -22.121 -5.009 -21.022 1.00 30.53 386 ASP A CA 1
ATOM 3212 C C . ASP A 1 386 ? -22.269 -6.543 -20.896 1.00 30.53 386 ASP A C 1
ATOM 3214 O O . ASP A 1 386 ? -23.124 -7.078 -20.195 1.00 30.53 386 ASP A O 1
ATOM 3218 N N . SER A 1 387 ? -21.464 -7.274 -21.678 1.00 30.61 387 SER A N 1
ATOM 3219 C CA . SER A 1 387 ? -21.182 -8.717 -21.545 1.00 30.61 387 SER A CA 1
ATOM 3220 C C . SER A 1 387 ? -19.988 -9.106 -22.448 1.00 30.61 387 SER A C 1
ATOM 3222 O O . SER A 1 387 ? -19.324 -8.230 -22.999 1.00 30.61 387 SER A O 1
ATOM 3224 N N . MET A 1 388 ? -19.700 -10.407 -22.610 1.00 28.38 388 MET A N 1
ATOM 3225 C CA . MET A 1 388 ? -18.583 -10.970 -23.404 1.00 28.38 388 MET A CA 1
ATOM 3226 C C . MET A 1 388 ? -17.185 -10.917 -22.759 1.00 28.38 388 MET A C 1
ATOM 3228 O O . MET A 1 388 ? -16.169 -10.631 -23.395 1.00 28.38 388 MET A O 1
ATOM 3232 N N . LEU A 1 389 ? -17.115 -11.369 -21.503 1.00 27.27 389 LEU A N 1
ATOM 3233 C CA . LEU A 1 389 ? -16.028 -12.255 -21.069 1.00 27.27 389 LEU A CA 1
ATOM 3234 C C . LEU A 1 389 ? -16.501 -13.716 -21.192 1.00 27.27 389 LEU A C 1
ATOM 3236 O O . LEU A 1 389 ? -16.925 -14.325 -20.212 1.00 27.27 389 LEU A O 1
ATOM 3240 N N . SER A 1 390 ? -16.455 -14.285 -22.399 1.00 30.05 390 SER A N 1
ATOM 3241 C CA . SER A 1 390 ? -16.511 -15.742 -22.622 1.00 30.05 390 SER A CA 1
ATOM 3242 C C . SER A 1 390 ? -15.938 -16.096 -23.996 1.00 30.05 390 SER A C 1
ATOM 3244 O O . SER A 1 390 ? -16.187 -15.398 -24.969 1.00 30.05 390 SER A O 1
ATOM 3246 N N . GLU A 1 391 ? -15.151 -17.170 -24.026 1.00 29.09 391 GLU A N 1
ATOM 3247 C CA . GLU A 1 391 ? -15.004 -18.150 -25.115 1.00 29.09 391 GLU A CA 1
ATOM 3248 C C . GLU A 1 391 ? -15.170 -17.683 -26.577 1.00 29.09 391 GLU A C 1
ATOM 3250 O O . GLU A 1 391 ? -16.276 -17.491 -27.075 1.00 29.09 391 GLU A O 1
ATOM 3255 N N . TYR A 1 392 ? -14.061 -17.681 -27.330 1.00 27.80 392 TYR A N 1
ATOM 3256 C CA . TYR A 1 392 ? -14.120 -17.807 -28.789 1.00 27.80 392 TYR A CA 1
ATOM 3257 C C . TYR A 1 392 ? -13.225 -18.948 -29.281 1.00 27.80 392 TYR A C 1
ATOM 3259 O O . TYR A 1 392 ? -11.997 -18.841 -29.315 1.00 27.80 392 TYR A O 1
ATOM 3267 N N . ILE A 1 393 ? -13.870 -20.049 -29.666 1.00 29.56 393 ILE A N 1
ATOM 3268 C CA . ILE A 1 393 ? -13.277 -21.191 -30.367 1.00 29.56 393 ILE A CA 1
ATOM 3269 C C . ILE A 1 393 ? -13.499 -20.961 -31.874 1.00 29.56 393 ILE A C 1
ATOM 3271 O O . ILE A 1 393 ? -14.635 -20.704 -32.269 1.00 29.56 393 ILE A O 1
ATOM 3275 N N . PRO A 1 394 ? -12.472 -21.036 -32.742 1.00 26.81 394 PRO A N 1
ATOM 3276 C CA . PRO A 1 394 ? -12.640 -20.756 -34.169 1.00 26.81 394 PRO A CA 1
ATOM 3277 C C . PRO A 1 394 ? -13.161 -21.980 -34.958 1.00 26.81 394 PRO A C 1
ATOM 3279 O O . PRO A 1 394 ? -12.538 -23.044 -34.900 1.00 26.81 394 PRO A O 1
ATOM 3282 N N . PRO A 1 395 ? -14.248 -21.854 -35.748 1.00 31.53 395 PRO A N 1
ATOM 3283 C CA . PRO A 1 395 ? -14.685 -22.884 -36.691 1.00 31.53 395 PRO A CA 1
ATOM 3284 C C . PRO A 1 395 ? -13.993 -22.775 -38.067 1.00 31.53 395 PRO A C 1
ATOM 3286 O O . PRO A 1 395 ? -13.305 -21.802 -38.376 1.00 31.53 395 PRO A O 1
ATOM 3289 N N . LYS A 1 396 ? -14.148 -23.828 -38.882 1.00 30.73 396 LYS A N 1
ATOM 3290 C CA . LYS A 1 396 ? -13.394 -24.085 -40.126 1.00 30.73 396 LYS A CA 1
ATOM 3291 C C . LYS A 1 396 ? -13.985 -23.422 -41.382 1.00 30.73 396 LYS A C 1
ATOM 3293 O O . LYS A 1 396 ? -15.130 -22.987 -41.409 1.00 30.73 396 LYS A O 1
ATOM 3298 N N . SER A 1 397 ? -13.166 -23.405 -42.430 1.00 28.98 397 SER A N 1
ATOM 3299 C CA . SER A 1 397 ? -13.402 -22.843 -43.763 1.00 28.98 397 SER A CA 1
ATOM 3300 C C . SER A 1 397 ? -14.372 -23.629 -44.659 1.00 28.98 397 SER A C 1
ATOM 3302 O O . SER A 1 397 ? -14.431 -24.856 -44.619 1.00 28.98 397 SER A O 1
ATOM 3304 N N . SER A 1 398 ? -15.002 -22.914 -45.595 1.00 32.22 398 SER A N 1
ATOM 3305 C CA . SER A 1 398 ? -15.224 -23.376 -46.975 1.00 32.22 398 SER A CA 1
ATOM 3306 C C . SER A 1 398 ? -15.215 -22.161 -47.918 1.00 32.22 398 SER A C 1
ATOM 3308 O O . SER A 1 398 ? -15.442 -21.038 -47.468 1.00 32.22 398 SER A O 1
ATOM 3310 N N . ALA A 1 399 ? -14.858 -22.359 -49.187 1.00 28.67 399 ALA A N 1
ATOM 3311 C CA . ALA A 1 399 ? -14.634 -21.292 -50.167 1.00 28.67 399 ALA A CA 1
ATOM 3312 C C . ALA A 1 399 ? -15.501 -21.498 -51.415 1.00 28.67 399 ALA A C 1
ATOM 3314 O O . ALA A 1 399 ? -15.877 -22.629 -51.708 1.00 28.67 399 ALA A O 1
ATOM 3315 N N . ASN A 1 400 ? -15.746 -20.425 -52.173 1.00 31.94 400 ASN A N 1
ATOM 3316 C CA . ASN A 1 400 ? -16.096 -20.487 -53.594 1.00 31.94 400 ASN A CA 1
ATOM 3317 C C . ASN A 1 400 ? -15.625 -19.210 -54.313 1.00 31.94 400 ASN A C 1
ATOM 3319 O O . ASN A 1 400 ? -15.699 -18.115 -53.757 1.00 31.94 400 ASN A O 1
ATOM 3323 N N . ASN A 1 401 ? -15.109 -19.380 -55.533 1.00 26.80 401 ASN A N 1
ATOM 3324 C CA . ASN A 1 401 ? -14.480 -18.337 -56.351 1.00 26.80 401 ASN A CA 1
ATOM 3325 C C . ASN A 1 401 ? -15.499 -17.555 -57.191 1.00 26.80 401 ASN A C 1
ATOM 3327 O O . ASN A 1 401 ? -16.444 -18.158 -57.693 1.00 26.80 401 ASN A O 1
ATOM 3331 N N . VAL A 1 402 ? -15.194 -16.286 -57.493 1.00 29.78 402 VAL A N 1
ATOM 3332 C CA . VAL A 1 402 ? -15.457 -15.669 -58.811 1.00 29.78 402 VAL A CA 1
ATOM 3333 C C . VAL A 1 402 ? -14.292 -14.724 -59.147 1.00 29.78 402 VAL A C 1
ATOM 3335 O O . VAL A 1 402 ? -13.956 -13.854 -58.346 1.00 29.78 402 VAL A O 1
ATOM 3338 N N . ASP A 1 403 ? -13.676 -14.907 -60.317 1.00 25.56 403 ASP A N 1
ATOM 3339 C CA . ASP A 1 403 ? -12.613 -14.051 -60.866 1.00 25.56 403 ASP A CA 1
ATOM 3340 C C . ASP A 1 403 ? -13.162 -12.773 -61.519 1.00 25.56 403 ASP A C 1
ATOM 3342 O O . ASP A 1 403 ? -14.222 -12.807 -62.141 1.00 25.56 403 ASP A O 1
ATOM 3346 N N . LEU A 1 404 ? -12.376 -11.687 -61.509 1.00 26.41 404 LEU A N 1
ATOM 3347 C CA . LEU A 1 404 ? -12.437 -10.618 -62.519 1.00 26.41 404 LEU A CA 1
ATOM 3348 C C . LEU A 1 404 ? -11.085 -9.878 -62.603 1.00 26.41 404 LEU A C 1
ATOM 3350 O O . LEU A 1 404 ? -10.637 -9.260 -61.639 1.00 26.41 404 LEU A O 1
ATOM 3354 N N . LYS A 1 405 ? -10.431 -9.946 -63.771 1.00 23.81 405 LYS A N 1
ATOM 3355 C CA . LYS A 1 405 ? -9.230 -9.162 -64.128 1.00 23.81 405 LYS A CA 1
ATOM 3356 C C . LYS A 1 405 ? -9.633 -7.804 -64.714 1.00 23.81 405 LYS A C 1
ATOM 3358 O O . LYS A 1 405 ? -10.671 -7.744 -65.362 1.00 23.81 405 LYS A O 1
ATOM 3363 N N . ILE A 1 406 ? -8.762 -6.792 -64.616 1.00 28.89 406 ILE A N 1
ATOM 3364 C CA . ILE A 1 406 ? -8.515 -5.766 -65.657 1.00 28.89 406 ILE A CA 1
ATOM 3365 C C . ILE A 1 406 ? -7.184 -5.037 -65.370 1.00 28.89 406 ILE A C 1
ATOM 3367 O O . ILE A 1 406 ? -6.631 -5.139 -64.277 1.00 28.89 406 ILE A O 1
ATOM 3371 N N . ASP A 1 407 ? -6.644 -4.411 -66.415 1.00 29.28 407 ASP A N 1
ATOM 3372 C CA . ASP A 1 407 ? -5.223 -4.171 -66.675 1.00 29.28 407 ASP A CA 1
ATOM 3373 C C . ASP A 1 407 ? -4.553 -2.946 -66.017 1.00 29.28 407 ASP A C 1
ATOM 3375 O O . ASP A 1 407 ? -5.190 -2.013 -65.527 1.00 29.28 407 ASP A O 1
ATOM 3379 N N . THR A 1 408 ? -3.219 -2.929 -66.096 1.00 25.28 408 THR A N 1
ATOM 3380 C CA . THR A 1 408 ? -2.347 -1.808 -65.704 1.00 25.28 408 THR A CA 1
ATOM 3381 C C . THR A 1 408 ? -1.965 -0.917 -66.890 1.00 25.28 408 THR A C 1
ATOM 3383 O O . THR A 1 408 ? -1.463 -1.442 -67.877 1.00 25.28 408 THR A O 1
ATOM 3386 N N . THR A 1 409 ? -2.064 0.418 -66.766 1.00 25.61 409 THR A N 1
ATOM 3387 C CA . THR A 1 409 ? -1.001 1.417 -67.095 1.00 25.61 409 THR A CA 1
ATOM 3388 C C . THR A 1 409 ? -1.525 2.862 -67.166 1.00 25.61 409 THR A C 1
ATOM 3390 O O . THR A 1 409 ? -2.435 3.170 -67.924 1.00 25.61 409 THR A O 1
ATOM 3393 N N . SER A 1 410 ? -0.874 3.793 -66.458 1.00 28.98 410 SER A N 1
ATOM 3394 C CA . SER A 1 410 ? -0.592 5.156 -66.957 1.00 28.98 410 SER A CA 1
ATOM 3395 C C . SER A 1 410 ? 0.420 5.869 -66.048 1.00 28.98 410 SER A C 1
ATOM 3397 O O . SER A 1 410 ? 0.337 5.807 -64.823 1.00 28.98 410 SER A O 1
ATOM 3399 N N . MET A 1 411 ? 1.417 6.524 -66.648 1.00 23.73 411 MET A N 1
ATOM 3400 C CA . MET A 1 411 ? 2.387 7.363 -65.934 1.00 23.73 411 MET A CA 1
ATOM 3401 C C . MET A 1 411 ? 1.861 8.795 -65.807 1.00 23.73 411 MET A C 1
ATOM 3403 O O . MET A 1 411 ? 1.354 9.331 -66.788 1.00 23.73 411 MET A O 1
ATOM 3407 N N . ILE A 1 412 ? 2.123 9.468 -64.681 1.00 28.03 412 ILE A N 1
ATOM 3408 C CA . ILE A 1 412 ? 2.173 10.939 -64.635 1.00 28.03 412 ILE A CA 1
ATOM 3409 C C . ILE A 1 412 ? 3.403 11.382 -63.833 1.00 28.03 412 ILE A C 1
ATOM 3411 O O . ILE A 1 412 ? 3.530 11.107 -62.640 1.00 28.03 412 ILE A O 1
ATOM 3415 N N . THR A 1 413 ? 4.311 12.096 -64.497 1.00 23.97 413 THR A N 1
ATOM 3416 C CA . THR A 1 413 ? 5.394 12.869 -63.875 1.00 23.97 413 THR A CA 1
ATOM 3417 C C . THR A 1 413 ? 4.935 14.308 -63.640 1.00 23.97 413 THR A C 1
ATOM 3419 O O . THR A 1 413 ? 4.253 14.883 -64.483 1.00 23.97 413 THR A O 1
ATOM 3422 N N . TYR A 1 414 ? 5.354 14.931 -62.533 1.00 27.34 414 TYR A N 1
ATOM 3423 C CA . TYR A 1 414 ? 5.222 16.381 -62.338 1.00 27.34 414 TYR A CA 1
ATOM 3424 C C . TYR A 1 414 ? 6.553 17.007 -61.905 1.00 27.34 414 TYR A C 1
ATOM 3426 O O . TYR A 1 414 ? 7.286 16.449 -61.087 1.00 27.34 414 TYR A O 1
ATOM 3434 N N . LYS A 1 415 ? 6.873 18.159 -62.505 1.00 29.08 415 LYS A N 1
ATOM 3435 C CA . LYS A 1 415 ? 8.121 18.918 -62.311 1.00 29.08 415 LYS A CA 1
ATOM 3436 C C . LYS A 1 415 ? 8.023 19.877 -61.116 1.00 29.08 415 LYS A C 1
ATOM 3438 O O . LYS A 1 415 ? 6.950 20.390 -60.818 1.00 29.08 415 LYS A O 1
ATOM 3443 N N . SER A 1 416 ? 9.170 20.187 -60.508 1.00 23.09 416 SER A N 1
ATOM 3444 C CA . SER A 1 416 ? 9.325 21.310 -59.568 1.00 23.09 416 SER A CA 1
ATOM 3445 C C . SER A 1 416 ? 9.547 22.635 -60.315 1.00 23.09 416 SER A C 1
ATOM 3447 O O . SER A 1 416 ? 10.256 22.627 -61.324 1.00 23.09 416 SER A O 1
ATOM 3449 N N . PRO A 1 417 ? 9.050 23.775 -59.804 1.00 31.48 417 PRO A N 1
ATOM 3450 C CA . PRO A 1 417 ? 9.564 25.106 -60.128 1.00 31.48 417 PRO A CA 1
ATOM 3451 C C . PRO A 1 417 ? 10.777 25.476 -59.254 1.00 31.48 417 PRO A C 1
ATOM 3453 O O . PRO A 1 417 ? 11.006 24.870 -58.205 1.00 31.48 417 PRO A O 1
ATOM 3456 N N . ASN A 1 418 ? 11.536 26.483 -59.694 1.00 30.44 418 ASN A N 1
ATOM 3457 C CA . ASN A 1 418 ? 12.739 27.014 -59.040 1.00 30.44 418 ASN A CA 1
ATOM 3458 C C . ASN A 1 418 ? 12.476 28.338 -58.294 1.00 30.44 418 ASN A C 1
ATOM 3460 O O . ASN A 1 418 ? 11.547 29.063 -58.626 1.00 30.44 418 ASN A O 1
ATOM 3464 N N . ASN A 1 419 ? 13.396 28.661 -57.378 1.00 28.09 419 ASN A N 1
ATOM 3465 C CA . ASN A 1 419 ? 13.912 29.991 -57.011 1.00 28.09 419 ASN A CA 1
ATOM 3466 C C . ASN A 1 419 ? 12.959 31.199 -56.884 1.00 28.09 419 ASN A C 1
ATOM 3468 O O . ASN A 1 419 ? 12.505 31.765 -57.874 1.00 28.09 419 ASN A O 1
ATOM 3472 N N . ALA A 1 420 ? 12.928 31.769 -55.675 1.00 30.41 420 ALA A N 1
ATOM 3473 C CA . ALA A 1 420 ? 12.859 33.218 -55.483 1.00 30.41 420 ALA A CA 1
ATOM 3474 C C . ALA A 1 420 ? 13.832 33.634 -54.365 1.00 30.41 420 ALA A C 1
ATOM 3476 O O . ALA A 1 420 ? 13.691 33.231 -53.212 1.00 30.41 420 ALA A O 1
ATOM 3477 N N . SER A 1 421 ? 14.850 34.415 -54.721 1.00 26.80 421 SER A N 1
ATOM 3478 C CA . SER A 1 421 ? 15.821 35.008 -53.798 1.00 26.80 421 SER A CA 1
ATOM 3479 C C . SER A 1 421 ? 15.323 36.350 -53.268 1.00 26.80 421 SER A C 1
ATOM 3481 O O . SER A 1 421 ? 14.856 37.168 -54.058 1.00 26.80 421 SER A O 1
ATOM 3483 N N . CYS A 1 422 ? 15.540 36.651 -51.986 1.00 26.58 422 CYS A N 1
ATOM 3484 C CA . CYS A 1 422 ? 15.556 38.039 -51.525 1.00 26.58 422 CYS A CA 1
ATOM 3485 C C . CYS A 1 422 ? 16.553 38.228 -50.376 1.00 26.58 422 CYS A C 1
ATOM 3487 O O . CYS A 1 422 ? 16.311 37.824 -49.242 1.00 26.58 422 CYS A O 1
ATOM 3489 N N . SER A 1 423 ? 17.686 38.848 -50.693 1.00 25.73 423 SER A N 1
ATOM 3490 C CA . SER A 1 423 ? 18.662 39.364 -49.735 1.00 25.73 423 SER A CA 1
ATOM 3491 C C . SER A 1 423 ? 18.607 40.888 -49.750 1.00 25.73 423 SER A C 1
ATOM 3493 O O . SER A 1 423 ? 18.832 41.482 -50.806 1.00 25.73 423 SER A O 1
ATOM 3495 N N . LYS A 1 424 ? 18.394 41.529 -48.599 1.00 34.09 424 LYS A N 1
ATOM 3496 C CA . LYS A 1 424 ? 18.757 42.937 -48.387 1.00 34.09 424 LYS A CA 1
ATOM 3497 C C . LYS A 1 424 ? 19.288 43.131 -46.971 1.00 34.09 424 LYS A C 1
ATOM 3499 O O . LYS A 1 424 ? 18.686 42.670 -46.007 1.00 34.09 424 LYS A O 1
ATOM 3504 N N . ASN A 1 425 ? 20.439 43.790 -46.895 1.00 28.11 425 ASN A N 1
ATOM 3505 C CA . ASN A 1 425 ? 21.133 44.126 -45.659 1.00 28.11 425 ASN A CA 1
ATOM 3506 C C . ASN A 1 425 ? 20.414 45.256 -44.918 1.00 28.11 425 ASN A C 1
ATOM 3508 O O . ASN A 1 425 ? 19.859 46.143 -45.563 1.00 28.11 425 ASN A O 1
ATOM 3512 N N . LEU A 1 426 ? 20.583 45.288 -43.599 1.00 31.17 426 LEU A N 1
ATOM 3513 C CA . LEU A 1 426 ? 20.669 46.518 -42.813 1.00 31.17 426 LEU A CA 1
ATOM 3514 C C . LEU A 1 426 ? 21.691 46.268 -41.696 1.00 31.17 426 LEU A C 1
ATOM 3516 O O . LEU A 1 426 ? 21.413 45.549 -40.739 1.00 31.17 426 LEU A O 1
ATOM 3520 N N . ASN A 1 427 ? 22.891 46.825 -41.863 1.00 28.38 427 ASN A N 1
ATOM 3521 C CA . ASN A 1 427 ? 23.760 47.128 -40.729 1.00 28.38 427 ASN A CA 1
ATOM 3522 C C . ASN A 1 427 ? 23.228 48.416 -40.100 1.00 28.38 427 ASN A C 1
ATOM 3524 O O . ASN A 1 427 ? 22.887 49.323 -40.856 1.00 28.38 427 ASN A O 1
ATOM 3528 N N . ASP A 1 428 ? 23.294 48.551 -38.777 1.00 34.53 428 ASP A N 1
ATOM 3529 C CA . ASP A 1 428 ? 23.835 49.796 -38.232 1.00 34.53 428 ASP A CA 1
ATOM 3530 C C . ASP A 1 428 ? 24.452 49.622 -36.840 1.00 34.53 428 ASP A C 1
ATOM 3532 O O . ASP A 1 428 ? 24.159 48.664 -36.120 1.00 34.53 428 ASP A O 1
ATOM 3536 N N . ASN A 1 429 ? 25.378 50.521 -36.510 1.00 30.08 429 ASN A N 1
ATOM 3537 C CA . ASN A 1 429 ? 26.220 50.450 -35.313 1.00 30.08 429 ASN A CA 1
ATOM 3538 C C . ASN A 1 429 ? 25.558 51.102 -34.085 1.00 30.08 429 ASN A C 1
ATOM 3540 O O . ASN A 1 429 ? 24.734 52.003 -34.212 1.00 30.08 429 ASN A O 1
ATOM 3544 N N . GLY A 1 430 ? 25.975 50.698 -32.880 1.00 31.98 430 GLY A N 1
ATOM 3545 C CA . GLY A 1 430 ? 25.431 51.238 -31.626 1.00 31.98 430 GLY A CA 1
ATOM 3546 C C . GLY A 1 430 ? 26.234 50.847 -30.385 1.00 31.98 430 GLY A C 1
ATOM 3547 O O . GLY A 1 430 ? 25.740 50.136 -29.517 1.00 31.98 430 GLY A O 1
ATOM 3548 N N . THR A 1 431 ? 27.493 51.277 -30.312 1.00 28.28 431 THR A N 1
ATOM 3549 C CA . THR A 1 431 ? 28.376 51.105 -29.147 1.00 28.28 431 THR A CA 1
ATOM 3550 C C . THR A 1 431 ? 27.922 51.948 -27.952 1.00 28.28 431 THR A C 1
ATOM 3552 O O . THR A 1 431 ? 27.674 53.141 -28.104 1.00 28.28 431 THR A O 1
ATOM 3555 N N . SER A 1 432 ? 27.939 51.387 -26.739 1.00 34.56 432 SER A N 1
ATOM 3556 C CA . SER A 1 432 ? 28.533 52.055 -25.562 1.00 34.56 432 SER A CA 1
ATOM 3557 C C . SER A 1 432 ? 28.604 51.142 -24.333 1.00 34.56 432 SER A C 1
ATOM 3559 O O . SER A 1 432 ? 27.783 50.252 -24.121 1.00 34.56 432 SER A O 1
ATOM 3561 N N . ASP A 1 433 ? 29.655 51.367 -23.551 1.00 31.11 433 ASP A N 1
ATOM 3562 C CA . ASP A 1 433 ? 30.015 50.689 -22.312 1.00 31.11 433 ASP A CA 1
ATOM 3563 C C . ASP A 1 433 ? 28.954 50.748 -21.199 1.00 31.11 433 ASP A C 1
ATOM 3565 O O . ASP A 1 433 ? 28.249 51.739 -21.043 1.00 31.11 433 ASP A O 1
ATOM 3569 N N . ILE A 1 434 ? 29.015 49.778 -20.279 1.00 35.62 434 ILE A N 1
ATOM 3570 C CA . ILE A 1 434 ? 29.409 50.074 -18.890 1.00 35.62 434 ILE A CA 1
ATOM 3571 C C . ILE A 1 434 ? 30.127 48.858 -18.292 1.00 35.62 434 ILE A C 1
ATOM 3573 O O . ILE A 1 434 ? 29.900 47.707 -18.654 1.00 35.62 434 ILE A O 1
ATOM 3577 N N . ASN A 1 435 ? 31.088 49.151 -17.423 1.00 30.22 435 ASN A N 1
ATOM 3578 C CA . ASN A 1 435 ? 32.237 48.307 -17.128 1.00 30.22 435 ASN A CA 1
ATOM 3579 C C . ASN A 1 435 ? 32.282 47.937 -15.624 1.00 30.22 435 ASN A C 1
ATOM 3581 O O . ASN A 1 435 ? 31.643 48.598 -14.809 1.00 30.22 435 ASN A O 1
ATOM 3585 N N . LYS A 1 436 ? 33.172 46.997 -15.264 1.00 29.69 436 LYS A N 1
ATOM 3586 C CA . LYS A 1 436 ? 33.801 46.793 -13.930 1.00 29.69 436 LYS A CA 1
ATOM 3587 C C . LYS A 1 436 ? 33.090 45.998 -12.801 1.00 29.69 436 LYS A C 1
ATOM 3589 O O . LYS A 1 436 ? 32.144 46.448 -12.172 1.00 29.69 436 LYS A O 1
ATOM 3594 N N . LYS A 1 437 ? 33.847 44.970 -12.365 1.00 30.25 437 LYS A N 1
ATOM 3595 C CA . LYS A 1 437 ? 34.121 44.508 -10.975 1.00 30.25 437 LYS A CA 1
ATOM 3596 C C . LYS A 1 437 ? 33.059 43.680 -10.216 1.00 30.25 437 LYS A C 1
ATOM 3598 O O . LYS A 1 437 ? 32.228 44.235 -9.507 1.00 30.25 437 LYS A O 1
ATOM 3603 N N . LYS A 1 438 ? 33.349 42.382 -10.045 1.00 33.34 438 LYS A N 1
ATOM 3604 C CA . LYS A 1 438 ? 34.151 41.886 -8.897 1.00 33.34 438 LYS A CA 1
ATOM 3605 C C . LYS A 1 438 ? 34.678 40.465 -9.144 1.00 33.34 438 LYS A C 1
ATOM 3607 O O . LYS A 1 438 ? 34.039 39.670 -9.817 1.00 33.34 438 LYS A O 1
ATOM 3612 N N . GLU A 1 439 ? 35.855 40.183 -8.597 1.00 28.28 439 GLU A N 1
ATOM 3613 C CA . GLU A 1 439 ? 36.615 38.937 -8.748 1.00 28.28 439 GLU A CA 1
ATOM 3614 C C . GLU A 1 439 ? 37.183 38.531 -7.370 1.00 28.28 439 GLU A C 1
ATOM 3616 O O . GLU A 1 439 ? 37.363 39.402 -6.516 1.00 28.28 439 GLU A O 1
ATOM 3621 N N . LYS A 1 440 ? 37.533 37.244 -7.222 1.00 28.80 440 LYS A N 1
ATOM 3622 C CA . LYS A 1 440 ? 38.318 36.593 -6.146 1.00 28.80 440 LYS A CA 1
ATOM 3623 C C . LYS A 1 440 ? 37.639 36.274 -4.805 1.00 28.80 440 LYS A C 1
ATOM 3625 O O . LYS A 1 440 ? 37.172 37.171 -4.108 1.00 28.80 440 LYS A O 1
ATOM 3630 N N . LYS A 1 441 ? 37.754 34.976 -4.468 1.00 31.98 441 LYS A N 1
ATOM 3631 C CA . LYS A 1 441 ? 37.931 34.274 -3.171 1.00 31.98 441 LYS A CA 1
ATOM 3632 C C . LYS A 1 441 ? 37.163 32.934 -3.216 1.00 31.98 441 LYS A C 1
ATOM 3634 O O . LYS A 1 441 ? 35.999 32.949 -3.596 1.00 31.98 441 LYS A O 1
ATOM 3639 N N . ASP A 1 442 ? 37.730 31.752 -2.948 1.00 33.88 442 ASP A N 1
ATOM 3640 C CA . ASP A 1 442 ? 39.073 31.378 -2.456 1.00 33.88 442 ASP A CA 1
ATOM 3641 C C . ASP A 1 442 ? 39.610 30.088 -3.130 1.00 33.88 442 ASP A C 1
ATOM 3643 O O . ASP A 1 442 ? 38.885 29.388 -3.839 1.00 33.88 442 ASP A O 1
ATOM 3647 N N . VAL A 1 443 ? 40.902 29.802 -2.924 1.00 27.80 443 VAL A N 1
ATOM 3648 C CA . VAL A 1 443 ? 41.652 28.624 -3.405 1.00 27.80 443 VAL A CA 1
ATOM 3649 C C . VAL A 1 443 ? 42.311 27.945 -2.207 1.00 27.80 443 VAL A C 1
ATOM 3651 O O . VAL A 1 443 ? 42.985 28.643 -1.466 1.00 27.80 443 VAL A O 1
ATOM 3654 N N . GLU A 1 444 ? 42.138 26.624 -2.072 1.00 31.16 444 GLU A N 1
ATOM 3655 C CA . GLU A 1 444 ? 42.926 25.619 -1.314 1.00 31.16 444 GLU A CA 1
ATOM 3656 C C . GLU A 1 444 ? 42.035 24.347 -1.239 1.00 31.16 444 GLU A C 1
ATOM 3658 O O . GLU A 1 444 ? 40.818 24.465 -1.141 1.00 31.16 444 GLU A O 1
ATOM 3663 N N . VAL A 1 445 ? 42.480 23.092 -1.382 1.00 32.97 445 VAL A N 1
ATOM 3664 C CA . VAL A 1 445 ? 43.806 22.472 -1.216 1.00 32.97 445 VAL A CA 1
ATOM 3665 C C . VAL A 1 445 ? 44.101 21.486 -2.364 1.00 32.97 445 VAL A C 1
ATOM 3667 O O . VAL A 1 445 ? 43.242 20.695 -2.757 1.00 32.97 445 VAL A O 1
ATOM 3670 N N . LEU A 1 446 ? 45.349 21.475 -2.843 1.00 26.47 446 LEU A N 1
ATOM 3671 C CA . LEU A 1 446 ? 45.969 20.381 -3.601 1.00 26.47 446 LEU A CA 1
ATOM 3672 C C . LEU A 1 446 ? 47.108 19.806 -2.749 1.00 26.47 446 LEU A C 1
ATOM 3674 O O . LEU A 1 446 ? 48.016 20.559 -2.430 1.00 26.47 446 LEU A O 1
ATOM 3678 N N . ASP A 1 447 ? 47.055 18.516 -2.401 1.00 29.73 447 ASP A N 1
ATOM 3679 C CA . ASP A 1 447 ? 48.143 17.529 -2.582 1.00 29.73 447 ASP A CA 1
ATOM 3680 C C . ASP A 1 447 ? 47.947 16.275 -1.716 1.00 29.73 447 ASP A C 1
ATOM 3682 O O . ASP A 1 447 ? 47.729 16.371 -0.513 1.00 29.73 447 ASP A O 1
ATOM 3686 N N . ALA A 1 448 ? 48.096 15.098 -2.343 1.00 33.56 448 ALA A N 1
ATOM 3687 C CA . ALA A 1 448 ? 48.711 13.892 -1.763 1.00 33.56 448 ALA A CA 1
ATOM 3688 C C . ALA A 1 448 ? 48.694 12.720 -2.772 1.00 33.56 448 ALA A C 1
ATOM 3690 O O . ALA A 1 448 ? 47.812 11.867 -2.760 1.00 33.56 448 ALA A O 1
ATOM 3691 N N . ASN A 1 449 ? 49.713 12.684 -3.634 1.00 31.64 449 ASN A N 1
ATOM 3692 C CA . ASN A 1 449 ? 50.440 11.483 -4.084 1.00 31.64 449 ASN A CA 1
ATOM 3693 C C . ASN A 1 449 ? 49.639 10.211 -4.455 1.00 31.64 449 ASN A C 1
ATOM 3695 O O . ASN A 1 449 ? 49.177 9.447 -3.616 1.00 31.64 449 ASN A O 1
ATOM 3699 N N . LYS A 1 450 ? 49.564 9.856 -5.745 1.00 28.47 450 LYS A N 1
ATOM 3700 C CA . LYS A 1 450 ? 50.600 9.032 -6.417 1.00 28.47 450 LYS A CA 1
ATOM 3701 C C . LYS A 1 450 ? 51.136 7.882 -5.548 1.00 28.47 450 LYS A C 1
ATOM 3703 O O . LYS A 1 450 ? 52.079 8.087 -4.791 1.00 28.47 450 LYS A O 1
ATOM 3708 N N . ASN A 1 451 ? 50.660 6.657 -5.788 1.00 30.70 451 ASN A N 1
ATOM 3709 C CA . ASN A 1 451 ? 51.516 5.462 -5.794 1.00 30.70 451 ASN A CA 1
ATOM 3710 C C . ASN A 1 451 ? 50.796 4.222 -6.357 1.00 30.70 451 ASN A C 1
ATOM 3712 O O . ASN A 1 451 ? 49.731 3.875 -5.861 1.00 30.70 451 ASN A O 1
ATOM 3716 N N . LYS A 1 452 ? 51.462 3.518 -7.293 1.00 32.22 452 LYS A N 1
ATOM 3717 C CA . LYS A 1 452 ? 51.182 2.143 -7.780 1.00 32.22 452 LYS A CA 1
ATOM 3718 C C . LYS A 1 452 ? 49.841 1.994 -8.538 1.00 32.22 452 LYS A C 1
ATOM 3720 O O . LYS A 1 452 ? 48.772 2.107 -7.963 1.00 32.22 452 LYS A O 1
ATOM 3725 N N . GLU A 1 453 ? 49.788 1.706 -9.840 1.00 27.89 453 GLU A N 1
ATOM 3726 C CA . GLU A 1 453 ? 50.768 1.023 -10.706 1.00 27.89 453 GLU A CA 1
ATOM 3727 C C . GLU A 1 453 ? 51.261 -0.312 -10.126 1.00 27.89 453 GLU A C 1
ATOM 3729 O O . GLU A 1 453 ? 52.429 -0.481 -9.780 1.00 27.89 453 GLU A O 1
ATOM 3734 N N . LYS A 1 454 ? 50.314 -1.252 -9.994 1.00 28.48 454 LYS A N 1
ATOM 3735 C CA . LYS A 1 454 ? 50.448 -2.720 -10.099 1.00 28.48 454 LYS A CA 1
ATOM 3736 C C . LYS A 1 454 ? 49.034 -3.341 -10.064 1.00 28.48 454 LYS A C 1
ATOM 3738 O O . LYS A 1 454 ? 48.098 -2.673 -9.637 1.00 28.48 454 LYS A O 1
ATOM 3743 N N . ASN A 1 455 ? 48.885 -4.585 -10.530 1.00 31.47 455 ASN A N 1
ATOM 3744 C CA . ASN A 1 455 ? 47.646 -5.399 -10.535 1.00 31.47 455 ASN A CA 1
ATOM 3745 C C . ASN A 1 455 ? 46.643 -5.195 -11.700 1.00 31.47 455 ASN A C 1
ATOM 3747 O O . ASN A 1 455 ? 45.455 -5.471 -11.554 1.00 31.47 455 ASN A O 1
ATOM 3751 N N . VAL A 1 456 ? 47.116 -4.826 -12.899 1.00 29.28 456 VAL A N 1
ATOM 3752 C CA . VAL A 1 456 ? 46.368 -5.039 -14.164 1.00 29.28 456 VAL A CA 1
ATOM 3753 C C . VAL A 1 456 ? 47.204 -5.904 -15.113 1.00 29.28 456 VAL A C 1
ATOM 3755 O O . VAL A 1 456 ? 47.645 -5.461 -16.170 1.00 29.28 456 VAL A O 1
ATOM 3758 N N . SER A 1 457 ? 47.480 -7.144 -14.697 1.00 27.97 457 SER A N 1
ATOM 3759 C CA . SER A 1 457 ? 48.299 -8.093 -15.474 1.00 27.97 457 SER A CA 1
ATOM 3760 C C . SER A 1 457 ? 48.032 -9.585 -15.203 1.00 27.97 457 SER A C 1
ATOM 3762 O O . SER A 1 457 ? 48.757 -10.416 -15.737 1.00 27.97 457 SER A O 1
ATOM 3764 N N . GLU A 1 458 ? 47.012 -9.957 -14.412 1.00 29.88 458 GLU A N 1
ATOM 3765 C CA . GLU A 1 458 ? 46.947 -11.310 -13.809 1.00 29.88 458 GLU A CA 1
ATOM 3766 C C . GLU A 1 458 ? 45.624 -12.089 -14.001 1.00 29.88 458 GLU A C 1
ATOM 3768 O O . GLU A 1 458 ? 45.460 -13.178 -13.468 1.00 29.88 458 GLU A O 1
ATOM 3773 N N . ILE A 1 459 ? 44.680 -11.587 -14.812 1.00 30.83 459 ILE A N 1
ATOM 3774 C CA . ILE A 1 459 ? 43.412 -12.295 -15.146 1.00 30.83 459 ILE A CA 1
ATOM 3775 C C . ILE A 1 459 ? 43.336 -12.624 -16.660 1.00 30.83 459 ILE A C 1
ATOM 3777 O O . ILE A 1 459 ? 42.298 -12.977 -17.210 1.00 30.83 459 ILE A O 1
ATOM 3781 N N . LEU A 1 460 ? 44.467 -12.526 -17.368 1.00 28.53 460 LEU A N 1
ATOM 3782 C CA . LEU A 1 460 ? 44.550 -12.662 -18.830 1.00 28.53 460 LEU A CA 1
ATOM 3783 C C . LEU A 1 460 ? 45.704 -13.569 -19.300 1.00 28.53 460 LEU A C 1
ATOM 3785 O O . LEU A 1 460 ? 46.314 -13.310 -20.332 1.00 28.53 460 LEU A O 1
ATOM 3789 N N . ASN A 1 461 ? 45.992 -14.653 -18.567 1.00 29.62 461 ASN A N 1
ATOM 3790 C CA . ASN A 1 461 ? 46.838 -15.761 -19.042 1.00 29.62 461 ASN A CA 1
ATOM 3791 C C . ASN A 1 461 ? 46.625 -17.060 -18.231 1.00 29.62 461 ASN A C 1
ATOM 3793 O O . ASN A 1 461 ? 47.495 -17.484 -17.485 1.00 29.62 461 ASN A O 1
ATOM 3797 N N . ASN A 1 462 ? 45.497 -17.746 -18.443 1.00 33.00 462 ASN A N 1
ATOM 3798 C CA . ASN A 1 462 ? 45.428 -19.200 -18.238 1.00 33.00 462 ASN A CA 1
ATOM 3799 C C . ASN A 1 462 ? 45.087 -19.860 -19.578 1.00 33.00 462 ASN A C 1
ATOM 3801 O O . ASN A 1 462 ? 43.933 -19.955 -19.993 1.00 33.00 462 ASN A O 1
ATOM 3805 N N . LYS A 1 463 ? 46.147 -20.225 -20.305 1.00 32.59 463 LYS A N 1
ATOM 3806 C CA . LYS A 1 463 ? 46.123 -20.823 -21.644 1.00 32.59 463 LYS A CA 1
ATOM 3807 C C . LYS A 1 463 ? 46.536 -22.296 -21.565 1.00 32.59 463 LYS A C 1
ATOM 3809 O O . LYS A 1 463 ? 47.595 -22.589 -21.033 1.00 32.59 463 LYS A O 1
ATOM 3814 N N . LYS A 1 464 ? 45.800 -23.131 -22.308 1.00 30.03 464 LYS A N 1
ATOM 3815 C CA . LYS A 1 464 ? 46.244 -24.378 -22.972 1.00 30.03 464 LYS A CA 1
ATOM 3816 C C . LYS A 1 464 ? 46.674 -25.592 -22.118 1.00 30.03 464 LYS A C 1
ATOM 3818 O O . LYS A 1 464 ? 47.775 -25.620 -21.583 1.00 30.03 464 LYS A O 1
ATOM 3823 N N . LYS A 1 465 ? 45.842 -26.639 -22.256 1.00 28.38 465 LYS A N 1
ATOM 3824 C CA . LYS A 1 465 ? 45.982 -28.116 -22.104 1.00 28.38 465 LYS A CA 1
ATOM 3825 C C . LYS A 1 465 ? 44.738 -28.562 -21.321 1.00 28.38 465 LYS A C 1
ATOM 3827 O O . LYS A 1 465 ? 44.443 -27.955 -20.303 1.00 28.38 465 LYS A O 1
ATOM 3832 N N . VAL A 1 466 ? 43.864 -29.447 -21.796 1.00 30.33 466 VAL A N 1
ATOM 3833 C CA . VAL A 1 466 ? 44.021 -30.774 -22.432 1.00 30.33 466 VAL A CA 1
ATOM 3834 C C . VAL A 1 466 ? 43.030 -30.844 -23.617 1.00 30.33 466 VAL A C 1
ATOM 3836 O O . VAL A 1 466 ? 41.900 -30.387 -23.492 1.00 30.33 466 VAL A O 1
ATOM 3839 N N . GLU A 1 467 ? 43.464 -31.072 -24.857 1.00 29.98 467 GLU A N 1
ATOM 3840 C CA . GLU A 1 467 ? 43.631 -32.390 -25.505 1.00 29.98 467 GLU A CA 1
ATOM 3841 C C . GLU A 1 467 ? 42.326 -33.193 -25.718 1.00 29.98 467 GLU A C 1
ATOM 3843 O O . GLU A 1 467 ? 41.708 -33.736 -24.810 1.00 29.98 467 GLU A O 1
ATOM 3848 N N . THR A 1 468 ? 41.937 -33.208 -26.995 1.00 26.55 468 THR A N 1
ATOM 3849 C CA . THR A 1 468 ? 41.117 -34.174 -27.742 1.00 26.55 468 THR A CA 1
ATOM 3850 C C . THR A 1 468 ? 40.700 -35.480 -27.056 1.00 26.55 468 THR A C 1
ATOM 3852 O O . THR A 1 468 ? 41.549 -36.292 -26.701 1.00 26.55 468 THR A O 1
ATOM 3855 N N . ASN A 1 469 ? 39.404 -35.800 -27.149 1.00 30.33 469 ASN A N 1
ATOM 3856 C CA . ASN A 1 469 ? 38.987 -37.071 -27.751 1.00 30.33 469 ASN A CA 1
ATOM 3857 C C . ASN A 1 469 ? 37.582 -36.982 -28.365 1.00 30.33 469 ASN A C 1
ATOM 3859 O O . ASN A 1 469 ? 36.720 -36.249 -27.882 1.00 30.33 469 ASN A O 1
ATOM 3863 N N . ALA A 1 470 ? 37.384 -37.700 -29.470 1.00 27.09 470 ALA A N 1
ATOM 3864 C CA . ALA A 1 470 ? 36.112 -37.792 -30.179 1.00 27.09 470 ALA A CA 1
ATOM 3865 C C . ALA A 1 470 ? 35.203 -38.871 -29.567 1.00 27.09 470 ALA A C 1
ATOM 3867 O O . ALA A 1 470 ? 35.703 -39.797 -28.932 1.00 27.09 470 ALA A O 1
ATOM 3868 N N . ASN A 1 471 ? 33.889 -38.761 -29.799 1.00 32.31 471 ASN A N 1
ATOM 3869 C CA . ASN A 1 471 ? 33.024 -39.845 -30.298 1.00 32.31 471 ASN A CA 1
ATOM 3870 C C . ASN A 1 471 ? 31.558 -39.374 -30.374 1.00 32.31 471 ASN A C 1
ATOM 3872 O O . ASN A 1 471 ? 30.967 -38.987 -29.368 1.00 32.31 471 ASN A O 1
ATOM 3876 N N . GLU A 1 472 ? 30.952 -39.458 -31.561 1.00 23.39 472 GLU A N 1
ATOM 3877 C CA . GLU A 1 472 ? 29.490 -39.542 -31.687 1.00 23.39 472 GLU A CA 1
ATOM 3878 C C . GLU A 1 472 ? 29.003 -40.920 -31.207 1.00 23.39 472 GLU A C 1
ATOM 3880 O O . GLU A 1 472 ? 29.763 -41.893 -31.232 1.00 23.39 472 GLU A O 1
ATOM 3885 N N . PRO A 1 473 ? 27.713 -41.050 -30.850 1.00 29.09 473 PRO A N 1
ATOM 3886 C CA . PRO A 1 473 ? 26.939 -42.047 -31.590 1.00 29.09 473 PRO A CA 1
ATOM 3887 C C . PRO A 1 473 ? 25.483 -41.653 -31.907 1.00 29.09 473 PRO A C 1
ATOM 3889 O O . PRO A 1 473 ? 24.648 -41.445 -31.033 1.00 29.09 473 PRO A O 1
ATOM 3892 N N . SER A 1 474 ? 25.182 -41.687 -33.206 1.00 28.34 474 SER A N 1
ATOM 3893 C CA . SER A 1 474 ? 23.978 -42.251 -33.849 1.00 28.34 474 SER A CA 1
ATOM 3894 C C . SER A 1 474 ? 22.630 -42.377 -33.088 1.00 28.34 474 SER A C 1
ATOM 3896 O O . SER A 1 474 ? 22.401 -43.259 -32.268 1.00 28.34 474 SER A O 1
ATOM 3898 N N . ILE A 1 475 ? 21.658 -41.585 -33.561 1.00 24.17 475 ILE A N 1
ATOM 3899 C CA . ILE A 1 475 ? 20.283 -41.967 -33.968 1.00 24.17 475 ILE A CA 1
ATOM 3900 C C . ILE A 1 475 ? 19.610 -43.167 -33.253 1.00 24.17 475 ILE A C 1
ATOM 3902 O O . ILE A 1 475 ? 19.889 -44.326 -33.564 1.00 24.17 475 ILE A O 1
ATOM 3906 N N . LYS A 1 476 ? 18.482 -42.902 -32.570 1.00 30.80 476 LYS A N 1
ATOM 3907 C CA . LYS A 1 476 ? 17.305 -43.799 -32.617 1.00 30.80 476 LYS A CA 1
ATOM 3908 C C . LYS A 1 476 ? 16.013 -43.046 -32.948 1.00 30.80 476 LYS A C 1
ATOM 3910 O O . LYS A 1 476 ? 15.754 -41.953 -32.460 1.00 30.80 476 LYS A O 1
ATOM 3915 N N . LYS A 1 477 ? 15.224 -43.659 -33.834 1.00 25.41 477 LYS A N 1
ATOM 3916 C CA . LYS A 1 477 ? 13.959 -43.153 -34.390 1.00 25.41 477 LYS A CA 1
ATOM 3917 C C . LYS A 1 477 ? 12.829 -43.257 -33.363 1.00 25.41 477 LYS A C 1
ATOM 3919 O O . LYS A 1 477 ? 12.685 -44.309 -32.748 1.00 25.41 477 LYS A O 1
ATOM 3924 N N . ILE A 1 478 ? 11.935 -42.270 -33.334 1.00 30.44 478 ILE A N 1
ATOM 3925 C CA . ILE A 1 478 ? 10.535 -42.470 -32.930 1.00 30.44 478 ILE A CA 1
ATOM 3926 C C . ILE A 1 478 ? 9.659 -42.140 -34.147 1.00 30.44 478 ILE A C 1
ATOM 3928 O O . ILE A 1 478 ? 9.794 -41.076 -34.748 1.00 30.44 478 ILE A O 1
ATOM 3932 N N . LYS A 1 479 ? 8.826 -43.102 -34.559 1.00 26.23 479 LYS A N 1
ATOM 3933 C CA . LYS A 1 479 ? 7.845 -42.988 -35.654 1.00 26.23 479 LYS A CA 1
ATOM 3934 C C . LYS A 1 479 ? 6.445 -42.758 -35.070 1.00 26.23 479 LYS A C 1
ATOM 3936 O O . LYS A 1 479 ? 6.157 -43.271 -33.996 1.00 26.23 479 LYS A O 1
ATOM 3941 N N . GLY A 1 480 ? 5.574 -42.094 -35.831 1.00 29.66 480 GLY A N 1
ATOM 3942 C CA . GLY A 1 480 ? 4.158 -41.868 -35.497 1.00 29.66 480 GLY A CA 1
ATOM 3943 C C . GLY A 1 480 ? 3.672 -40.543 -36.092 1.00 29.66 480 GLY A C 1
ATOM 3944 O O . GLY A 1 480 ? 3.689 -39.528 -35.416 1.00 29.66 480 GLY A O 1
ATOM 3945 N N . ASN A 1 481 ? 3.513 -40.440 -37.414 1.00 26.58 481 ASN A N 1
ATOM 3946 C CA . ASN A 1 481 ? 2.218 -40.613 -38.093 1.00 26.58 481 ASN A CA 1
ATOM 3947 C C . ASN A 1 481 ? 1.042 -39.902 -37.391 1.00 26.58 481 ASN A C 1
ATOM 3949 O O . ASN A 1 481 ? 0.389 -40.519 -36.559 1.00 26.58 481 ASN A O 1
ATOM 3953 N N . ASP A 1 482 ? 0.691 -38.686 -37.832 1.00 29.48 482 ASP A N 1
ATOM 3954 C CA . ASP A 1 482 ? -0.533 -38.523 -38.638 1.00 29.48 482 ASP A CA 1
ATOM 3955 C C . ASP A 1 482 ? -0.665 -37.150 -39.352 1.00 29.48 482 ASP A C 1
ATOM 3957 O O . ASP A 1 482 ? -0.424 -36.102 -38.765 1.00 29.48 482 ASP A O 1
ATOM 3961 N N . LYS A 1 483 ? -1.085 -37.207 -40.631 1.00 29.19 483 LYS A N 1
ATOM 3962 C CA . LYS A 1 483 ? -1.942 -36.254 -41.395 1.00 29.19 483 LYS A CA 1
ATOM 3963 C C . LYS A 1 483 ? -1.600 -34.737 -41.327 1.00 29.19 483 LYS A C 1
ATOM 3965 O O . LYS A 1 483 ? -1.887 -34.067 -40.347 1.00 29.19 483 LYS A O 1
ATOM 3970 N N . LYS A 1 484 ? -1.013 -34.099 -42.364 1.00 27.00 484 LYS A N 1
ATOM 3971 C CA . LYS A 1 484 ? -1.672 -33.637 -43.630 1.00 27.00 484 LYS A CA 1
ATOM 3972 C C . LYS A 1 484 ? -3.135 -33.202 -43.385 1.00 27.00 484 LYS A C 1
ATOM 3974 O O . LYS A 1 484 ? -3.938 -34.025 -42.981 1.00 27.00 484 LYS A O 1
ATOM 3979 N N . TYR A 1 485 ? -3.549 -31.943 -43.538 1.00 26.41 485 TYR A N 1
ATOM 3980 C CA . TYR A 1 485 ? -3.791 -31.171 -44.777 1.00 26.41 485 TYR A CA 1
ATOM 3981 C C . TYR A 1 485 ? -4.231 -29.735 -44.362 1.00 26.41 485 TYR A C 1
ATOM 3983 O O . TYR A 1 485 ? -4.618 -29.553 -43.212 1.00 26.41 485 TYR A O 1
ATOM 3991 N N . LEU A 1 486 ? -4.251 -28.677 -45.186 1.00 25.92 486 LEU A N 1
ATOM 3992 C CA . LEU A 1 486 ? -3.922 -28.478 -46.609 1.00 25.92 486 LEU A CA 1
ATOM 3993 C C . LEU A 1 486 ? -3.347 -27.045 -46.800 1.00 25.92 486 LEU A C 1
ATOM 3995 O O . LEU A 1 486 ? -3.490 -26.177 -45.944 1.00 25.92 486 LEU A O 1
ATOM 3999 N N . THR A 1 487 ? -2.702 -26.819 -47.939 1.00 26.66 487 THR A N 1
ATOM 4000 C CA . THR A 1 487 ? -2.162 -25.575 -48.515 1.00 26.66 487 THR A CA 1
ATOM 4001 C C . THR A 1 487 ? -3.230 -24.677 -49.157 1.00 26.66 487 THR A C 1
ATOM 4003 O O . THR A 1 487 ? -4.134 -25.207 -49.795 1.00 26.66 487 THR A O 1
ATOM 4006 N N . ASN A 1 488 ? -3.070 -23.346 -49.082 1.00 23.81 488 ASN A N 1
ATOM 4007 C CA . ASN A 1 488 ? -3.123 -22.417 -50.234 1.00 23.81 488 ASN A CA 1
ATOM 4008 C C . ASN A 1 488 ? -2.980 -20.953 -49.775 1.00 23.81 488 ASN A C 1
ATOM 4010 O O . ASN A 1 488 ? -3.952 -20.264 -49.483 1.00 23.81 488 ASN A O 1
ATOM 4014 N N . SER A 1 489 ? -1.742 -20.467 -49.763 1.00 28.94 489 SER A N 1
ATOM 4015 C CA . SER A 1 489 ? -1.412 -19.040 -49.794 1.00 28.94 489 SER A CA 1
ATOM 4016 C C . SER A 1 489 ? -0.151 -18.892 -50.637 1.00 28.94 489 SER A C 1
ATOM 4018 O O . SER A 1 489 ? 0.757 -19.714 -50.507 1.00 28.94 489 SER A O 1
ATOM 4020 N N . THR A 1 490 ? -0.134 -17.895 -51.518 1.00 24.78 490 THR A N 1
ATOM 4021 C CA . THR A 1 490 ? 0.916 -17.624 -52.512 1.00 24.78 490 THR A CA 1
ATOM 4022 C C . THR A 1 490 ? 2.339 -17.699 -51.942 1.00 24.78 490 THR A C 1
ATOM 4024 O O . THR A 1 490 ? 2.542 -17.392 -50.762 1.00 24.78 490 THR A O 1
ATOM 4027 N N . PRO A 1 491 ? 3.352 -18.068 -52.759 1.00 23.11 491 PRO A N 1
ATOM 4028 C CA . PRO A 1 491 ? 4.737 -17.867 -52.350 1.00 23.11 491 PRO A CA 1
ATOM 4029 C C . PRO A 1 491 ? 4.921 -16.383 -51.996 1.00 23.11 491 PRO A C 1
ATOM 4031 O O . PRO A 1 491 ? 4.342 -15.536 -52.681 1.00 23.11 491 PRO A O 1
ATOM 4034 N N . PRO A 1 492 ? 5.677 -16.046 -50.934 1.00 26.61 492 PRO A N 1
ATOM 4035 C CA . PRO A 1 492 ? 5.913 -14.657 -50.580 1.00 26.61 492 PRO A CA 1
ATOM 4036 C C . PRO A 1 492 ? 6.658 -13.992 -51.734 1.00 26.61 492 PRO A C 1
ATOM 4038 O O . PRO A 1 492 ? 7.838 -14.257 -51.967 1.00 26.61 492 PRO A O 1
ATOM 4041 N N . GLU A 1 493 ? 5.932 -13.163 -52.476 1.00 24.31 493 GLU A N 1
ATOM 4042 C CA . GLU A 1 493 ? 6.465 -12.395 -53.588 1.00 24.31 493 GLU A CA 1
ATOM 4043 C C . GLU A 1 493 ? 7.622 -11.533 -53.070 1.00 24.31 493 GLU A C 1
ATOM 4045 O O . GLU A 1 493 ? 7.513 -10.871 -52.031 1.00 24.31 493 GLU A O 1
ATOM 4050 N N . LEU A 1 494 ? 8.765 -11.594 -53.757 1.00 23.47 494 LEU A N 1
ATOM 4051 C CA . LEU A 1 494 ? 9.969 -10.844 -53.403 1.00 23.47 494 LEU A CA 1
ATOM 4052 C C . LEU A 1 494 ? 9.756 -9.360 -53.727 1.00 23.47 494 LEU A C 1
ATOM 4054 O O . LEU A 1 494 ? 10.213 -8.847 -54.744 1.00 23.47 494 LEU A O 1
ATOM 4058 N N . VAL A 1 495 ? 9.032 -8.668 -52.847 1.00 23.62 495 VAL A N 1
ATOM 4059 C CA . VAL A 1 495 ? 8.809 -7.226 -52.947 1.00 23.62 495 VAL A CA 1
ATOM 4060 C C . VAL A 1 495 ? 10.065 -6.491 -52.485 1.00 23.62 495 VAL A C 1
ATOM 4062 O O . VAL A 1 495 ? 10.389 -6.450 -51.296 1.00 23.62 495 VAL A O 1
ATOM 4065 N N . ASP A 1 496 ? 10.747 -5.872 -53.444 1.00 24.02 496 ASP A N 1
ATOM 4066 C CA . ASP A 1 496 ? 11.864 -4.952 -53.238 1.00 24.02 496 ASP A CA 1
ATOM 4067 C C . ASP A 1 496 ? 11.448 -3.781 -52.323 1.00 24.02 496 ASP A C 1
ATOM 4069 O O . ASP A 1 496 ? 10.859 -2.788 -52.766 1.00 24.02 496 ASP A O 1
ATOM 4073 N N . ILE A 1 497 ? 11.789 -3.847 -51.030 1.00 26.53 497 ILE A N 1
ATOM 4074 C CA . ILE A 1 497 ? 11.605 -2.716 -50.107 1.00 26.53 497 ILE A CA 1
ATOM 4075 C C . ILE A 1 497 ? 12.686 -1.661 -50.393 1.00 26.53 497 ILE A C 1
ATOM 4077 O O . ILE A 1 497 ? 13.676 -1.534 -49.670 1.00 26.53 497 ILE A O 1
ATOM 4081 N N . LYS A 1 498 ? 12.485 -0.864 -51.449 1.00 25.89 498 LYS A N 1
ATOM 4082 C CA . LYS A 1 498 ? 13.327 0.296 -51.789 1.00 25.89 498 LYS A CA 1
ATOM 4083 C C . LYS A 1 498 ? 13.100 1.458 -50.817 1.00 25.89 498 LYS A C 1
ATOM 4085 O O . LYS A 1 498 ? 12.574 2.512 -51.180 1.00 25.89 498 LYS A O 1
ATOM 4090 N N . VAL A 1 499 ? 13.565 1.298 -49.577 1.00 36.19 499 VAL A N 1
ATOM 4091 C CA . VAL A 1 499 ? 13.868 2.446 -48.713 1.00 36.19 499 VAL A CA 1
ATOM 4092 C C . VAL A 1 499 ? 14.989 3.222 -49.404 1.00 36.19 499 VAL A C 1
ATOM 4094 O O . VAL A 1 499 ? 16.108 2.725 -49.511 1.00 36.19 499 VAL A O 1
ATOM 4097 N N . ARG A 1 500 ? 14.688 4.420 -49.930 1.00 38.50 500 ARG A N 1
ATOM 4098 C CA . ARG A 1 500 ? 15.702 5.290 -50.559 1.00 38.50 500 ARG A CA 1
ATOM 4099 C C . ARG A 1 500 ? 16.899 5.438 -49.608 1.00 38.50 500 ARG A C 1
ATOM 4101 O O . ARG A 1 500 ? 16.649 5.662 -48.421 1.00 38.50 500 ARG A O 1
ATOM 4108 N N . PRO A 1 501 ? 18.153 5.360 -50.095 1.00 45.50 501 PRO A N 1
ATOM 4109 C CA . PRO A 1 501 ? 19.326 5.353 -49.231 1.00 45.50 501 PRO A CA 1
ATOM 4110 C C . PRO A 1 501 ? 19.336 6.592 -48.333 1.00 45.50 501 PRO A C 1
ATOM 4112 O O . PRO A 1 501 ? 19.434 7.728 -48.799 1.00 45.50 501 PRO A O 1
ATOM 4115 N N . VAL A 1 502 ? 19.191 6.363 -47.029 1.00 49.94 502 VAL A N 1
ATOM 4116 C CA . VAL A 1 502 ? 19.370 7.393 -46.010 1.00 49.94 502 VAL A CA 1
ATOM 4117 C C . VAL A 1 502 ? 20.848 7.394 -45.662 1.00 49.94 502 VAL A C 1
ATOM 4119 O O . VAL A 1 502 ? 21.317 6.468 -45.007 1.00 49.94 502 VAL A O 1
ATOM 4122 N N . THR A 1 503 ? 21.583 8.419 -46.093 1.00 52.62 503 THR A N 1
ATOM 4123 C CA . THR A 1 503 ? 22.969 8.610 -45.655 1.00 52.62 503 THR A CA 1
ATOM 4124 C C . THR A 1 503 ? 22.973 8.931 -44.167 1.00 52.62 503 THR A C 1
ATOM 4126 O O . THR A 1 503 ? 22.663 10.051 -43.759 1.00 52.62 503 THR A O 1
ATOM 4129 N N . LEU A 1 504 ? 23.316 7.935 -43.360 1.00 59.38 504 LEU A N 1
ATOM 4130 C CA . LEU A 1 504 ? 23.593 8.109 -41.944 1.00 59.38 504 LEU A CA 1
ATOM 4131 C C . LEU A 1 504 ? 25.076 8.450 -41.760 1.00 59.38 504 LEU A C 1
ATOM 4133 O O . LEU A 1 504 ? 25.899 8.118 -42.608 1.00 59.38 504 LEU A O 1
ATOM 4137 N N . TYR A 1 505 ? 25.426 9.096 -40.654 1.00 57.81 505 TYR A N 1
ATOM 4138 C CA . TYR A 1 505 ? 26.785 9.524 -40.330 1.00 57.81 505 TYR A CA 1
ATOM 4139 C C . TYR A 1 505 ? 27.210 8.917 -38.994 1.00 57.81 505 TYR A C 1
ATOM 4141 O O . TYR A 1 505 ? 26.709 9.346 -37.961 1.00 57.81 505 TYR A O 1
ATOM 4149 N N . SER A 1 506 ? 28.113 7.937 -38.958 1.00 59.25 506 SER A N 1
ATOM 4150 C CA . SER A 1 506 ? 28.651 7.423 -37.690 1.00 59.25 506 SER A CA 1
ATOM 4151 C C . SER A 1 506 ? 29.831 8.236 -37.190 1.00 59.25 506 SER A C 1
ATOM 4153 O O . SER A 1 506 ? 30.700 8.592 -37.981 1.00 59.25 506 SER A O 1
ATOM 4155 N N . CYS A 1 507 ? 29.923 8.417 -35.878 1.00 58.56 507 CYS A N 1
ATOM 4156 C CA . CYS A 1 507 ? 31.139 8.798 -35.177 1.00 58.56 507 CYS A CA 1
ATOM 4157 C C . CYS A 1 507 ? 31.374 7.809 -34.023 1.00 58.56 507 CYS A C 1
ATOM 4159 O O . CYS A 1 507 ? 30.627 7.786 -33.041 1.00 58.56 507 CYS A O 1
ATOM 4161 N N . GLY A 1 508 ? 32.390 6.954 -34.169 1.00 60.50 508 GLY A N 1
ATOM 4162 C CA . GLY A 1 508 ? 32.586 5.810 -33.274 1.00 60.50 508 GLY A CA 1
ATOM 4163 C C . GLY A 1 508 ? 31.382 4.862 -33.307 1.00 60.50 508 GLY A C 1
ATOM 4164 O O . GLY A 1 508 ? 30.884 4.520 -34.378 1.00 60.50 508 GLY A O 1
ATOM 4165 N N . ALA A 1 509 ? 30.888 4.466 -32.133 1.00 55.88 509 ALA A N 1
ATOM 4166 C CA . ALA A 1 509 ? 29.721 3.591 -32.013 1.00 55.88 509 ALA A CA 1
ATOM 4167 C C . ALA A 1 509 ? 28.378 4.282 -32.327 1.00 55.88 509 ALA A C 1
ATOM 4169 O O . ALA A 1 509 ? 27.395 3.578 -32.544 1.00 55.88 509 ALA A O 1
ATOM 4170 N N . GLN A 1 510 ? 28.311 5.620 -32.338 1.00 58.75 510 GLN A N 1
ATOM 4171 C CA . GLN A 1 510 ? 27.061 6.373 -32.498 1.00 58.75 510 GLN A CA 1
ATOM 4172 C C . GLN A 1 510 ? 26.817 6.773 -33.958 1.00 58.75 510 GLN A C 1
ATOM 4174 O O . GLN A 1 510 ? 27.733 7.209 -34.648 1.00 58.75 510 GLN A O 1
ATOM 4179 N N . VAL A 1 511 ? 25.570 6.678 -34.414 1.00 58.84 511 VAL A N 1
ATOM 4180 C CA . VAL A 1 511 ? 25.106 6.927 -35.785 1.00 58.84 511 VAL A CA 1
ATOM 4181 C C . VAL A 1 511 ? 24.069 8.037 -35.783 1.00 58.84 511 VAL A C 1
ATOM 4183 O O . VAL A 1 511 ? 23.061 7.958 -35.090 1.00 58.84 511 VAL A O 1
ATOM 4186 N N . PHE A 1 512 ? 24.302 9.059 -36.589 1.00 59.25 512 PHE A N 1
ATOM 4187 C CA . PHE A 1 512 ? 23.536 10.295 -36.658 1.00 59.25 512 PHE A CA 1
ATOM 4188 C C . PHE A 1 512 ? 22.858 10.423 -38.020 1.00 59.25 512 PHE A C 1
ATOM 4190 O O . PHE A 1 512 ? 23.329 9.875 -39.012 1.00 59.25 512 PHE A O 1
ATOM 4197 N N . MET A 1 513 ? 21.779 11.198 -38.101 1.00 57.81 513 MET A N 1
ATOM 4198 C CA . MET A 1 513 ? 21.084 11.448 -39.374 1.00 57.81 513 MET A CA 1
ATOM 4199 C C . MET A 1 513 ? 21.535 12.745 -40.059 1.00 57.81 513 MET A C 1
ATOM 4201 O O . MET A 1 513 ? 21.199 12.974 -41.217 1.00 57.81 513 MET A O 1
ATOM 4205 N N . SER A 1 514 ? 22.302 13.594 -39.364 1.00 59.06 514 SER A N 1
ATOM 4206 C CA . SER A 1 514 ? 22.864 14.825 -39.917 1.00 59.06 514 SER A CA 1
ATOM 4207 C C . SER A 1 514 ? 24.380 14.868 -39.717 1.00 59.06 514 SER A C 1
ATOM 4209 O O . SER A 1 514 ? 24.900 14.502 -38.659 1.00 59.06 514 SER A O 1
ATOM 4211 N N . TYR A 1 515 ? 25.097 15.341 -40.738 1.00 65.44 515 TYR A N 1
ATOM 4212 C CA . TYR A 1 515 ? 26.533 15.599 -40.648 1.00 65.44 515 TYR A CA 1
ATOM 4213 C C . TYR A 1 515 ? 26.878 16.636 -39.556 1.00 65.44 515 TYR A C 1
ATOM 4215 O O . TYR A 1 515 ? 27.846 16.402 -38.830 1.00 65.44 515 TYR A O 1
ATOM 4223 N N . PRO A 1 516 ? 26.107 17.732 -39.352 1.00 69.19 516 PRO A N 1
ATOM 4224 C CA . PRO A 1 516 ? 26.325 18.656 -38.235 1.00 69.19 516 PRO A CA 1
ATOM 4225 C C . PRO A 1 516 ? 26.274 18.006 -36.848 1.00 69.19 516 PRO A C 1
ATOM 4227 O O . PRO A 1 516 ? 27.165 18.269 -36.040 1.00 69.19 516 PRO A O 1
ATOM 4230 N N . ASP A 1 517 ? 25.299 17.136 -36.565 1.00 62.78 517 ASP A N 1
ATOM 4231 C CA . ASP A 1 517 ? 25.194 16.466 -35.257 1.00 62.78 517 ASP A CA 1
ATOM 4232 C C . ASP A 1 517 ? 26.353 15.486 -35.052 1.00 62.78 517 ASP A C 1
ATOM 4234 O O . ASP A 1 517 ? 27.017 15.496 -34.013 1.00 62.78 517 ASP A O 1
ATOM 4238 N N . ALA A 1 518 ? 26.653 14.700 -36.089 1.00 61.78 518 ALA A N 1
ATOM 4239 C CA . ALA A 1 518 ? 27.747 13.738 -36.097 1.00 61.78 518 ALA A CA 1
ATOM 4240 C C . ALA A 1 518 ? 29.111 14.413 -35.883 1.00 61.78 518 ALA A C 1
ATOM 4242 O O . ALA A 1 518 ? 29.926 13.964 -35.075 1.00 61.78 518 ALA A O 1
ATOM 4243 N N . ARG A 1 519 ? 29.341 15.546 -36.559 1.00 69.38 519 ARG A N 1
ATOM 4244 C CA . ARG A 1 519 ? 30.540 16.379 -36.407 1.00 69.38 519 ARG A CA 1
ATOM 4245 C C . ARG A 1 519 ? 30.583 17.065 -35.042 1.00 69.38 519 ARG A C 1
ATOM 4247 O O . ARG A 1 519 ? 31.653 17.155 -34.450 1.00 69.38 519 ARG A O 1
ATOM 4254 N N . THR A 1 520 ? 29.442 17.497 -34.506 1.00 67.56 520 THR A N 1
ATOM 4255 C CA . THR A 1 520 ? 29.344 18.073 -33.155 1.00 67.56 520 THR A CA 1
ATOM 4256 C C . THR A 1 520 ? 29.707 17.043 -32.088 1.00 67.56 520 THR A C 1
ATOM 4258 O O . THR A 1 520 ? 30.463 17.359 -31.170 1.00 67.56 520 THR A O 1
ATOM 4261 N N . TYR A 1 521 ? 29.240 15.800 -32.220 1.00 65.06 521 TYR A N 1
ATOM 4262 C CA . TYR A 1 521 ? 29.635 14.706 -31.333 1.00 65.06 521 TYR A CA 1
ATOM 4263 C C . TYR A 1 521 ? 31.112 14.326 -31.503 1.00 65.06 521 TYR A C 1
ATOM 4265 O O . TYR A 1 521 ? 31.823 14.212 -30.507 1.00 65.06 521 TYR A O 1
ATOM 4273 N N . CYS A 1 522 ? 31.614 14.251 -32.740 1.00 65.50 522 CYS A N 1
ATOM 4274 C CA . CYS A 1 522 ? 33.038 14.041 -33.017 1.00 65.50 522 CYS A CA 1
ATOM 4275 C C . CYS A 1 522 ? 33.921 15.108 -32.346 1.00 65.50 522 CYS A C 1
ATOM 4277 O O . CYS A 1 522 ? 34.919 14.776 -31.712 1.00 65.50 522 CYS A O 1
ATOM 4279 N N . ASN A 1 523 ? 33.518 16.381 -32.419 1.00 67.06 523 ASN A N 1
ATOM 4280 C CA . ASN A 1 523 ? 34.203 17.504 -31.772 1.00 67.06 523 ASN A CA 1
ATOM 4281 C C . ASN A 1 523 ? 34.116 17.467 -30.235 1.00 67.06 523 ASN A C 1
ATOM 4283 O O . ASN A 1 523 ? 34.989 18.015 -29.562 1.00 67.06 523 ASN A O 1
ATOM 4287 N N . LYS A 1 524 ? 33.070 16.857 -29.661 1.00 65.94 524 LYS A N 1
ATOM 4288 C CA . LYS A 1 524 ? 32.984 16.609 -28.213 1.00 65.94 524 LYS A CA 1
ATOM 4289 C C . LYS A 1 524 ? 33.938 15.491 -27.802 1.00 65.94 524 LYS A C 1
ATOM 4291 O O . LYS A 1 524 ? 34.704 15.688 -26.863 1.00 65.94 524 LYS A O 1
ATOM 4296 N N . LEU A 1 525 ? 33.957 14.376 -28.538 1.00 59.81 525 LEU A N 1
ATOM 4297 C CA . LEU A 1 525 ? 34.884 13.271 -28.288 1.00 59.81 525 LEU A CA 1
ATOM 4298 C C . LEU A 1 525 ? 36.346 13.735 -28.337 1.00 59.81 525 LEU A C 1
ATOM 4300 O O . LEU A 1 525 ? 37.078 13.464 -27.392 1.00 59.81 525 LEU A O 1
ATOM 4304 N N . THR A 1 526 ? 36.760 14.507 -29.350 1.00 60.03 526 THR A N 1
ATOM 4305 C CA . THR A 1 526 ? 38.155 14.984 -29.465 1.00 60.03 526 THR A CA 1
ATOM 4306 C C . THR A 1 526 ? 38.575 15.993 -28.393 1.00 60.03 526 THR A C 1
ATOM 4308 O O . THR A 1 526 ? 39.761 16.082 -28.087 1.00 60.03 526 THR A O 1
ATOM 4311 N N . LYS A 1 527 ? 37.637 16.745 -27.800 1.00 57.94 527 LYS A N 1
ATOM 4312 C CA . LYS A 1 527 ? 37.924 17.715 -26.723 1.00 57.94 527 LYS A CA 1
ATOM 4313 C C . LYS A 1 527 ? 37.829 17.131 -25.313 1.00 57.94 527 LYS A C 1
ATOM 4315 O O . LYS A 1 527 ? 38.268 17.769 -24.360 1.00 57.94 527 LYS A O 1
ATOM 4320 N N . SER A 1 528 ? 37.232 15.954 -25.156 1.00 53.81 528 SER A N 1
ATOM 4321 C CA . SER A 1 528 ? 36.936 15.366 -23.850 1.00 53.81 528 SER A CA 1
ATOM 4322 C C . SER A 1 528 ? 37.899 14.226 -23.508 1.00 53.81 528 SER A C 1
ATOM 4324 O O . SER A 1 528 ? 38.240 13.413 -24.359 1.00 53.81 528 SER A O 1
ATOM 4326 N N . ARG A 1 529 ? 38.284 14.084 -22.232 1.00 49.28 529 ARG A N 1
ATOM 4327 C CA . ARG A 1 529 ? 39.010 12.891 -21.741 1.00 49.28 529 ARG A CA 1
ATOM 4328 C C . ARG A 1 529 ? 38.093 11.656 -21.584 1.00 49.28 529 ARG A C 1
ATOM 4330 O O . ARG A 1 529 ? 38.425 10.740 -20.832 1.00 49.28 529 ARG A O 1
ATOM 4337 N N . ILE A 1 530 ? 36.935 11.625 -22.251 1.00 49.91 530 ILE A N 1
ATOM 4338 C CA . ILE A 1 530 ? 35.936 10.555 -22.130 1.00 49.91 530 ILE A CA 1
ATOM 4339 C C . ILE A 1 530 ? 36.457 9.313 -22.860 1.00 49.91 530 ILE A C 1
ATOM 4341 O O . ILE A 1 530 ? 36.344 9.178 -24.074 1.00 49.91 530 ILE A O 1
ATOM 4345 N N . ARG A 1 531 ? 37.034 8.379 -22.094 1.00 45.50 531 ARG A N 1
ATOM 4346 C CA . ARG A 1 531 ? 37.566 7.101 -22.603 1.00 45.50 531 ARG A CA 1
ATOM 4347 C C . ARG A 1 531 ? 36.485 6.078 -22.984 1.00 45.50 531 ARG A C 1
ATOM 4349 O O . ARG A 1 531 ? 36.835 4.969 -23.371 1.00 45.50 531 ARG A O 1
ATOM 4356 N N . ASN A 1 532 ? 35.199 6.409 -22.846 1.00 47.59 532 ASN A N 1
ATOM 4357 C CA . ASN A 1 532 ? 34.101 5.467 -23.057 1.00 47.59 532 ASN A CA 1
ATOM 4358 C C . ASN A 1 532 ? 32.930 6.148 -23.806 1.00 47.59 532 ASN A C 1
ATOM 4360 O O . ASN A 1 532 ? 32.170 6.886 -23.182 1.00 47.59 532 ASN A O 1
ATOM 4364 N N . PRO A 1 533 ? 32.773 5.954 -25.132 1.00 44.91 533 PRO A N 1
ATOM 4365 C CA . PRO A 1 533 ? 31.836 6.709 -25.982 1.00 44.91 533 PRO A CA 1
ATOM 4366 C C . PRO A 1 533 ? 30.373 6.219 -25.883 1.00 44.91 533 PRO A C 1
ATOM 4368 O O . PRO A 1 533 ? 29.624 6.244 -26.862 1.00 44.91 533 PRO A O 1
ATOM 4371 N N . LEU A 1 534 ? 29.971 5.717 -24.713 1.00 47.12 534 LEU A N 1
ATOM 4372 C CA . LEU A 1 534 ? 28.668 5.079 -24.510 1.00 47.12 534 LEU A CA 1
ATOM 4373 C C . LEU A 1 534 ? 27.535 6.068 -24.223 1.00 47.12 534 LEU A C 1
ATOM 4375 O O . LEU A 1 534 ? 26.392 5.721 -24.505 1.00 47.12 534 LEU A O 1
ATOM 4379 N N . ASP A 1 535 ? 27.839 7.296 -23.785 1.00 48.50 535 ASP A N 1
ATOM 4380 C CA . ASP A 1 535 ? 26.845 8.368 -23.672 1.00 48.50 535 ASP A CA 1
ATOM 4381 C C . ASP A 1 535 ? 26.179 8.601 -25.037 1.00 48.50 535 ASP A C 1
ATOM 4383 O O . ASP A 1 535 ? 26.782 9.157 -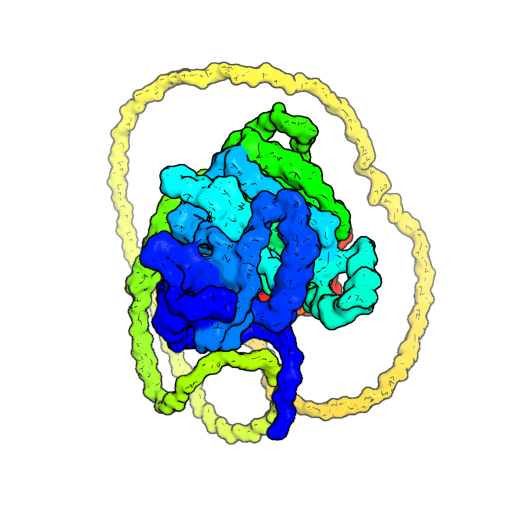25.969 1.00 48.50 535 ASP A O 1
ATOM 4387 N N . MET A 1 536 ? 24.924 8.160 -25.161 1.00 52.59 536 MET A N 1
ATOM 4388 C CA . MET A 1 536 ? 24.127 8.359 -26.365 1.00 52.59 536 MET A CA 1
ATOM 4389 C C . MET A 1 536 ? 23.942 9.852 -26.625 1.00 52.59 536 MET A C 1
ATOM 4391 O O . MET A 1 536 ? 23.270 10.566 -25.877 1.00 52.59 536 MET A O 1
ATOM 4395 N N . ALA A 1 537 ? 24.456 10.328 -27.757 1.00 52.97 537 ALA A N 1
ATOM 4396 C CA . ALA A 1 537 ? 24.058 11.633 -28.252 1.00 52.97 537 ALA A CA 1
ATOM 4397 C C . ALA A 1 537 ? 22.554 11.614 -28.564 1.00 52.97 537 ALA A C 1
ATOM 4399 O O . ALA A 1 537 ? 22.044 10.659 -29.161 1.00 52.97 537 ALA A O 1
ATOM 4400 N N . LYS A 1 538 ? 21.840 12.670 -28.163 1.00 49.62 538 LYS A N 1
ATOM 4401 C CA . LYS A 1 538 ? 20.383 12.791 -28.311 1.00 49.62 538 LYS A CA 1
ATOM 4402 C C . LYS A 1 538 ? 19.989 12.619 -29.789 1.00 49.62 538 LYS A C 1
ATOM 4404 O O . LYS A 1 538 ? 20.266 13.496 -30.599 1.00 49.62 538 LYS A O 1
ATOM 4409 N N . GLY A 1 539 ? 19.355 11.492 -30.127 1.00 46.47 539 GLY A N 1
ATOM 4410 C CA . GLY A 1 539 ? 18.959 11.144 -31.501 1.00 46.47 539 GLY A CA 1
ATOM 4411 C C . GLY A 1 539 ? 19.929 10.244 -32.285 1.00 46.47 539 GLY A C 1
ATOM 4412 O O . GLY A 1 539 ? 19.728 10.079 -33.485 1.00 46.47 539 GLY A O 1
ATOM 4413 N N . SER A 1 540 ? 20.952 9.661 -31.648 1.00 51.69 540 SER A N 1
ATOM 4414 C CA . SER A 1 540 ? 21.855 8.693 -32.294 1.00 51.69 540 SER A CA 1
ATOM 4415 C C . SER A 1 540 ? 21.430 7.225 -32.115 1.00 51.69 540 SER A C 1
ATOM 4417 O O . SER A 1 540 ? 20.849 6.842 -31.098 1.00 51.69 540 SER A O 1
ATOM 4419 N N . LEU A 1 541 ? 21.716 6.392 -33.119 1.00 54.41 541 LEU A N 1
ATOM 4420 C CA . LEU A 1 541 ? 21.607 4.926 -33.069 1.00 54.41 541 LEU A CA 1
ATOM 4421 C C . LEU A 1 541 ? 22.985 4.330 -32.753 1.00 54.41 541 LEU A C 1
ATOM 4423 O O . LEU A 1 541 ? 23.990 4.975 -33.018 1.00 54.41 541 LEU A O 1
ATOM 4427 N N . THR A 1 542 ? 23.070 3.110 -32.223 1.00 55.22 542 THR A N 1
ATOM 4428 C CA . THR A 1 542 ? 24.369 2.499 -31.877 1.00 55.22 542 THR A CA 1
ATOM 4429 C C . THR A 1 542 ? 24.667 1.298 -32.778 1.00 55.22 542 THR A C 1
ATOM 4431 O O . THR A 1 542 ? 23.800 0.444 -32.956 1.00 55.22 542 THR A O 1
ATOM 4434 N N . LEU A 1 543 ? 25.872 1.247 -33.357 1.00 52.09 543 LEU A N 1
ATOM 4435 C CA . LEU A 1 543 ? 26.342 0.158 -34.230 1.00 52.09 543 LEU A CA 1
ATOM 4436 C C . LEU A 1 543 ? 26.533 -1.162 -33.463 1.00 52.09 543 LEU A C 1
ATOM 4438 O O . LEU A 1 543 ? 26.693 -1.170 -32.240 1.00 52.09 543 LEU A O 1
ATOM 4442 N N . ASN A 1 544 ? 26.554 -2.292 -34.179 1.00 53.09 544 ASN A N 1
ATOM 4443 C CA . ASN A 1 544 ? 26.784 -3.599 -33.551 1.00 53.09 544 ASN A CA 1
ATOM 4444 C C . ASN A 1 544 ? 28.268 -3.817 -33.184 1.00 53.09 544 ASN A C 1
ATOM 4446 O O . ASN A 1 544 ? 29.160 -3.146 -33.697 1.00 53.09 544 ASN A O 1
ATOM 4450 N N . TYR A 1 545 ? 28.566 -4.790 -32.315 1.00 47.41 545 TYR A N 1
ATOM 4451 C CA . TYR A 1 545 ? 29.928 -5.004 -31.793 1.00 47.41 545 TYR A CA 1
ATOM 4452 C C . TYR A 1 545 ? 31.003 -5.243 -32.877 1.00 47.41 545 TYR A C 1
ATOM 4454 O O . TYR A 1 545 ? 32.131 -4.770 -32.740 1.00 47.41 545 TYR A O 1
ATOM 4462 N N . LYS A 1 546 ? 30.666 -5.918 -33.989 1.00 55.38 546 LYS A N 1
ATOM 4463 C CA . LYS A 1 546 ? 31.607 -6.137 -35.108 1.00 55.38 546 LYS A CA 1
ATOM 4464 C C . LYS A 1 546 ? 31.905 -4.849 -35.881 1.00 55.38 546 LYS A C 1
ATOM 4466 O O . LYS A 1 546 ? 33.001 -4.705 -36.419 1.00 55.38 546 LYS A O 1
ATOM 4471 N N . GLU A 1 547 ? 30.948 -3.930 -35.943 1.00 54.56 547 GLU A N 1
ATOM 4472 C CA . GLU A 1 547 ? 31.114 -2.602 -36.539 1.00 54.56 547 GLU A CA 1
ATOM 4473 C C . GLU A 1 547 ? 31.843 -1.642 -35.598 1.00 54.56 547 GLU A C 1
ATOM 4475 O O . GLU A 1 547 ? 32.723 -0.923 -36.063 1.00 54.56 547 GLU A O 1
ATOM 4480 N N . ILE A 1 548 ? 31.571 -1.688 -34.286 1.00 49.69 548 ILE A N 1
ATOM 4481 C CA . ILE A 1 548 ? 32.288 -0.904 -33.261 1.00 49.69 548 ILE A CA 1
ATOM 4482 C C . ILE A 1 548 ? 33.804 -1.114 -33.381 1.00 49.69 548 ILE A C 1
ATOM 4484 O O . ILE A 1 548 ? 34.551 -0.141 -33.441 1.00 49.69 548 ILE A O 1
ATOM 4488 N N . LEU A 1 549 ? 34.262 -2.365 -33.514 1.00 47.78 549 LEU A N 1
ATOM 4489 C CA . LEU A 1 549 ? 35.686 -2.691 -33.691 1.00 47.78 549 LEU A CA 1
ATOM 4490 C C . LEU A 1 549 ? 36.303 -2.131 -34.988 1.00 47.78 549 LEU A C 1
ATOM 4492 O O . LEU A 1 549 ? 37.522 -2.012 -35.084 1.00 47.78 549 LEU A O 1
ATOM 4496 N N . LYS A 1 550 ? 35.484 -1.786 -35.988 1.00 50.12 550 LYS A N 1
ATOM 4497 C CA . LYS A 1 550 ? 35.921 -1.198 -37.265 1.00 50.12 550 LYS A CA 1
ATOM 4498 C C . LYS A 1 550 ? 35.726 0.320 -37.326 1.00 50.12 550 LYS A C 1
ATOM 4500 O O . LYS A 1 550 ? 36.236 0.942 -38.262 1.00 50.12 550 LYS A O 1
ATOM 4505 N N . ALA A 1 551 ? 34.976 0.915 -36.397 1.00 48.75 551 ALA A N 1
ATOM 4506 C CA . ALA A 1 551 ? 34.478 2.287 -36.467 1.00 48.75 551 ALA A CA 1
ATOM 4507 C C . ALA A 1 551 ? 35.374 3.285 -35.712 1.00 48.75 551 ALA A C 1
ATOM 4509 O O . ALA A 1 551 ? 35.150 3.620 -34.551 1.00 48.75 551 ALA A O 1
ATOM 4510 N N . SER A 1 552 ? 36.362 3.825 -36.423 1.00 48.91 552 SER A N 1
ATOM 4511 C CA . SER A 1 552 ? 37.119 5.016 -36.028 1.00 48.91 552 SER A CA 1
ATOM 4512 C C . SER A 1 552 ? 36.769 6.207 -36.930 1.00 48.91 552 SER A C 1
ATOM 4514 O O . SER A 1 552 ? 36.651 6.062 -38.153 1.00 48.91 552 SER A O 1
ATOM 4516 N N . GLY A 1 553 ? 36.620 7.388 -36.326 1.00 52.09 553 GLY A N 1
ATOM 4517 C CA . GLY A 1 553 ? 36.329 8.640 -37.032 1.00 52.09 553 GLY A CA 1
ATOM 4518 C C . GLY A 1 553 ? 34.872 8.811 -37.477 1.00 52.09 553 GLY A C 1
ATOM 4519 O O . GLY A 1 553 ? 33.977 8.079 -37.053 1.00 52.09 553 GLY A O 1
ATOM 4520 N N . LEU A 1 554 ? 34.658 9.829 -38.314 1.00 45.25 554 LEU A N 1
ATOM 4521 C CA . LEU A 1 554 ? 33.372 10.202 -38.902 1.00 45.25 554 LEU A CA 1
ATOM 4522 C C . LEU A 1 554 ? 33.198 9.504 -40.264 1.00 45.25 554 LEU A C 1
ATOM 4524 O O . LEU A 1 554 ? 34.100 9.592 -41.095 1.00 45.25 554 LEU A O 1
ATOM 4528 N N . ARG A 1 555 ? 32.078 8.813 -40.513 1.00 52.50 555 ARG A N 1
ATOM 4529 C CA . ARG A 1 555 ? 31.842 8.049 -41.761 1.00 52.50 555 ARG A CA 1
ATOM 4530 C C . ARG A 1 555 ? 30.388 8.107 -42.201 1.00 52.50 555 ARG A C 1
ATOM 4532 O O . ARG A 1 555 ? 29.518 8.217 -41.346 1.00 52.50 555 ARG A O 1
ATOM 4539 N N . SER A 1 556 ? 30.116 7.961 -43.496 1.00 47.81 556 SER A N 1
ATOM 4540 C CA . SER A 1 556 ? 28.779 7.588 -43.965 1.00 47.81 556 SER A CA 1
ATOM 4541 C C . SER A 1 556 ? 28.501 6.104 -43.681 1.00 47.81 556 SER A C 1
ATOM 4543 O O . SER A 1 556 ? 29.405 5.271 -43.741 1.00 47.81 556 SER A O 1
ATOM 4545 N N . VAL A 1 557 ? 27.252 5.776 -43.354 1.00 48.50 557 VAL A N 1
ATOM 4546 C CA . VAL A 1 557 ? 26.781 4.421 -43.033 1.00 48.50 557 VAL A CA 1
ATOM 4547 C C . VAL A 1 557 ? 25.542 4.118 -43.867 1.00 48.50 557 VAL A C 1
ATOM 4549 O O . VAL A 1 557 ? 24.623 4.935 -43.935 1.00 48.50 557 VAL A O 1
ATOM 4552 N N . ASP A 1 558 ? 25.526 2.943 -44.497 1.00 54.47 558 ASP A N 1
ATOM 4553 C CA . ASP A 1 558 ? 24.360 2.428 -45.212 1.00 54.47 558 ASP A CA 1
ATOM 4554 C C . ASP A 1 558 ? 23.269 1.994 -44.218 1.00 54.47 558 ASP A C 1
ATOM 4556 O O . ASP A 1 558 ? 23.526 1.288 -43.241 1.00 54.47 558 ASP A O 1
ATOM 4560 N N . PHE A 1 559 ? 22.032 2.398 -44.500 1.00 54.41 559 PHE A N 1
ATOM 4561 C CA . PHE A 1 559 ? 20.827 2.002 -43.780 1.00 54.41 559 PHE A CA 1
ATOM 4562 C C . PHE A 1 559 ? 20.676 0.474 -43.654 1.00 54.41 559 PHE A C 1
ATOM 4564 O O . PHE A 1 559 ? 20.167 -0.000 -42.636 1.00 54.41 559 PHE A O 1
ATOM 4571 N N . SER A 1 560 ? 21.163 -0.301 -44.633 1.00 54.06 560 SER A N 1
ATOM 4572 C CA . SER A 1 560 ? 21.124 -1.773 -44.595 1.00 54.06 560 SER A CA 1
ATOM 4573 C C . SER A 1 560 ? 21.784 -2.375 -43.341 1.00 54.06 560 SER A C 1
ATOM 4575 O O . SER A 1 560 ? 21.309 -3.387 -42.818 1.00 54.06 560 SER A O 1
ATOM 4577 N N . LEU A 1 561 ? 22.806 -1.711 -42.784 1.00 55.44 561 LEU A N 1
ATOM 4578 C CA . LEU A 1 561 ? 23.565 -2.183 -41.620 1.00 55.44 561 LEU A CA 1
ATOM 4579 C C . LEU A 1 561 ? 22.715 -2.227 -40.334 1.00 55.44 561 LEU A C 1
ATOM 4581 O O . LEU A 1 561 ? 22.897 -3.101 -39.482 1.00 55.44 561 LEU A O 1
ATOM 4585 N N . LEU A 1 562 ? 21.703 -1.354 -40.223 1.00 55.34 562 LEU A N 1
ATOM 4586 C CA . LEU A 1 562 ? 20.744 -1.357 -39.108 1.00 55.34 562 LEU A CA 1
ATOM 4587 C C . LEU A 1 562 ? 19.800 -2.571 -39.132 1.00 55.34 562 LEU A C 1
ATOM 4589 O O . LEU A 1 562 ? 19.254 -2.959 -38.094 1.00 55.34 562 LEU A O 1
ATOM 4593 N N . LEU A 1 563 ? 19.601 -3.187 -40.301 1.00 57.47 563 LEU A N 1
ATOM 4594 C CA . LEU A 1 563 ? 18.823 -4.418 -40.446 1.00 57.47 563 LEU A CA 1
ATOM 4595 C C . LEU A 1 563 ? 19.670 -5.661 -40.134 1.00 57.47 563 LEU A C 1
ATOM 4597 O O . LEU A 1 563 ? 19.135 -6.645 -39.629 1.00 57.47 563 LEU A O 1
ATOM 4601 N N . THR A 1 564 ? 20.985 -5.628 -40.370 1.00 50.34 564 THR A N 1
ATOM 4602 C CA . THR A 1 564 ? 21.876 -6.793 -40.199 1.00 50.34 564 THR A CA 1
ATOM 4603 C C . THR A 1 564 ? 22.400 -7.020 -38.776 1.00 50.34 564 THR A C 1
ATOM 4605 O O . THR A 1 564 ? 22.996 -8.063 -38.523 1.00 50.34 564 THR A O 1
ATOM 4608 N N . SER A 1 565 ? 22.166 -6.095 -37.836 1.00 57.56 565 SER A N 1
ATOM 4609 C CA . SER A 1 565 ? 22.688 -6.149 -36.454 1.00 57.56 565 SER A CA 1
ATOM 4610 C C . SER A 1 565 ? 22.337 -7.420 -35.665 1.00 57.56 565 SER A C 1
ATOM 4612 O O . SER A 1 565 ? 23.139 -7.883 -34.855 1.00 57.56 565 SER A O 1
ATOM 4614 N N . ASN A 1 566 ? 21.136 -7.962 -35.875 1.00 68.88 566 ASN A N 1
ATOM 4615 C CA . ASN A 1 566 ? 20.562 -9.061 -35.105 1.00 68.88 566 ASN A CA 1
ATOM 4616 C C . ASN A 1 566 ? 19.626 -9.881 -36.018 1.00 68.88 566 ASN A C 1
ATOM 4618 O O . ASN A 1 566 ? 18.541 -9.400 -36.358 1.00 68.88 566 ASN A O 1
ATOM 4622 N N . PRO A 1 567 ? 20.010 -11.104 -36.438 1.00 72.75 567 PRO A N 1
ATOM 4623 C CA . PRO A 1 567 ? 19.208 -11.916 -37.356 1.00 72.75 567 PRO A CA 1
ATOM 4624 C C . PRO A 1 567 ? 17.800 -12.232 -36.839 1.00 72.75 567 PRO A C 1
ATOM 4626 O O . PRO A 1 567 ? 16.851 -12.269 -37.618 1.00 72.75 567 PRO A O 1
ATOM 4629 N N . TYR A 1 568 ? 17.652 -12.421 -35.526 1.00 81.44 568 TYR A N 1
ATOM 4630 C CA . TYR A 1 568 ? 16.380 -12.769 -34.901 1.00 81.44 568 TYR A CA 1
ATOM 4631 C C . TYR A 1 568 ? 15.385 -11.597 -34.957 1.00 81.44 568 TYR A C 1
ATOM 4633 O O . TYR A 1 568 ? 14.276 -11.756 -35.471 1.00 81.44 568 TYR A O 1
ATOM 4641 N N . SER A 1 569 ? 15.791 -10.395 -34.526 1.00 82.94 569 SER A N 1
ATOM 4642 C CA . SER A 1 569 ? 14.909 -9.220 -34.590 1.00 82.94 569 SER A CA 1
ATOM 4643 C C . SER A 1 569 ? 14.675 -8.758 -36.029 1.00 82.94 569 SER A C 1
ATOM 4645 O O . SER A 1 569 ? 13.591 -8.283 -36.346 1.00 82.94 569 SER A O 1
ATOM 4647 N N . ASN A 1 570 ? 15.632 -8.978 -36.940 1.00 80.38 570 ASN A N 1
ATOM 4648 C CA . ASN A 1 570 ? 15.447 -8.759 -38.376 1.00 80.38 570 ASN A CA 1
ATOM 4649 C C . ASN A 1 570 ? 14.352 -9.666 -38.970 1.00 80.38 570 ASN A C 1
ATOM 4651 O O . ASN A 1 570 ? 13.508 -9.189 -39.724 1.00 80.38 570 ASN A O 1
ATOM 4655 N N . ASN A 1 571 ? 14.314 -10.953 -38.612 1.00 84.06 571 ASN A N 1
ATOM 4656 C CA . ASN A 1 571 ? 13.278 -11.874 -39.094 1.00 84.06 571 ASN A CA 1
ATOM 4657 C C . ASN A 1 571 ? 11.880 -11.485 -38.587 1.00 84.06 571 ASN A C 1
ATOM 4659 O O . ASN A 1 571 ? 10.926 -11.464 -39.364 1.00 84.06 571 ASN A O 1
ATOM 4663 N N . ILE A 1 572 ? 11.773 -11.109 -37.310 1.00 87.81 572 ILE A N 1
ATOM 4664 C CA . ILE A 1 572 ? 10.529 -10.611 -36.702 1.00 87.81 572 ILE A CA 1
ATOM 4665 C C . ILE A 1 572 ? 10.090 -9.301 -37.363 1.00 87.81 572 ILE A C 1
ATOM 4667 O O . ILE A 1 572 ? 8.928 -9.148 -37.741 1.00 87.81 572 ILE A O 1
ATOM 4671 N N . TRP A 1 573 ? 11.030 -8.377 -37.558 1.00 87.81 573 TRP A N 1
ATOM 4672 C CA . TRP A 1 573 ? 10.776 -7.107 -38.221 1.00 87.81 573 TRP A CA 1
ATOM 4673 C C . TRP A 1 573 ? 10.257 -7.314 -39.649 1.00 87.81 573 TRP A C 1
ATOM 4675 O O . TRP A 1 573 ? 9.202 -6.786 -39.996 1.00 87.81 573 TRP A O 1
ATOM 4685 N N . LYS A 1 574 ? 10.919 -8.159 -40.452 1.00 83.56 574 LYS A N 1
ATOM 4686 C CA . LYS A 1 574 ? 10.460 -8.530 -41.801 1.00 83.56 574 LYS A CA 1
ATOM 4687 C C . LYS A 1 574 ? 9.042 -9.106 -41.783 1.00 83.56 574 LYS A C 1
ATOM 4689 O O . LYS A 1 574 ? 8.222 -8.703 -42.602 1.00 83.56 574 LYS A O 1
ATOM 4694 N N . ALA A 1 575 ? 8.734 -9.999 -40.840 1.00 85.25 575 ALA A N 1
ATOM 4695 C CA . ALA A 1 575 ? 7.418 -10.630 -40.740 1.00 85.25 575 ALA A CA 1
ATOM 4696 C C . ALA A 1 575 ? 6.278 -9.631 -40.454 1.00 85.25 575 ALA A C 1
ATOM 4698 O O . ALA A 1 575 ? 5.179 -9.799 -40.983 1.00 85.25 575 ALA A O 1
ATOM 4699 N N . PHE A 1 576 ? 6.518 -8.586 -39.650 1.00 88.06 576 PHE A N 1
ATOM 4700 C CA . PHE A 1 576 ? 5.474 -7.623 -39.266 1.00 88.06 576 PHE A CA 1
ATOM 4701 C C . PHE A 1 576 ? 5.476 -6.307 -40.055 1.00 88.06 576 PHE A C 1
ATOM 4703 O O . PHE A 1 576 ? 4.431 -5.659 -40.138 1.00 88.06 576 PHE A O 1
ATOM 4710 N N . TRP A 1 577 ? 6.591 -5.925 -40.681 1.00 84.44 577 TRP A N 1
ATOM 4711 C CA . TRP A 1 577 ? 6.729 -4.669 -41.432 1.00 84.44 577 TRP A CA 1
ATOM 4712 C C . TRP A 1 577 ? 6.833 -4.847 -42.952 1.00 84.44 577 TRP A C 1
ATOM 4714 O O . TRP A 1 577 ? 6.829 -3.847 -43.669 1.00 84.44 577 TRP A O 1
ATOM 4724 N N . SER A 1 578 ? 6.823 -6.081 -43.473 1.00 72.19 578 SER A N 1
ATOM 4725 C CA . SER A 1 578 ? 6.642 -6.312 -44.914 1.00 72.19 578 SER A CA 1
ATOM 4726 C C . SER A 1 578 ? 5.376 -5.611 -45.441 1.00 72.19 578 SER A C 1
ATOM 4728 O O . SER A 1 578 ? 4.335 -5.566 -44.771 1.00 72.19 578 SER A O 1
ATOM 4730 N N . GLY A 1 579 ? 5.497 -4.999 -46.622 1.00 71.12 579 GLY A N 1
ATOM 4731 C CA . GLY A 1 579 ? 4.464 -4.178 -47.263 1.00 71.12 579 GLY A CA 1
ATOM 4732 C C . GLY A 1 579 ? 4.200 -2.804 -46.623 1.00 71.12 579 GLY A C 1
ATOM 4733 O O . GLY A 1 579 ? 3.398 -2.036 -47.155 1.00 71.12 579 GLY A O 1
ATOM 4734 N N . PHE A 1 580 ? 4.838 -2.449 -45.500 1.00 73.19 580 PHE A N 1
ATOM 4735 C CA . PHE A 1 580 ? 4.566 -1.175 -44.828 1.00 73.19 580 PHE A CA 1
ATOM 4736 C C . PHE A 1 580 ? 5.192 0.012 -45.575 1.00 73.19 580 PHE A C 1
ATOM 4738 O O . PHE A 1 580 ? 6.412 0.177 -45.615 1.00 73.19 580 PHE A O 1
ATOM 4745 N N . THR A 1 581 ? 4.347 0.875 -46.143 1.00 62.44 581 THR A N 1
ATOM 4746 C CA . THR A 1 581 ? 4.784 2.013 -46.961 1.00 62.44 581 THR A CA 1
ATOM 4747 C C . THR A 1 581 ? 4.793 3.314 -46.157 1.00 62.44 581 THR A C 1
ATOM 4749 O O . THR A 1 581 ? 3.755 3.874 -45.826 1.00 62.44 581 THR A O 1
ATOM 4752 N N . VAL A 1 582 ? 5.991 3.845 -45.901 1.00 60.16 582 VAL A N 1
ATOM 4753 C CA . VAL A 1 582 ? 6.234 5.077 -45.114 1.00 60.16 582 VAL A CA 1
ATOM 4754 C C . VAL A 1 582 ? 5.967 6.374 -45.913 1.00 60.16 582 VAL A C 1
ATOM 4756 O O . VAL A 1 582 ? 6.149 7.485 -45.420 1.00 60.16 582 VAL A O 1
ATOM 4759 N N . ILE A 1 583 ? 5.564 6.246 -47.181 1.00 52.25 583 ILE A N 1
ATOM 4760 C CA . ILE A 1 583 ? 5.464 7.350 -48.154 1.00 52.25 583 ILE A CA 1
ATOM 4761 C C . ILE A 1 583 ? 4.103 8.079 -48.070 1.00 52.25 583 ILE A C 1
ATOM 4763 O O . ILE A 1 583 ? 3.947 9.161 -48.631 1.00 52.25 583 ILE A O 1
ATOM 4767 N N . GLY A 1 584 ? 3.126 7.528 -47.343 1.00 55.09 584 GLY A N 1
ATOM 4768 C CA . GLY A 1 584 ? 1.800 8.132 -47.193 1.00 55.09 584 GLY A CA 1
ATOM 4769 C C . GLY A 1 584 ? 1.753 9.364 -46.269 1.00 55.09 584 GLY A C 1
ATOM 4770 O O . GLY A 1 584 ? 2.649 9.571 -45.440 1.00 55.09 584 GLY A O 1
ATOM 4771 N N . PRO A 1 585 ? 0.685 10.183 -46.361 1.00 54.84 585 PRO A N 1
ATOM 4772 C CA . PRO A 1 585 ? 0.333 11.115 -45.294 1.00 54.84 585 PRO A CA 1
ATOM 4773 C C . PRO A 1 585 ? 0.140 10.359 -43.970 1.00 54.84 585 PRO A C 1
ATOM 4775 O O . PRO A 1 585 ? -0.309 9.214 -43.955 1.00 54.84 585 PRO A O 1
ATOM 4778 N N . TYR A 1 586 ? 0.474 11.002 -42.849 1.00 62.69 586 TYR A N 1
ATOM 4779 C CA . TYR A 1 586 ? 0.325 10.424 -41.507 1.00 62.69 586 TYR A CA 1
ATOM 4780 C C . TYR A 1 586 ? -1.146 10.531 -41.080 1.00 62.69 586 TYR A C 1
ATOM 4782 O O . TYR A 1 586 ? -1.529 11.376 -40.279 1.00 62.69 586 TYR A O 1
ATOM 4790 N N . THR A 1 587 ? -1.990 9.721 -41.719 1.00 59.12 587 THR A N 1
ATOM 4791 C CA . THR A 1 587 ? -3.433 9.656 -41.472 1.00 59.12 587 THR A CA 1
ATOM 4792 C C . THR A 1 587 ? -3.748 8.854 -40.212 1.00 59.12 587 THR A C 1
ATOM 4794 O O . THR A 1 587 ? -2.902 8.144 -39.659 1.00 59.12 587 THR A O 1
ATOM 4797 N N . TYR A 1 588 ? -5.011 8.910 -39.786 1.00 59.19 588 TYR A N 1
ATOM 4798 C CA . TYR A 1 588 ? -5.531 8.051 -38.724 1.00 59.19 588 TYR A CA 1
ATOM 4799 C C . TYR A 1 588 ? -5.251 6.558 -38.989 1.00 59.19 588 TYR A C 1
ATOM 4801 O O . TYR A 1 588 ? -4.821 5.838 -38.085 1.00 59.19 588 TYR A O 1
ATOM 4809 N N . ASP A 1 589 ? -5.397 6.111 -40.239 1.00 70.31 589 ASP A N 1
ATOM 4810 C CA . ASP A 1 589 ? -5.131 4.725 -40.643 1.00 70.31 589 ASP A CA 1
ATOM 4811 C C . ASP A 1 589 ? -3.652 4.356 -40.508 1.00 70.31 589 ASP A C 1
ATOM 4813 O O . ASP A 1 589 ? -3.331 3.275 -40.010 1.00 70.31 589 ASP A O 1
ATOM 4817 N N . TYR A 1 590 ? -2.742 5.275 -40.857 1.00 78.75 590 TYR A N 1
ATOM 4818 C CA . TYR A 1 590 ? -1.306 5.092 -40.639 1.00 78.75 590 TYR A CA 1
ATOM 4819 C C . TYR A 1 590 ? -0.992 4.907 -39.146 1.00 78.75 590 TYR A C 1
ATOM 4821 O O . TYR A 1 590 ? -0.266 3.983 -38.776 1.00 78.75 590 TYR A O 1
ATOM 4829 N N . HIS A 1 591 ? -1.587 5.729 -38.271 1.00 83.81 591 HIS A N 1
ATOM 4830 C CA . HIS A 1 591 ? -1.424 5.603 -36.817 1.00 83.81 591 HIS A CA 1
ATOM 4831 C C . HIS A 1 591 ? -2.010 4.275 -36.302 1.00 83.81 591 HIS A C 1
ATOM 4833 O O . HIS A 1 591 ? -1.410 3.621 -35.447 1.00 83.81 591 HIS A O 1
ATOM 4839 N N . SER A 1 592 ? -3.166 3.851 -36.819 1.00 84.50 592 SER A N 1
ATOM 4840 C CA . SER A 1 592 ? -3.828 2.593 -36.452 1.00 84.50 592 SER A CA 1
ATOM 4841 C C . SER A 1 592 ? -2.995 1.362 -36.835 1.00 84.50 592 SER A C 1
ATOM 4843 O O . SER A 1 592 ? -2.706 0.508 -35.990 1.00 84.50 592 SER A O 1
ATOM 4845 N N . GLU A 1 593 ? -2.527 1.294 -38.083 1.00 86.44 593 GLU A N 1
ATOM 4846 C CA . GLU A 1 593 ? -1.740 0.166 -38.587 1.00 86.44 593 GLU A CA 1
ATOM 4847 C C . GLU A 1 593 ? -0.326 0.133 -37.977 1.00 86.44 593 GLU A C 1
ATOM 4849 O O . GLU A 1 593 ? 0.154 -0.949 -37.629 1.00 86.44 593 GLU A O 1
ATOM 4854 N N . PHE A 1 594 ? 0.306 1.292 -37.733 1.00 90.19 594 PHE A N 1
ATOM 4855 C CA . PHE A 1 594 ? 1.548 1.388 -36.953 1.00 90.19 594 PHE A CA 1
ATOM 4856 C C . PHE A 1 594 ? 1.384 0.770 -35.557 1.00 90.19 594 PHE A C 1
ATOM 4858 O O . PHE A 1 594 ? 2.137 -0.135 -35.193 1.00 90.19 594 PHE A O 1
ATOM 4865 N N . LYS A 1 595 ? 0.367 1.203 -34.792 1.00 92.56 595 LYS A N 1
ATOM 4866 C CA . LYS A 1 595 ? 0.087 0.688 -33.438 1.00 92.56 595 LYS A CA 1
ATOM 4867 C C . LYS A 1 595 ? -0.120 -0.829 -33.444 1.00 92.56 595 LYS A C 1
ATOM 4869 O O . LYS A 1 595 ? 0.428 -1.538 -32.602 1.00 92.56 595 LYS A O 1
ATOM 4874 N N . LYS A 1 596 ? -0.875 -1.335 -34.422 1.00 92.31 596 LYS A N 1
ATOM 4875 C CA . LYS A 1 596 ? -1.183 -2.761 -34.601 1.00 92.31 596 LYS A CA 1
ATOM 4876 C C . LYS A 1 596 ? 0.048 -3.600 -34.961 1.00 92.31 596 LYS A C 1
ATOM 4878 O O . LYS A 1 596 ? 0.190 -4.702 -34.430 1.00 92.31 596 LYS A O 1
ATOM 4883 N N . ARG A 1 597 ? 0.944 -3.107 -35.824 1.00 93.62 597 ARG A N 1
ATOM 4884 C CA . ARG A 1 597 ? 2.198 -3.800 -36.186 1.00 93.62 597 ARG A CA 1
ATOM 4885 C C . ARG A 1 597 ? 3.207 -3.786 -35.047 1.00 93.62 597 ARG A C 1
ATOM 4887 O O . ARG A 1 597 ? 3.706 -4.849 -34.687 1.00 93.62 597 ARG A O 1
ATOM 4894 N N . LEU A 1 598 ? 3.410 -2.633 -34.409 1.00 95.31 598 LEU A N 1
ATOM 4895 C CA . LEU A 1 598 ? 4.293 -2.501 -33.251 1.00 95.31 598 LEU A CA 1
ATOM 4896 C C . LEU A 1 598 ? 3.838 -3.388 -32.079 1.00 95.31 598 LEU A C 1
ATOM 4898 O O . LEU A 1 598 ? 4.660 -4.063 -31.467 1.00 95.31 598 LEU A O 1
ATOM 4902 N N . LEU A 1 599 ? 2.529 -3.465 -31.802 1.00 96.62 599 LEU A N 1
ATOM 4903 C CA . LEU A 1 599 ? 1.987 -4.372 -30.784 1.00 96.62 599 LEU A CA 1
ATOM 4904 C C . LEU A 1 599 ? 2.288 -5.846 -31.096 1.00 96.62 599 LEU A C 1
ATOM 4906 O O . LEU A 1 599 ? 2.659 -6.597 -30.195 1.00 96.62 599 LEU A O 1
ATOM 4910 N N . LYS A 1 600 ? 2.129 -6.268 -32.358 1.00 95.31 600 LYS A N 1
ATOM 4911 C CA . LYS A 1 600 ? 2.447 -7.639 -32.789 1.00 95.31 600 LYS A CA 1
ATOM 4912 C C . LYS A 1 600 ? 3.936 -7.943 -32.638 1.00 95.31 600 LYS A C 1
ATOM 4914 O O . LYS A 1 600 ? 4.272 -8.984 -32.083 1.00 95.31 600 LYS A O 1
ATOM 4919 N N . GLU A 1 601 ? 4.799 -7.026 -33.069 1.00 95.81 601 GLU A N 1
ATOM 4920 C CA . GLU A 1 601 ? 6.253 -7.129 -32.927 1.00 95.81 601 GLU A CA 1
ATOM 4921 C C . GLU A 1 601 ? 6.664 -7.273 -31.449 1.00 95.81 601 GLU A C 1
ATOM 4923 O O . GLU A 1 601 ? 7.327 -8.245 -31.084 1.00 95.81 601 GLU A O 1
ATOM 4928 N N . ILE A 1 602 ? 6.193 -6.372 -30.576 1.00 96.81 602 ILE A N 1
ATOM 4929 C CA . ILE A 1 602 ? 6.471 -6.407 -29.130 1.00 96.81 602 ILE A CA 1
ATOM 4930 C C . ILE A 1 602 ? 5.953 -7.704 -28.498 1.00 96.81 602 ILE A C 1
ATOM 4932 O O . ILE A 1 602 ? 6.675 -8.347 -27.737 1.00 96.81 602 ILE A O 1
ATOM 4936 N N . ASN A 1 603 ? 4.729 -8.131 -28.818 1.00 97.25 603 ASN A N 1
ATOM 4937 C CA . ASN A 1 603 ? 4.170 -9.372 -28.278 1.00 97.25 603 ASN A CA 1
ATOM 4938 C C . ASN A 1 603 ? 4.928 -10.617 -28.757 1.00 97.25 603 ASN A C 1
ATOM 4940 O O . ASN A 1 603 ? 5.032 -11.585 -28.003 1.00 97.25 603 ASN A O 1
ATOM 4944 N N . HIS A 1 604 ? 5.504 -10.581 -29.960 1.00 94.88 604 HIS A N 1
ATOM 4945 C CA . HIS A 1 604 ? 6.382 -11.642 -30.436 1.00 94.88 604 HIS A CA 1
ATOM 4946 C C . HIS A 1 604 ? 7.700 -11.656 -29.654 1.00 94.88 604 HIS A C 1
ATOM 4948 O O . HIS A 1 604 ? 8.061 -12.705 -29.135 1.00 94.88 604 HIS A O 1
ATOM 4954 N N . TYR A 1 605 ? 8.360 -10.507 -29.445 1.00 95.81 605 TYR A N 1
ATOM 4955 C CA . TYR A 1 605 ? 9.537 -10.428 -28.566 1.00 95.81 605 TYR A CA 1
ATOM 4956 C C . TYR A 1 605 ? 9.239 -10.985 -27.162 1.00 95.81 605 TYR A C 1
ATOM 4958 O O . TYR A 1 605 ? 9.959 -11.852 -26.668 1.00 95.81 605 TYR A O 1
ATOM 4966 N N . ARG A 1 606 ? 8.132 -10.564 -26.539 1.00 96.56 606 ARG A N 1
ATOM 4967 C CA . ARG A 1 606 ? 7.723 -11.012 -25.196 1.00 96.56 606 ARG A CA 1
ATOM 4968 C C . ARG A 1 606 ? 7.556 -12.522 -25.070 1.00 96.56 606 ARG A C 1
ATOM 4970 O O . ARG A 1 606 ? 7.965 -13.079 -24.054 1.00 96.56 606 ARG A O 1
ATOM 4977 N N . TYR A 1 607 ? 7.010 -13.188 -26.088 1.00 94.44 607 TYR A N 1
ATOM 4978 C CA . TYR A 1 607 ? 6.803 -14.640 -26.083 1.00 94.44 607 TYR A CA 1
ATOM 4979 C C . TYR A 1 607 ? 8.107 -15.429 -25.849 1.00 94.44 607 TYR A C 1
ATOM 4981 O O . TYR A 1 607 ? 8.127 -16.381 -25.052 1.00 94.44 607 TYR A O 1
ATOM 4989 N N . PHE A 1 608 ? 9.207 -15.001 -26.483 1.00 92.56 608 PHE A N 1
ATOM 4990 C CA . PHE A 1 608 ? 10.529 -15.613 -26.309 1.00 92.56 608 PHE A CA 1
ATOM 4991 C C . PHE A 1 608 ? 11.124 -15.328 -24.928 1.00 92.56 608 PHE A C 1
ATOM 4993 O O . PHE A 1 608 ? 11.754 -16.209 -24.361 1.00 92.56 608 PHE A O 1
ATOM 5000 N N . HIS A 1 609 ? 10.833 -14.173 -24.325 1.00 94.38 609 HIS A N 1
ATOM 5001 C CA . HIS A 1 609 ? 11.202 -13.860 -22.935 1.00 94.38 609 HIS A CA 1
ATOM 5002 C C . HIS A 1 609 ? 10.210 -14.411 -21.884 1.00 94.38 609 HIS A C 1
ATOM 5004 O O . HIS A 1 609 ? 10.297 -14.088 -20.698 1.00 94.38 609 HIS A O 1
ATOM 5010 N N . GLY A 1 610 ? 9.238 -15.240 -22.290 1.00 92.00 610 GLY A N 1
ATOM 5011 C CA . GLY A 1 610 ? 8.251 -15.841 -21.382 1.00 92.00 610 GLY A CA 1
ATOM 5012 C C . GLY A 1 610 ? 7.215 -14.863 -20.809 1.00 92.00 610 GLY A C 1
ATOM 5013 O O . GLY A 1 610 ? 6.555 -15.191 -19.822 1.00 92.00 610 GLY A O 1
ATOM 5014 N N . GLY A 1 611 ? 7.068 -13.678 -21.405 1.00 91.06 611 GLY A N 1
ATOM 5015 C CA . GLY A 1 611 ? 6.026 -12.708 -21.079 1.00 91.06 611 GLY A CA 1
ATOM 5016 C C . GLY A 1 611 ? 4.717 -12.998 -21.816 1.00 91.06 611 GLY A C 1
ATOM 5017 O O . GLY A 1 611 ? 4.716 -13.374 -22.989 1.00 91.06 611 GLY A O 1
ATOM 5018 N N . PHE A 1 612 ? 3.586 -12.780 -21.142 1.00 92.56 612 PHE A N 1
ATOM 5019 C CA . PHE A 1 612 ? 2.264 -12.850 -21.770 1.00 92.56 612 PHE A CA 1
ATOM 5020 C C . PHE A 1 612 ? 2.055 -11.696 -22.770 1.00 92.56 612 PHE A C 1
ATOM 5022 O O . PHE A 1 612 ? 2.630 -10.615 -22.578 1.00 92.56 612 PHE A O 1
ATOM 5029 N N . PRO A 1 613 ? 1.241 -11.884 -23.828 1.00 95.88 613 PRO A N 1
ATOM 5030 C CA . PRO A 1 613 ? 0.956 -10.833 -24.800 1.00 95.88 613 PRO A CA 1
ATOM 5031 C C . PRO A 1 613 ? 0.231 -9.651 -24.145 1.00 95.88 613 PRO A C 1
ATOM 5033 O O . PRO A 1 613 ? -0.736 -9.826 -23.404 1.00 95.88 613 PRO A O 1
ATOM 5036 N N . LEU A 1 614 ? 0.690 -8.439 -24.451 1.00 97.00 614 LEU A N 1
ATOM 5037 C CA . LEU A 1 614 ? 0.084 -7.193 -23.998 1.00 97.00 614 LEU A CA 1
ATOM 5038 C C . LEU A 1 614 ? -1.253 -6.960 -24.700 1.00 97.00 614 LEU A C 1
ATOM 5040 O O . LEU A 1 614 ? -1.373 -7.138 -25.917 1.00 97.00 614 LEU A O 1
ATOM 5044 N N . LYS A 1 615 ? -2.237 -6.491 -23.931 1.00 93.69 615 LYS A N 1
ATOM 5045 C CA . LYS A 1 615 ? -3.513 -5.974 -24.436 1.00 93.69 615 LYS A CA 1
ATOM 5046 C C . LYS A 1 615 ? -3.393 -4.478 -24.723 1.00 93.69 615 LYS A C 1
ATOM 5048 O O . LYS A 1 615 ? -2.755 -3.743 -23.971 1.00 93.69 615 LYS A O 1
ATOM 5053 N N . TYR A 1 616 ? -4.023 -4.007 -25.792 1.00 93.56 616 TYR A N 1
ATOM 5054 C CA . TYR A 1 616 ? -4.010 -2.583 -26.113 1.00 93.56 616 TYR A CA 1
ATOM 5055 C C . TYR A 1 616 ? -5.014 -1.804 -25.246 1.00 93.56 616 TYR A C 1
ATOM 5057 O O . TYR A 1 616 ? -6.157 -2.234 -25.102 1.00 93.56 616 TYR A O 1
ATOM 5065 N N . ALA A 1 617 ? -4.617 -0.659 -24.685 1.00 89.25 617 ALA A N 1
ATOM 5066 C CA . ALA A 1 617 ? -5.449 0.145 -23.789 1.00 89.25 617 ALA A CA 1
ATOM 5067 C C . ALA A 1 617 ? -5.520 1.619 -24.230 1.00 89.25 617 ALA A C 1
ATOM 5069 O O . ALA A 1 617 ? -4.538 2.357 -24.141 1.00 89.25 617 ALA A O 1
ATOM 5070 N N . LYS A 1 618 ? -6.718 2.083 -24.626 1.00 87.31 618 LYS A N 1
ATOM 5071 C CA . LYS A 1 618 ? -6.971 3.478 -25.057 1.00 87.31 618 LYS A CA 1
ATOM 5072 C C . LYS A 1 618 ? -6.562 4.528 -24.009 1.00 87.31 618 LYS A C 1
ATOM 5074 O O . LYS A 1 618 ? -6.099 5.604 -24.365 1.00 87.31 618 LYS A O 1
ATOM 5079 N N . LYS A 1 619 ? -6.680 4.202 -22.718 1.00 83.38 619 LYS A N 1
ATOM 5080 C CA . LYS A 1 619 ? -6.261 5.072 -21.605 1.00 83.38 619 LYS A CA 1
ATOM 5081 C C . LYS A 1 619 ? -4.745 5.302 -21.588 1.00 83.38 619 LYS A C 1
ATOM 5083 O O . LYS A 1 619 ? -4.299 6.430 -21.432 1.00 83.38 619 LYS A O 1
ATOM 5088 N N . LEU A 1 620 ? -3.952 4.259 -21.851 1.00 87.12 620 LEU A N 1
ATOM 5089 C CA . LEU A 1 620 ? -2.496 4.379 -21.992 1.00 87.12 620 LEU A CA 1
ATOM 5090 C C . LEU A 1 620 ? -2.107 5.130 -23.274 1.00 87.12 620 LEU A C 1
ATOM 5092 O O . LEU A 1 620 ? -1.144 5.888 -23.257 1.00 87.12 620 LEU A O 1
ATOM 5096 N N . GLU A 1 621 ? -2.878 4.986 -24.360 1.00 92.00 621 GLU A N 1
ATOM 5097 C CA . GLU A 1 621 ? -2.703 5.798 -25.577 1.00 92.00 621 GLU A CA 1
ATOM 5098 C C . GLU A 1 621 ? -2.904 7.296 -25.300 1.00 92.00 621 GLU A C 1
ATOM 5100 O O . GLU A 1 621 ? -2.127 8.111 -25.791 1.00 92.00 621 GLU A O 1
ATOM 5105 N N . HIS A 1 622 ? -3.884 7.667 -24.469 1.00 87.62 622 HIS A N 1
ATOM 5106 C CA . HIS A 1 622 ? -4.087 9.058 -24.056 1.00 87.62 622 HIS A CA 1
ATOM 5107 C C . HIS A 1 622 ? -2.863 9.618 -23.304 1.00 87.62 622 HIS A C 1
ATOM 5109 O O . HIS A 1 622 ? -2.325 10.650 -23.704 1.00 87.62 622 HIS A O 1
ATOM 5115 N N . TYR A 1 623 ? -2.338 8.912 -22.294 1.00 86.88 623 TYR A N 1
ATOM 5116 C CA . TYR A 1 623 ? -1.113 9.339 -21.593 1.00 86.88 623 TYR A CA 1
ATOM 5117 C C . TYR A 1 623 ? 0.132 9.350 -22.500 1.00 86.88 623 TYR A C 1
ATOM 5119 O O . TYR A 1 623 ? 0.991 10.228 -22.375 1.00 86.88 623 TYR A O 1
ATOM 5127 N N . ALA A 1 624 ? 0.229 8.416 -23.453 1.00 91.38 624 ALA A N 1
ATOM 5128 C CA . ALA A 1 624 ? 1.288 8.417 -24.460 1.00 91.38 624 ALA A CA 1
ATOM 5129 C C . ALA A 1 624 ? 1.194 9.653 -25.371 1.00 91.38 624 ALA A C 1
ATOM 5131 O O . ALA A 1 624 ? 2.215 10.279 -25.656 1.00 91.38 624 ALA A O 1
ATOM 5132 N N . ARG A 1 625 ? -0.021 10.060 -25.767 1.00 92.12 625 ARG A N 1
ATOM 5133 C CA . ARG A 1 625 ? -0.272 11.284 -26.544 1.00 92.12 625 ARG A CA 1
ATOM 5134 C C . ARG A 1 625 ? 0.164 12.530 -25.785 1.00 92.12 625 ARG A C 1
ATOM 5136 O O . ARG A 1 625 ? 0.908 13.328 -26.346 1.00 92.12 625 ARG A O 1
ATOM 5143 N N . LEU A 1 626 ? -0.226 12.671 -24.516 1.00 88.19 626 LEU A N 1
ATOM 5144 C CA . LEU A 1 626 ? 0.213 13.791 -23.670 1.00 88.19 626 LEU A CA 1
ATOM 5145 C C . LEU A 1 626 ? 1.748 13.867 -23.586 1.00 88.19 626 LEU A C 1
ATOM 5147 O O . LEU A 1 626 ? 2.326 14.937 -23.773 1.00 88.19 626 LEU A O 1
ATOM 5151 N N . THR A 1 627 ? 2.411 12.718 -23.413 1.00 88.44 627 THR A N 1
ATOM 5152 C CA . THR A 1 627 ? 3.882 12.629 -23.371 1.00 88.44 627 THR A CA 1
ATOM 5153 C C . THR A 1 627 ? 4.519 13.052 -24.701 1.00 88.44 627 THR A C 1
ATOM 5155 O O . THR A 1 627 ? 5.484 13.811 -24.705 1.00 88.44 627 THR A O 1
ATOM 5158 N N . VAL A 1 628 ? 3.967 12.627 -25.845 1.00 89.44 628 VAL A N 1
ATOM 5159 C CA . VAL A 1 628 ? 4.459 13.039 -27.174 1.00 89.44 628 VAL A CA 1
ATOM 5160 C C . VAL A 1 628 ? 4.286 14.543 -27.415 1.00 89.44 628 VAL A C 1
ATOM 5162 O O . VAL A 1 628 ? 5.181 15.172 -27.979 1.00 89.44 628 VAL A O 1
ATOM 5165 N N . MET A 1 629 ? 3.181 15.140 -26.963 1.00 89.06 629 MET A N 1
ATOM 5166 C CA . MET A 1 629 ? 2.953 16.584 -27.103 1.00 89.06 629 MET A CA 1
ATOM 5167 C C . MET A 1 629 ? 3.962 17.403 -26.283 1.00 89.06 629 MET A C 1
ATOM 5169 O O . MET A 1 629 ? 4.488 18.399 -26.784 1.00 89.06 629 MET A O 1
ATOM 5173 N N . ASP A 1 630 ? 4.308 16.959 -25.070 1.00 84.12 630 ASP A N 1
ATOM 5174 C CA . ASP A 1 630 ? 5.371 17.589 -24.274 1.00 84.12 630 ASP A CA 1
ATOM 5175 C C . ASP A 1 630 ? 6.770 17.368 -24.885 1.00 84.12 630 ASP A C 1
ATOM 5177 O O . ASP A 1 630 ? 7.568 18.304 -24.980 1.00 84.12 630 ASP A O 1
ATOM 5181 N N . MET A 1 631 ? 7.047 16.168 -25.414 1.00 85.19 631 MET A N 1
ATOM 5182 C CA . MET A 1 631 ? 8.276 15.871 -26.164 1.00 85.19 631 MET A CA 1
ATOM 5183 C C . MET A 1 631 ? 8.455 16.796 -27.379 1.00 85.19 631 MET A C 1
ATOM 5185 O O . MET A 1 631 ? 9.563 17.286 -27.609 1.00 85.19 631 MET A O 1
ATOM 5189 N N . ILE A 1 632 ? 7.385 17.083 -28.129 1.00 84.69 632 ILE A N 1
ATOM 5190 C CA . ILE A 1 632 ? 7.400 18.054 -29.234 1.00 84.69 632 ILE A CA 1
ATOM 5191 C C . ILE A 1 632 ? 7.674 19.463 -28.705 1.00 84.69 632 ILE A C 1
ATOM 5193 O O . ILE A 1 632 ? 8.634 20.100 -29.144 1.00 84.69 632 ILE A O 1
ATOM 5197 N N . LYS A 1 633 ? 6.874 19.929 -27.736 1.00 83.12 633 LYS A N 1
ATOM 5198 C CA . LYS A 1 633 ? 6.969 21.277 -27.150 1.00 83.12 633 LYS A CA 1
ATOM 5199 C C . LYS A 1 633 ? 8.374 21.587 -26.629 1.00 83.12 633 LYS A C 1
ATOM 5201 O O . LYS A 1 633 ? 8.904 22.664 -26.882 1.00 83.12 633 LYS A O 1
ATOM 5206 N N . ASN A 1 634 ? 8.989 20.626 -25.945 1.00 76.88 634 ASN A N 1
ATOM 5207 C CA . ASN A 1 634 ? 10.301 20.774 -25.319 1.00 76.88 634 ASN A CA 1
ATOM 5208 C C . ASN A 1 634 ? 11.465 20.329 -26.232 1.00 76.88 634 ASN A C 1
ATOM 5210 O O . ASN A 1 634 ? 12.613 20.280 -25.783 1.00 76.88 634 ASN A O 1
ATOM 5214 N N . ASN A 1 635 ? 11.200 19.968 -27.499 1.00 72.56 635 ASN A N 1
ATOM 5215 C CA . ASN A 1 635 ? 12.188 19.450 -28.459 1.00 72.56 635 ASN A CA 1
ATOM 5216 C C . ASN A 1 635 ? 13.029 18.292 -27.855 1.00 72.56 635 ASN A C 1
ATOM 5218 O O . ASN A 1 635 ? 14.267 18.228 -27.922 1.00 72.56 635 ASN A O 1
ATOM 5222 N N . SER A 1 636 ? 12.331 17.384 -27.175 1.00 66.31 636 SER A N 1
ATOM 5223 C CA . SER A 1 636 ? 12.835 16.533 -26.102 1.00 66.31 636 SER A CA 1
ATOM 5224 C C . SER A 1 636 ? 12.504 15.054 -26.313 1.00 66.31 636 SER A C 1
ATOM 5226 O O . SER A 1 636 ? 11.597 14.690 -27.050 1.00 66.31 636 SER A O 1
ATOM 5228 N N . THR A 1 637 ? 13.275 14.193 -25.653 1.00 61.88 637 THR A N 1
ATOM 5229 C CA . THR A 1 637 ? 12.946 12.778 -25.408 1.00 61.88 637 THR A CA 1
ATOM 5230 C C . THR A 1 637 ? 12.937 12.477 -23.910 1.00 61.88 637 THR A C 1
ATOM 5232 O O . THR A 1 637 ? 12.932 11.315 -23.526 1.00 61.88 637 THR A O 1
ATOM 5235 N N . VAL A 1 638 ? 13.015 13.513 -23.067 1.00 56.66 638 VAL A N 1
ATOM 5236 C CA . VAL A 1 638 ? 12.839 13.395 -21.619 1.00 56.66 638 VAL A CA 1
ATOM 5237 C C . VAL A 1 638 ? 11.366 13.126 -21.379 1.00 56.66 638 VAL A C 1
ATOM 5239 O O . VAL A 1 638 ? 10.512 13.802 -21.952 1.00 56.66 638 VAL A O 1
ATOM 5242 N N . THR A 1 639 ? 11.112 12.091 -20.600 1.00 60.84 639 THR A N 1
ATOM 5243 C CA . THR A 1 639 ? 9.806 11.472 -20.460 1.00 60.84 639 THR A CA 1
ATOM 5244 C C . THR A 1 639 ? 9.154 11.851 -19.130 1.00 60.84 639 THR A C 1
ATOM 5246 O O . THR A 1 639 ? 9.562 12.807 -18.466 1.00 60.84 639 THR A O 1
ATOM 5249 N N . ASP A 1 640 ? 8.083 11.150 -18.791 1.00 58.06 640 ASP A N 1
ATOM 5250 C CA . ASP A 1 640 ? 7.131 11.505 -17.751 1.00 58.06 640 ASP A CA 1
ATOM 5251 C C . ASP A 1 640 ? 7.763 11.511 -16.348 1.00 58.06 640 ASP A C 1
ATOM 5253 O O . ASP A 1 640 ? 8.409 10.551 -15.916 1.00 58.06 640 ASP A O 1
ATOM 5257 N N . LYS A 1 641 ? 7.587 12.624 -15.626 1.00 55.50 641 LYS A N 1
ATOM 5258 C CA . LYS A 1 641 ? 8.158 12.816 -14.282 1.00 55.50 641 LYS A CA 1
ATOM 5259 C C . LYS A 1 641 ? 7.559 11.846 -13.271 1.00 55.50 641 LYS A C 1
ATOM 5261 O O . LYS A 1 641 ? 8.233 11.472 -12.310 1.00 55.50 641 LYS A O 1
ATOM 5266 N N . ASP A 1 642 ? 6.328 11.426 -13.522 1.00 56.09 642 ASP A N 1
ATOM 5267 C CA . ASP A 1 642 ? 5.466 10.836 -12.514 1.00 56.09 642 ASP A CA 1
ATOM 5268 C C . ASP A 1 642 ? 5.663 9.314 -12.432 1.00 56.09 642 ASP A C 1
ATOM 5270 O O . ASP A 1 642 ? 5.380 8.686 -11.411 1.00 56.09 642 ASP A O 1
ATOM 5274 N N . ARG A 1 643 ? 6.235 8.702 -13.484 1.00 65.50 643 ARG A N 1
ATOM 5275 C CA . ARG A 1 643 ? 6.604 7.269 -13.555 1.00 65.50 643 ARG A CA 1
ATOM 5276 C C . ARG A 1 643 ? 5.464 6.301 -13.193 1.00 65.50 643 ARG A C 1
ATOM 5278 O O . ARG A 1 643 ? 5.714 5.142 -12.851 1.00 65.50 643 ARG A O 1
ATOM 5285 N N . LEU A 1 644 ? 4.216 6.769 -13.273 1.00 69.25 644 LEU A N 1
ATOM 5286 C CA . LEU A 1 644 ? 3.014 5.995 -12.962 1.00 69.25 644 LEU A CA 1
ATOM 5287 C C . LEU A 1 644 ? 2.883 4.784 -13.896 1.00 69.25 644 LEU A C 1
ATOM 5289 O O . LEU A 1 644 ? 2.516 3.688 -13.475 1.00 69.25 644 LEU A O 1
ATOM 5293 N N . PHE A 1 645 ? 3.266 4.987 -15.153 1.00 83.00 645 PHE A N 1
ATOM 5294 C CA . PHE A 1 645 ? 3.337 3.979 -16.199 1.00 83.00 645 PHE A CA 1
ATOM 5295 C C . PHE A 1 645 ? 4.790 3.646 -16.525 1.00 83.00 645 PHE A C 1
ATOM 5297 O O . PHE A 1 645 ? 5.689 4.470 -16.354 1.00 83.00 645 PHE A O 1
ATOM 5304 N N . GLY A 1 646 ? 5.007 2.444 -17.046 1.00 87.19 646 GLY A N 1
ATOM 5305 C CA . GLY A 1 646 ? 6.245 2.121 -17.741 1.00 87.19 646 GLY A CA 1
ATOM 5306 C C . GLY A 1 646 ? 6.258 2.842 -19.083 1.00 87.19 646 GLY A C 1
ATOM 5307 O O . GLY A 1 646 ? 5.190 3.126 -19.627 1.00 87.19 646 GLY A O 1
ATOM 5308 N N . GLU A 1 647 ? 7.422 3.150 -19.646 1.00 89.81 647 GLU A N 1
ATOM 5309 C CA . GLU A 1 647 ? 7.466 3.897 -20.904 1.00 89.81 647 GLU A CA 1
ATOM 5310 C C . GLU A 1 647 ? 8.672 3.585 -21.786 1.00 89.81 647 GLU A C 1
ATOM 5312 O O . GLU A 1 647 ? 9.776 3.333 -21.306 1.00 89.81 647 GLU A O 1
ATOM 5317 N N . THR A 1 648 ? 8.449 3.638 -23.099 1.00 90.44 648 THR A N 1
ATOM 5318 C CA . THR A 1 648 ? 9.509 3.680 -24.109 1.00 90.44 648 THR A CA 1
ATOM 5319 C C . THR A 1 648 ? 9.223 4.820 -25.075 1.00 90.44 648 THR A C 1
ATOM 5321 O O . THR A 1 648 ? 8.139 4.909 -25.654 1.00 90.44 648 THR A O 1
ATOM 5324 N N . CYS A 1 649 ? 10.200 5.705 -25.256 1.00 89.94 649 CYS A N 1
ATOM 5325 C CA . CYS A 1 649 ? 10.084 6.851 -26.152 1.00 89.94 649 CYS A CA 1
ATOM 5326 C C . CYS A 1 649 ? 11.140 6.803 -27.253 1.00 89.94 649 CYS A C 1
ATOM 5328 O O . CYS A 1 649 ? 12.219 6.227 -27.096 1.00 89.94 649 CYS A O 1
ATOM 5330 N N . ALA A 1 650 ? 10.815 7.407 -28.391 1.00 86.00 650 ALA A N 1
ATOM 5331 C CA . ALA A 1 650 ? 11.715 7.544 -29.521 1.00 86.00 650 ALA A CA 1
ATOM 5332 C C . ALA A 1 650 ? 11.496 8.882 -30.232 1.00 86.00 650 ALA A C 1
ATOM 5334 O O . ALA A 1 650 ? 10.394 9.433 -30.260 1.00 86.00 650 ALA A O 1
ATOM 5335 N N . ARG A 1 651 ? 12.572 9.380 -30.837 1.00 82.81 651 ARG A N 1
ATOM 5336 C CA . ARG A 1 651 ? 12.572 10.507 -31.764 1.00 82.81 651 ARG A CA 1
ATOM 5337 C C . ARG A 1 651 ? 13.410 10.094 -32.962 1.00 82.81 651 ARG A C 1
ATOM 5339 O O . ARG A 1 651 ? 14.611 9.884 -32.818 1.00 82.81 651 ARG A O 1
ATOM 5346 N N . LEU A 1 652 ? 12.764 9.948 -34.108 1.00 75.75 652 LEU A N 1
ATOM 5347 C CA . LEU A 1 652 ? 13.321 9.315 -35.302 1.00 75.75 652 LEU A CA 1
ATOM 5348 C C . LEU A 1 652 ? 13.076 10.204 -36.523 1.00 75.75 652 LEU A C 1
ATOM 5350 O O . LEU A 1 652 ? 12.149 11.010 -36.511 1.00 75.75 652 LEU A O 1
ATOM 5354 N N . ASP A 1 653 ? 13.833 10.028 -37.605 1.00 73.25 653 ASP A N 1
ATOM 5355 C CA . ASP A 1 653 ? 13.336 10.448 -38.918 1.00 73.25 653 ASP A CA 1
ATOM 5356 C C . ASP A 1 653 ? 12.142 9.564 -39.303 1.00 73.25 653 ASP A C 1
ATOM 5358 O O . ASP A 1 653 ? 12.104 8.371 -38.989 1.00 73.25 653 ASP A O 1
ATOM 5362 N N . PHE A 1 654 ? 11.164 10.151 -39.986 1.00 73.81 654 PHE A N 1
ATOM 5363 C CA . PHE A 1 654 ? 9.925 9.496 -40.384 1.00 73.81 654 PHE A CA 1
ATOM 5364 C C . PHE A 1 654 ? 10.159 8.169 -41.132 1.00 73.81 654 PHE A C 1
ATOM 5366 O O . PHE A 1 654 ? 9.438 7.205 -40.887 1.00 73.81 654 PHE A O 1
ATOM 5373 N N . ARG A 1 655 ? 11.226 8.071 -41.940 1.00 70.50 655 ARG A N 1
ATOM 5374 C CA . ARG A 1 655 ? 11.640 6.862 -42.682 1.00 70.50 655 ARG A CA 1
ATOM 5375 C C . ARG A 1 655 ? 12.066 5.701 -41.778 1.00 70.50 655 ARG A C 1
ATOM 5377 O O . ARG A 1 655 ? 11.993 4.553 -42.200 1.00 70.50 655 ARG A O 1
ATOM 5384 N N . LEU A 1 656 ? 12.500 5.987 -40.549 1.00 76.50 656 LEU A N 1
ATOM 5385 C CA . LEU A 1 656 ? 12.973 4.995 -39.577 1.00 76.50 656 LEU A CA 1
ATOM 5386 C C . LEU A 1 656 ? 11.862 4.475 -38.651 1.00 76.50 656 LEU A C 1
ATOM 5388 O O . LEU A 1 656 ? 12.114 3.556 -37.877 1.00 76.50 656 LEU A O 1
ATOM 5392 N N . VAL A 1 657 ? 10.647 5.035 -38.712 1.00 82.62 657 VAL A N 1
ATOM 5393 C CA . VAL A 1 657 ? 9.516 4.653 -37.844 1.00 82.62 657 VAL A CA 1
ATOM 5394 C C . VAL A 1 657 ? 9.270 3.137 -37.774 1.00 82.62 657 VAL A C 1
ATOM 5396 O O . VAL A 1 657 ? 9.118 2.645 -36.655 1.00 82.62 657 VAL A O 1
ATOM 5399 N N . PRO A 1 658 ? 9.290 2.368 -38.886 1.00 85.25 658 PRO A N 1
ATOM 5400 C CA . PRO A 1 658 ? 9.102 0.916 -38.827 1.00 85.25 658 PRO A CA 1
ATOM 5401 C C . PRO A 1 658 ? 10.142 0.182 -37.976 1.00 85.25 658 PRO A C 1
ATOM 5403 O O . PRO A 1 658 ? 9.879 -0.923 -37.525 1.00 85.25 658 PRO A O 1
ATOM 5406 N N . LEU A 1 659 ? 11.331 0.753 -37.760 1.00 84.25 659 LEU A N 1
ATOM 5407 C CA . LEU A 1 659 ? 12.401 0.121 -36.986 1.00 84.25 659 LEU A CA 1
ATOM 5408 C C . LEU A 1 659 ? 12.272 0.344 -35.473 1.00 84.25 659 LEU A C 1
ATOM 5410 O O . LEU A 1 659 ? 13.088 -0.197 -34.735 1.00 84.25 659 LEU A O 1
ATOM 5414 N N . VAL A 1 660 ? 11.311 1.138 -34.982 1.00 88.31 660 VAL A N 1
ATOM 5415 C CA . VAL A 1 660 ? 11.294 1.567 -33.569 1.00 88.31 660 VAL A CA 1
ATOM 5416 C C . VAL A 1 660 ? 11.265 0.397 -32.574 1.00 88.31 660 VAL A C 1
ATOM 5418 O O . VAL A 1 660 ? 12.030 0.410 -31.610 1.00 88.31 660 VAL A O 1
ATOM 5421 N N . GLY A 1 661 ? 10.463 -0.644 -32.838 1.00 90.44 661 GLY A N 1
ATOM 5422 C CA . GLY A 1 661 ? 10.396 -1.847 -32.003 1.00 90.44 661 GLY A CA 1
ATOM 5423 C C . GLY A 1 661 ? 11.734 -2.586 -31.968 1.00 90.44 661 GLY A C 1
ATOM 5424 O O . GLY A 1 661 ? 12.298 -2.795 -30.893 1.00 90.44 661 GLY A O 1
ATOM 5425 N N . LYS A 1 662 ? 12.292 -2.885 -33.146 1.00 88.12 662 LYS A N 1
ATOM 5426 C CA . LYS A 1 662 ? 13.621 -3.486 -33.328 1.00 88.12 662 LYS A CA 1
ATOM 5427 C C . LYS A 1 662 ? 14.725 -2.681 -32.640 1.00 88.12 662 LYS A C 1
ATOM 5429 O O . LYS A 1 662 ? 15.569 -3.267 -31.973 1.00 88.12 662 LYS A O 1
ATOM 5434 N N . LEU A 1 663 ? 14.720 -1.353 -32.762 1.00 82.25 663 LEU A N 1
ATOM 5435 C CA . LEU A 1 663 ? 15.722 -0.465 -32.160 1.00 82.25 663 LEU A CA 1
ATOM 5436 C C . LEU A 1 663 ? 15.653 -0.436 -30.630 1.00 82.25 663 LEU A C 1
ATOM 5438 O O . LEU A 1 663 ? 16.695 -0.316 -29.987 1.00 82.25 663 LEU A O 1
ATOM 5442 N N . TRP A 1 664 ? 14.460 -0.548 -30.042 1.00 89.12 664 TRP A N 1
ATOM 5443 C CA . TRP A 1 664 ? 14.305 -0.727 -28.598 1.00 89.12 664 TRP A CA 1
ATOM 5444 C C . TRP A 1 664 ? 14.731 -2.133 -28.156 1.00 89.12 664 TRP A C 1
ATOM 5446 O O . TRP A 1 664 ? 15.431 -2.260 -27.155 1.00 89.12 664 TRP A O 1
ATOM 5456 N N . TYR A 1 665 ? 14.361 -3.178 -28.903 1.00 90.12 665 TYR A N 1
ATOM 5457 C CA . TYR A 1 665 ? 14.669 -4.570 -28.563 1.00 90.12 665 TYR A CA 1
ATOM 5458 C C . TYR A 1 665 ? 16.160 -4.918 -28.694 1.00 90.12 665 TYR A C 1
ATOM 5460 O O . TYR A 1 665 ? 16.726 -5.540 -27.798 1.00 90.12 665 TYR A O 1
ATOM 5468 N N . ASP A 1 666 ? 16.833 -4.469 -29.759 1.00 82.00 666 ASP A N 1
ATOM 5469 C CA . ASP A 1 666 ? 18.255 -4.754 -30.012 1.00 82.00 666 ASP A CA 1
ATOM 5470 C C . ASP A 1 666 ? 19.187 -4.199 -28.922 1.00 82.00 666 ASP A C 1
ATOM 5472 O O . ASP A 1 666 ? 20.321 -4.656 -28.796 1.00 82.00 666 ASP A O 1
ATOM 5476 N N . ARG A 1 667 ? 18.717 -3.277 -28.069 1.00 74.81 667 ARG A N 1
ATOM 5477 C CA . ARG A 1 667 ? 19.450 -2.849 -26.865 1.00 74.81 667 ARG A CA 1
ATOM 5478 C C . ARG A 1 667 ? 19.668 -3.985 -25.860 1.00 74.81 667 ARG A C 1
ATOM 5480 O O . ARG A 1 667 ? 20.595 -3.903 -25.058 1.00 74.81 667 ARG A O 1
ATOM 5487 N N . GLY A 1 668 ? 18.888 -5.065 -25.938 1.00 76.00 668 GLY A N 1
ATOM 5488 C CA . GLY A 1 668 ? 19.039 -6.259 -25.107 1.00 76.00 668 GLY A CA 1
ATOM 5489 C C . GLY A 1 668 ? 20.408 -6.938 -25.205 1.00 76.00 668 GLY A C 1
ATOM 5490 O O . GLY A 1 668 ? 20.799 -7.606 -24.254 1.00 76.00 668 GLY A O 1
ATOM 5491 N N . ILE A 1 669 ? 21.191 -6.701 -26.270 1.00 72.50 669 ILE A N 1
ATOM 5492 C CA . ILE A 1 669 ? 22.581 -7.197 -26.378 1.00 72.50 669 ILE A CA 1
ATOM 5493 C C . ILE A 1 669 ? 23.503 -6.669 -25.268 1.00 72.50 669 ILE A C 1
ATOM 5495 O O . ILE A 1 669 ? 24.545 -7.261 -24.998 1.00 72.50 669 ILE A O 1
ATOM 5499 N N . PHE A 1 670 ? 23.133 -5.552 -24.638 1.00 67.31 670 PHE A N 1
ATOM 5500 C CA . PHE A 1 670 ? 23.880 -4.938 -23.546 1.00 67.31 670 PHE A CA 1
ATOM 5501 C C . PHE A 1 670 ? 23.347 -5.363 -22.158 1.00 67.31 670 PHE A C 1
ATOM 5503 O O . PHE A 1 670 ? 24.002 -5.133 -21.137 1.00 67.31 670 PHE A O 1
ATOM 5510 N N . TYR A 1 671 ? 22.172 -5.999 -22.084 1.00 72.69 671 TYR A N 1
ATOM 5511 C CA . TYR A 1 671 ? 21.575 -6.398 -20.810 1.00 72.69 671 TYR A CA 1
ATOM 5512 C C . TYR A 1 671 ? 22.271 -7.629 -20.217 1.00 72.69 671 TYR A C 1
ATOM 5514 O O . TYR A 1 671 ? 22.444 -8.653 -20.876 1.00 72.69 671 TYR A O 1
ATOM 5522 N N . ASN A 1 672 ? 22.652 -7.542 -18.940 1.00 78.38 672 ASN A N 1
ATOM 5523 C CA . ASN A 1 672 ? 23.302 -8.633 -18.223 1.00 78.38 672 ASN A CA 1
ATOM 5524 C C . ASN A 1 672 ? 22.323 -9.283 -17.233 1.00 78.38 672 ASN A C 1
ATOM 5526 O O . ASN A 1 672 ? 22.101 -8.763 -16.139 1.00 78.38 672 ASN A O 1
ATOM 5530 N N . TYR A 1 673 ? 21.799 -10.450 -17.611 1.00 83.94 673 TYR A N 1
ATOM 5531 C CA . TYR A 1 673 ? 20.827 -11.225 -16.832 1.00 83.94 673 TYR A CA 1
ATOM 5532 C C . TYR A 1 673 ? 21.328 -11.673 -15.446 1.00 83.94 673 TYR A C 1
ATOM 5534 O O . TYR A 1 673 ? 20.509 -11.862 -14.552 1.00 83.94 673 TYR A O 1
ATOM 5542 N N . THR A 1 674 ? 22.644 -11.816 -15.224 1.00 79.19 674 THR A N 1
ATOM 5543 C CA . THR A 1 674 ? 23.177 -12.222 -13.907 1.00 79.19 674 THR A CA 1
ATOM 5544 C C . THR A 1 674 ? 23.364 -11.040 -12.963 1.00 79.19 674 THR A C 1
ATOM 5546 O O . THR A 1 674 ? 23.116 -11.169 -11.769 1.00 79.19 674 THR A O 1
ATOM 5549 N N . LYS A 1 675 ? 23.764 -9.870 -13.482 1.00 70.31 675 LYS A N 1
ATOM 5550 C CA . LYS A 1 675 ? 23.931 -8.649 -12.672 1.00 70.31 675 LYS A CA 1
ATOM 5551 C C . LYS A 1 675 ? 22.647 -7.841 -12.501 1.00 70.31 675 LYS A C 1
ATOM 5553 O O . LYS A 1 675 ? 22.595 -7.015 -11.601 1.00 70.31 675 LYS A O 1
ATOM 5558 N N . GLN A 1 676 ? 21.661 -8.020 -13.384 1.00 68.56 676 GLN A N 1
ATOM 5559 C CA . GLN A 1 676 ? 20.353 -7.342 -13.374 1.00 68.56 676 GLN A CA 1
ATOM 5560 C C . GLN A 1 676 ? 20.402 -5.797 -13.354 1.00 68.56 676 GLN A C 1
ATOM 5562 O O . GLN A 1 676 ? 19.390 -5.132 -13.135 1.00 68.56 676 GLN A O 1
ATOM 5567 N N . ASN A 1 677 ? 21.569 -5.209 -13.627 1.00 56.53 677 ASN A N 1
ATOM 5568 C CA . ASN A 1 677 ? 21.778 -3.767 -13.631 1.00 56.53 677 ASN A CA 1
ATOM 5569 C C . ASN A 1 677 ? 21.197 -3.132 -14.896 1.00 56.53 677 ASN A C 1
ATOM 5571 O O . ASN A 1 677 ? 21.548 -3.520 -16.012 1.00 56.53 677 ASN A O 1
ATOM 5575 N N . THR A 1 678 ? 20.390 -2.089 -14.716 1.00 56.84 678 THR A N 1
ATOM 5576 C CA . THR A 1 678 ? 19.892 -1.247 -15.808 1.00 56.84 678 THR A CA 1
ATOM 5577 C C . THR A 1 678 ? 20.531 0.123 -15.835 1.00 56.84 678 THR A C 1
ATOM 5579 O O . THR A 1 678 ? 20.651 0.800 -14.815 1.00 56.84 678 THR A O 1
ATOM 5582 N N . TYR A 1 679 ? 20.821 0.549 -17.051 1.00 63.69 679 TYR A N 1
ATOM 5583 C CA . TYR A 1 679 ? 21.236 1.883 -17.452 1.00 63.69 679 TYR A CA 1
ATOM 5584 C C . TYR A 1 679 ? 20.276 2.369 -18.561 1.00 63.69 679 TYR A C 1
ATOM 5586 O O . TYR A 1 679 ? 19.535 1.544 -19.115 1.00 63.69 679 TYR A O 1
ATOM 5594 N N . PRO A 1 680 ? 20.201 3.681 -18.854 1.00 58.16 680 PRO A N 1
ATOM 5595 C CA . PRO A 1 680 ? 19.191 4.246 -19.756 1.00 58.16 680 PRO A CA 1
ATOM 5596 C C . PRO A 1 680 ? 19.082 3.528 -21.109 1.00 58.16 680 PRO A C 1
ATOM 5598 O O . PRO A 1 680 ? 17.979 3.309 -21.606 1.00 58.16 680 PRO A O 1
ATOM 5601 N N . GLU A 1 681 ? 20.206 3.078 -21.656 1.00 55.72 681 GLU A N 1
ATOM 5602 C CA . GLU A 1 681 ? 20.334 2.426 -22.958 1.00 55.72 681 GLU A CA 1
ATOM 5603 C C . GLU A 1 681 ? 19.598 1.078 -23.034 1.00 55.72 681 GLU A C 1
ATOM 5605 O O . GLU A 1 681 ? 19.074 0.745 -24.095 1.00 55.72 681 GLU A O 1
ATOM 5610 N N . VAL A 1 682 ? 19.519 0.312 -21.935 1.00 73.25 682 VAL A N 1
ATOM 5611 C CA . VAL A 1 682 ? 18.798 -0.982 -21.877 1.00 73.25 682 VAL A CA 1
ATOM 5612 C C . VAL A 1 682 ? 17.349 -0.852 -21.406 1.00 73.25 682 VAL A C 1
ATOM 5614 O O . VAL A 1 682 ? 16.572 -1.787 -21.587 1.00 73.25 682 VAL A O 1
ATOM 5617 N N . SER A 1 683 ? 16.967 0.301 -20.844 1.00 80.69 683 SER A N 1
ATOM 5618 C CA . SER A 1 683 ? 15.646 0.515 -20.228 1.00 80.69 683 SER A CA 1
ATOM 5619 C C . SER A 1 683 ? 14.473 0.273 -21.186 1.00 80.69 683 SER A C 1
ATOM 5621 O O . SER A 1 683 ? 13.429 -0.238 -20.777 1.00 80.69 683 SER A O 1
ATOM 5623 N N . ALA A 1 684 ? 14.646 0.585 -22.475 1.00 86.69 684 ALA A N 1
ATOM 5624 C CA . ALA A 1 684 ? 13.627 0.333 -23.484 1.00 86.69 684 ALA A CA 1
ATOM 5625 C C . ALA A 1 684 ? 13.427 -1.172 -23.727 1.00 86.69 684 ALA A C 1
ATOM 5627 O O . ALA A 1 684 ? 12.295 -1.648 -23.695 1.00 86.69 684 ALA A O 1
ATOM 5628 N N . PHE A 1 685 ? 14.517 -1.932 -23.890 1.00 88.88 685 PHE A N 1
ATOM 5629 C CA . PHE A 1 685 ? 14.468 -3.390 -24.029 1.00 88.88 685 PHE A CA 1
ATOM 5630 C C . PHE A 1 685 ? 13.780 -4.039 -22.821 1.00 88.88 685 PHE A C 1
ATOM 5632 O O . PHE A 1 685 ? 12.818 -4.789 -22.996 1.00 88.88 685 PHE A O 1
ATOM 5639 N N . THR A 1 686 ? 14.225 -3.714 -21.601 1.00 90.38 686 THR A N 1
ATOM 5640 C CA . THR A 1 686 ? 13.677 -4.313 -20.375 1.00 90.38 686 THR A CA 1
ATOM 5641 C C . THR A 1 686 ? 12.195 -3.986 -20.194 1.00 90.38 686 THR A C 1
ATOM 5643 O O . THR A 1 686 ? 11.435 -4.858 -19.778 1.00 90.38 686 THR A O 1
ATOM 5646 N N . GLN A 1 687 ? 11.747 -2.790 -20.593 1.00 93.31 687 GLN A N 1
ATOM 5647 C CA . GLN A 1 687 ? 10.332 -2.417 -20.562 1.00 93.31 687 GLN A CA 1
ATOM 5648 C C . GLN A 1 687 ? 9.475 -3.215 -21.558 1.00 93.31 687 GLN A C 1
ATOM 5650 O O . GLN A 1 687 ? 8.357 -3.604 -21.210 1.00 93.31 687 GLN A O 1
ATOM 5655 N N . LEU A 1 688 ? 9.970 -3.485 -22.774 1.00 95.06 688 LEU A N 1
ATOM 5656 C CA . LEU A 1 688 ? 9.228 -4.287 -23.757 1.00 95.06 688 LEU A CA 1
ATOM 5657 C C . LEU A 1 688 ? 8.974 -5.710 -23.242 1.00 95.06 688 LEU A C 1
ATOM 5659 O O . LEU A 1 688 ? 7.853 -6.221 -23.331 1.00 95.06 688 LEU A O 1
ATOM 5663 N N . VAL A 1 689 ? 10.009 -6.347 -22.688 1.00 95.25 689 VAL A N 1
ATOM 5664 C CA . VAL A 1 689 ? 9.975 -7.768 -22.298 1.00 95.25 689 VAL A CA 1
ATOM 5665 C C . VAL A 1 689 ? 9.418 -8.020 -20.889 1.00 95.25 689 VAL A C 1
ATOM 5667 O O . VAL A 1 689 ? 9.214 -9.174 -20.526 1.00 95.25 689 VAL A O 1
ATOM 5670 N N . TRP A 1 690 ? 9.117 -6.963 -20.122 1.00 94.62 690 TRP A N 1
ATOM 5671 C CA . TRP A 1 690 ? 8.735 -7.028 -18.705 1.00 94.62 690 TRP A CA 1
ATOM 5672 C C . TRP A 1 690 ? 7.552 -7.969 -18.423 1.00 94.62 690 TRP A C 1
ATOM 5674 O O . TRP A 1 690 ? 6.406 -7.671 -18.779 1.00 94.62 690 TRP A O 1
ATOM 5684 N N . LYS A 1 691 ? 7.810 -9.114 -17.783 1.00 93.25 691 LYS A N 1
ATOM 5685 C CA . LYS A 1 691 ? 6.849 -10.224 -17.650 1.00 93.25 691 LYS A CA 1
ATOM 5686 C C . LYS A 1 691 ? 5.498 -9.817 -17.047 1.00 93.25 691 LYS A C 1
ATOM 5688 O O . LYS A 1 691 ? 4.469 -10.197 -17.602 1.00 93.25 691 LYS A O 1
ATOM 5693 N N . SER A 1 692 ? 5.501 -9.043 -15.958 1.00 90.25 692 SER A N 1
ATOM 5694 C CA . SER A 1 692 ? 4.291 -8.610 -15.233 1.00 90.25 692 SER A CA 1
ATOM 5695 C C . SER A 1 692 ? 3.506 -7.473 -15.893 1.00 90.25 692 SER A C 1
ATOM 5697 O O . SER A 1 692 ? 2.368 -7.227 -15.503 1.00 90.25 692 SER A O 1
ATOM 5699 N N . THR A 1 693 ? 4.051 -6.796 -16.908 1.00 92.06 693 THR A N 1
ATOM 5700 C CA . THR A 1 693 ? 3.290 -5.816 -17.698 1.00 92.06 693 THR A CA 1
ATOM 5701 C C . THR A 1 693 ? 2.229 -6.545 -18.533 1.00 92.06 693 THR A C 1
ATOM 5703 O O . THR A 1 693 ? 2.536 -7.538 -19.190 1.00 92.06 693 THR A O 1
ATOM 5706 N N . THR A 1 694 ? 0.986 -6.052 -18.538 1.00 92.56 694 THR A N 1
ATOM 5707 C CA . THR A 1 694 ? -0.178 -6.699 -19.180 1.00 92.56 694 THR A CA 1
ATOM 5708 C C . THR A 1 694 ? -0.865 -5.841 -20.248 1.00 92.56 694 THR A C 1
ATOM 5710 O O . THR A 1 694 ? -1.562 -6.377 -21.113 1.00 92.56 694 THR A O 1
ATOM 5713 N N . LYS A 1 695 ? -0.670 -4.519 -20.223 1.00 92.69 695 LYS A N 1
ATOM 5714 C CA . LYS A 1 695 ? -1.297 -3.540 -21.119 1.00 92.69 695 LYS A CA 1
ATOM 5715 C C . LYS A 1 695 ? -0.262 -2.586 -21.724 1.00 92.69 695 LYS A C 1
ATOM 5717 O O . LYS A 1 695 ? 0.756 -2.281 -21.103 1.00 92.69 695 LYS A O 1
ATOM 5722 N N . ILE A 1 696 ? -0.561 -2.074 -22.916 1.00 96.12 696 ILE A N 1
ATOM 5723 C CA . ILE A 1 696 ? 0.216 -1.044 -23.621 1.00 96.12 696 ILE A CA 1
ATOM 5724 C C . ILE A 1 696 ? -0.715 -0.063 -24.342 1.00 96.12 696 ILE A C 1
ATOM 5726 O O . ILE A 1 696 ? -1.791 -0.442 -24.800 1.00 96.12 696 ILE A O 1
ATOM 5730 N N . GLY A 1 697 ? -0.302 1.193 -24.473 1.00 94.81 697 GLY A N 1
ATOM 5731 C CA . GLY A 1 697 ? -0.888 2.147 -25.413 1.00 94.81 697 GLY A CA 1
ATOM 5732 C C . GLY A 1 697 ? 0.197 3.056 -25.971 1.00 94.81 697 GLY A C 1
ATOM 5733 O O . GLY A 1 697 ? 1.092 3.455 -25.234 1.00 94.81 697 GLY A O 1
ATOM 5734 N N . CYS A 1 698 ? 0.152 3.360 -27.266 1.00 95.50 698 CYS A N 1
ATOM 5735 C CA . CYS A 1 698 ? 1.191 4.130 -27.943 1.00 95.50 698 CYS A CA 1
ATOM 5736 C C . CYS A 1 698 ? 0.593 5.305 -28.712 1.00 95.50 698 CYS A C 1
ATOM 5738 O O . CYS A 1 698 ? -0.450 5.167 -29.346 1.00 95.50 698 CYS A O 1
ATOM 5740 N N . TRP A 1 699 ? 1.295 6.434 -28.722 1.00 93.56 699 TRP A N 1
ATOM 5741 C CA . TRP A 1 699 ? 1.021 7.551 -29.620 1.00 93.56 699 TRP A CA 1
ATOM 5742 C C . TRP A 1 699 ? 2.256 7.858 -30.457 1.00 93.56 699 TRP A C 1
ATOM 5744 O O . TRP A 1 699 ? 3.393 7.648 -30.025 1.00 93.56 699 TRP A O 1
ATOM 5754 N N . MET A 1 700 ? 2.021 8.387 -31.650 1.00 91.69 700 MET A N 1
ATOM 5755 C CA . MET A 1 700 ? 3.058 8.937 -32.503 1.00 91.69 700 MET A CA 1
ATOM 5756 C C . MET A 1 700 ? 2.582 10.244 -33.121 1.00 91.69 700 MET A C 1
ATOM 5758 O O . MET A 1 700 ? 1.394 10.399 -33.380 1.00 91.69 700 MET A O 1
ATOM 5762 N N . GLU A 1 701 ? 3.505 11.164 -33.370 1.00 89.44 701 GLU A N 1
ATOM 5763 C CA . GLU A 1 701 ? 3.198 12.470 -33.947 1.00 89.44 701 GLU A CA 1
ATOM 5764 C C . GLU A 1 701 ? 4.362 12.944 -34.823 1.00 89.44 701 GLU A C 1
ATOM 5766 O O . GLU A 1 701 ? 5.531 12.762 -34.462 1.00 89.44 701 GLU A O 1
ATOM 5771 N N . LYS A 1 702 ? 4.061 13.525 -35.990 1.00 85.12 702 LYS A N 1
ATOM 5772 C CA . LYS A 1 702 ? 5.073 13.929 -36.980 1.00 85.12 702 LYS A CA 1
ATOM 5773 C C . LYS A 1 702 ? 5.210 15.445 -37.052 1.00 85.12 702 LYS A C 1
ATOM 5775 O O . LYS A 1 702 ? 4.261 16.152 -37.365 1.00 85.12 702 LYS A O 1
ATOM 5780 N N . THR A 1 703 ? 6.435 15.935 -36.890 1.00 81.00 703 THR A N 1
ATOM 5781 C CA . THR A 1 703 ? 6.806 17.335 -37.121 1.00 81.00 703 THR A CA 1
ATOM 5782 C C . THR A 1 703 ? 7.882 17.398 -38.206 1.00 81.00 703 THR A C 1
ATOM 5784 O O . THR A 1 703 ? 9.020 16.978 -37.983 1.00 81.00 703 THR A O 1
ATOM 5787 N N . GLN A 1 704 ? 7.545 17.932 -39.383 1.00 76.19 704 GLN A N 1
ATOM 5788 C CA . GLN A 1 704 ? 8.444 17.978 -40.547 1.00 76.19 704 GLN A CA 1
ATOM 5789 C C . GLN A 1 704 ? 8.967 16.571 -40.927 1.00 76.19 704 GLN A C 1
ATOM 5791 O O . GLN A 1 704 ? 8.173 15.696 -41.272 1.00 76.19 704 GLN A O 1
ATOM 5796 N N . SER A 1 705 ? 10.282 16.334 -40.874 1.00 72.12 705 SER A N 1
ATOM 5797 C CA . SER A 1 705 ? 10.914 15.027 -41.110 1.00 72.12 705 SER A CA 1
ATOM 5798 C C . SER A 1 705 ? 11.007 14.145 -39.861 1.00 72.12 705 SER A C 1
ATOM 5800 O O . SER A 1 705 ? 11.335 12.968 -39.985 1.00 72.12 705 SER A O 1
ATOM 5802 N N . ILE A 1 706 ? 10.726 14.678 -38.670 1.00 79.25 706 ILE A N 1
ATOM 5803 C CA . ILE A 1 706 ? 10.900 13.983 -37.391 1.00 79.25 706 ILE A CA 1
ATOM 5804 C C . ILE A 1 706 ? 9.569 13.420 -36.900 1.00 79.25 706 ILE A C 1
ATOM 5806 O O . ILE A 1 706 ? 8.528 14.063 -37.003 1.00 79.25 706 ILE A O 1
ATOM 5810 N N . VAL A 1 707 ? 9.617 12.225 -36.322 1.00 83.44 707 VAL A N 1
ATOM 5811 C CA . VAL A 1 707 ? 8.493 11.581 -35.646 1.00 83.44 707 VAL A CA 1
ATOM 5812 C C . VAL A 1 707 ? 8.861 11.333 -34.191 1.00 83.44 707 VAL A C 1
ATOM 5814 O O . VAL A 1 707 ? 9.912 10.762 -33.887 1.00 83.44 707 VAL A O 1
ATOM 5817 N N . TYR A 1 708 ? 7.973 11.761 -33.303 1.00 88.06 708 TYR A N 1
ATOM 5818 C CA . TYR A 1 708 ? 8.021 11.512 -31.870 1.00 88.06 708 TYR A CA 1
ATOM 5819 C C . TYR A 1 708 ? 7.075 10.356 -31.554 1.00 88.06 708 TYR A C 1
ATOM 5821 O O . TYR A 1 708 ? 5.947 10.331 -32.042 1.00 88.06 708 TYR A O 1
ATOM 5829 N N . ILE A 1 709 ? 7.537 9.387 -30.769 1.00 91.06 709 ILE A N 1
ATOM 5830 C CA . ILE A 1 709 ? 6.785 8.180 -30.410 1.00 91.06 709 ILE A CA 1
ATOM 5831 C C . ILE A 1 709 ? 6.912 7.975 -28.903 1.00 91.06 709 ILE A C 1
ATOM 5833 O O . ILE A 1 709 ? 8.019 8.041 -28.368 1.00 91.06 709 ILE A O 1
ATOM 5837 N N . CYS A 1 710 ? 5.799 7.677 -28.239 1.00 91.88 710 CYS A N 1
ATOM 5838 C CA . CYS A 1 710 ? 5.761 7.176 -26.868 1.00 91.88 710 CYS A CA 1
ATOM 5839 C C . CYS A 1 710 ? 4.880 5.928 -26.826 1.00 91.88 710 CYS A C 1
ATOM 5841 O O . CYS A 1 710 ? 3.795 5.918 -27.406 1.00 91.88 710 CYS A O 1
ATOM 5843 N N . CYS A 1 711 ? 5.319 4.902 -26.108 1.00 94.94 711 CYS A N 1
ATOM 5844 C CA . CYS A 1 711 ? 4.475 3.814 -25.638 1.00 94.94 711 CYS A CA 1
ATOM 5845 C C . CYS A 1 711 ? 4.461 3.826 -24.109 1.00 94.94 711 CYS A C 1
ATOM 5847 O O . CYS A 1 711 ? 5.520 3.866 -23.487 1.00 94.94 711 CYS A O 1
ATOM 5849 N N . LYS A 1 712 ? 3.266 3.773 -23.519 1.00 92.50 712 LYS A N 1
ATOM 5850 C CA . LYS A 1 712 ? 3.012 3.621 -22.083 1.00 92.50 712 LYS A CA 1
ATOM 5851 C C . LYS A 1 712 ? 2.617 2.177 -21.790 1.00 92.50 712 LYS A C 1
ATOM 5853 O O . LYS A 1 712 ? 1.846 1.579 -22.540 1.00 92.50 712 LYS A O 1
ATOM 5858 N N . PHE A 1 713 ? 3.120 1.637 -20.690 1.00 92.44 713 PHE A N 1
ATOM 5859 C CA . PHE A 1 713 ? 3.031 0.234 -20.294 1.00 92.44 713 PHE A CA 1
ATOM 5860 C C . PHE A 1 713 ? 2.447 0.117 -18.887 1.00 92.44 713 PHE A C 1
ATOM 5862 O O . PHE A 1 713 ? 2.766 0.917 -18.005 1.00 92.44 713 PHE A O 1
ATOM 5869 N N . PHE A 1 714 ? 1.602 -0.888 -18.669 1.00 87.31 714 PHE A N 1
ATOM 5870 C CA . PHE A 1 714 ? 0.957 -1.110 -17.380 1.00 87.31 714 PHE A CA 1
ATOM 5871 C C . PHE A 1 714 ? 0.805 -2.609 -17.044 1.00 87.31 714 PHE A C 1
ATOM 5873 O O . PHE A 1 714 ? 0.361 -3.355 -17.914 1.00 87.31 714 PHE A O 1
ATOM 5880 N N . PRO A 1 715 ? 1.086 -3.073 -15.810 1.00 88.19 715 PRO A N 1
ATOM 5881 C CA . PRO A 1 715 ? 1.875 -2.401 -14.778 1.00 88.19 715 PRO A CA 1
ATOM 5882 C C . PRO A 1 715 ? 3.230 -1.901 -15.292 1.00 88.19 715 PRO A C 1
ATOM 5884 O O . PRO A 1 715 ? 3.743 -2.394 -16.302 1.00 88.19 715 PRO A O 1
ATOM 5887 N N . SER A 1 716 ? 3.776 -0.884 -14.622 1.00 86.75 716 SER A N 1
ATOM 5888 C CA . SER A 1 716 ? 5.056 -0.275 -14.996 1.00 86.75 716 SER A CA 1
ATOM 5889 C C . SER A 1 716 ? 6.193 -1.299 -14.949 1.00 86.75 716 SER A C 1
ATOM 5891 O O . SER A 1 716 ? 6.256 -2.119 -14.032 1.00 86.75 716 SER A O 1
ATOM 5893 N N . GLY A 1 717 ? 7.072 -1.265 -15.952 1.00 87.62 717 GLY A N 1
ATOM 5894 C CA . GLY A 1 717 ? 8.293 -2.061 -15.957 1.00 87.62 717 GLY A CA 1
ATOM 5895 C C . GLY A 1 717 ? 9.454 -1.325 -15.297 1.00 87.62 717 GLY A C 1
ATOM 5896 O O . GLY A 1 717 ? 9.282 -0.284 -14.667 1.00 87.62 717 GLY A O 1
ATOM 5897 N N . ASN A 1 718 ? 10.662 -1.868 -15.448 1.00 85.31 718 ASN A N 1
ATOM 5898 C CA . ASN A 1 718 ? 11.903 -1.252 -14.963 1.00 85.31 718 ASN A CA 1
ATOM 5899 C C . ASN A 1 718 ? 11.900 -0.932 -13.451 1.00 85.31 718 ASN A C 1
ATOM 5901 O O . ASN A 1 718 ? 12.577 -0.013 -12.978 1.00 85.31 718 ASN A O 1
ATOM 5905 N N . VAL A 1 719 ? 11.138 -1.703 -12.670 1.00 81.62 719 VAL A N 1
ATOM 5906 C CA . VAL A 1 719 ? 11.054 -1.549 -11.216 1.00 81.62 719 VAL A CA 1
ATOM 5907 C C . VAL A 1 719 ? 12.341 -2.082 -10.585 1.00 81.62 719 VAL A C 1
ATOM 5909 O O . VAL A 1 719 ? 12.670 -3.264 -10.707 1.00 81.62 719 VAL A O 1
ATOM 5912 N N . LYS A 1 720 ? 13.085 -1.202 -9.901 1.00 78.75 720 LYS A N 1
ATOM 5913 C CA . LYS A 1 720 ? 14.329 -1.554 -9.199 1.00 78.75 720 LYS A CA 1
ATOM 5914 C C . LYS A 1 720 ? 14.072 -2.704 -8.216 1.00 78.75 720 LYS A C 1
ATOM 5916 O O . LYS A 1 720 ? 13.177 -2.606 -7.387 1.00 78.75 720 LYS A O 1
ATOM 5921 N N . GLY A 1 721 ? 14.875 -3.764 -8.314 1.00 80.12 721 GLY A N 1
ATOM 5922 C CA . GLY A 1 721 ? 14.756 -4.981 -7.501 1.00 80.12 721 GLY A CA 1
ATOM 5923 C C . GLY A 1 721 ? 13.955 -6.115 -8.153 1.00 80.12 721 GLY A C 1
ATOM 5924 O O . GLY A 1 721 ? 14.260 -7.270 -7.899 1.00 80.12 721 GLY A O 1
ATOM 5925 N N . ALA A 1 722 ? 13.020 -5.823 -9.063 1.00 83.38 722 ALA A N 1
ATOM 5926 C CA . ALA A 1 722 ? 12.135 -6.830 -9.669 1.00 83.38 722 ALA A CA 1
ATOM 5927 C C . ALA A 1 722 ? 12.621 -7.362 -11.039 1.00 83.38 722 ALA A C 1
ATOM 5929 O O . ALA A 1 722 ? 11.869 -8.006 -11.772 1.00 83.38 722 ALA A O 1
ATOM 5930 N N . TYR A 1 723 ? 13.871 -7.078 -11.418 1.00 85.94 723 TYR A N 1
ATOM 5931 C CA . TYR A 1 723 ? 14.422 -7.410 -12.736 1.00 85.94 723 TYR A CA 1
ATOM 5932 C C . TYR A 1 723 ? 14.499 -8.920 -12.998 1.00 85.94 723 TYR A C 1
ATOM 5934 O O . TYR A 1 723 ? 14.029 -9.367 -14.042 1.00 85.94 723 TYR A O 1
ATOM 5942 N N . GLY A 1 724 ? 15.027 -9.707 -12.055 1.00 86.44 724 GLY A N 1
ATOM 5943 C CA . GLY A 1 724 ? 15.195 -11.158 -12.217 1.00 86.44 724 GLY A CA 1
ATOM 5944 C C . GLY A 1 724 ? 13.893 -11.936 -12.422 1.00 86.44 724 GLY A C 1
ATOM 5945 O O . GLY A 1 724 ? 13.890 -12.957 -13.097 1.00 86.44 724 GLY A O 1
ATOM 5946 N N . GLU A 1 725 ? 12.775 -11.432 -11.900 1.00 89.62 725 GLU A N 1
ATOM 5947 C CA . GLU A 1 725 ? 11.447 -12.041 -12.063 1.00 89.62 725 GLU A CA 1
ATOM 5948 C C . GLU A 1 725 ? 10.781 -11.673 -13.401 1.00 89.62 725 GLU A C 1
ATOM 5950 O O . GLU A 1 725 ? 9.874 -12.368 -13.875 1.00 89.62 725 GLU A O 1
ATOM 5955 N N . ASN A 1 726 ? 11.205 -10.554 -14.002 1.00 91.88 726 ASN A N 1
ATOM 5956 C CA . ASN A 1 726 ? 10.504 -9.904 -15.109 1.00 91.88 726 ASN A CA 1
ATOM 5957 C C . ASN A 1 726 ? 11.279 -9.847 -16.429 1.00 91.88 726 ASN A C 1
ATOM 5959 O O . ASN A 1 726 ? 10.650 -9.635 -17.465 1.00 91.88 726 ASN A O 1
ATOM 5963 N N . VAL A 1 727 ? 12.599 -10.042 -16.418 1.00 91.88 727 VAL A N 1
ATOM 5964 C CA . VAL A 1 727 ? 13.470 -9.972 -17.601 1.00 91.88 727 VAL A CA 1
ATOM 5965 C C . VAL A 1 727 ? 14.253 -11.281 -17.732 1.00 91.88 727 VAL A C 1
ATOM 5967 O O . VAL A 1 727 ? 15.427 -11.373 -17.380 1.00 91.88 727 VAL A O 1
ATOM 5970 N N . ASN A 1 728 ? 13.583 -12.318 -18.236 1.00 92.00 728 ASN A N 1
ATOM 5971 C CA . ASN A 1 728 ? 14.210 -13.617 -18.503 1.00 92.00 728 ASN A CA 1
ATOM 5972 C C . ASN A 1 728 ? 15.135 -13.537 -19.731 1.00 92.00 728 ASN A C 1
ATOM 5974 O O . ASN A 1 728 ? 14.875 -12.713 -20.612 1.00 92.00 728 ASN A O 1
ATOM 5978 N N . PRO A 1 729 ? 16.147 -14.413 -19.870 1.00 89.94 729 PRO A N 1
ATOM 5979 C CA . PRO A 1 729 ? 16.777 -14.651 -21.169 1.00 89.94 729 PRO A CA 1
ATOM 5980 C C . PRO A 1 729 ? 15.741 -15.134 -22.208 1.00 89.94 729 PRO A C 1
ATOM 5982 O O . PRO A 1 729 ? 14.694 -15.669 -21.826 1.00 89.94 729 PRO A O 1
ATOM 5985 N N . PRO A 1 730 ? 15.999 -14.947 -23.515 1.00 86.94 730 PRO A N 1
ATOM 5986 C CA . PRO A 1 730 ? 15.180 -15.563 -24.554 1.00 86.94 730 PRO A CA 1
ATOM 5987 C C . PRO A 1 730 ? 15.295 -17.097 -24.487 1.00 86.94 730 PRO A C 1
ATOM 5989 O O . PRO A 1 730 ? 16.362 -17.622 -24.162 1.00 86.94 730 PRO A O 1
ATOM 5992 N N . LYS A 1 731 ? 14.184 -17.783 -24.776 1.00 82.00 731 LYS A N 1
ATOM 5993 C CA . LYS A 1 731 ? 14.083 -19.248 -24.919 1.00 82.00 731 LYS A CA 1
ATOM 5994 C C . LYS A 1 731 ? 14.880 -19.793 -26.103 1.00 82.00 731 LYS A C 1
ATOM 5996 O O . LYS A 1 731 ? 14.913 -19.094 -27.141 1.00 82.00 731 LYS A O 1
#

pLDDT: mean 70.23, std 23.92, range [23.09, 97.75]

Radius of gyration: 34.23 Å; chains: 1; bounding box: 95×96×96 Å

Organism: Strongyloides stercoralis (NCBI:txid6248)

Sequence (731 aa):
MSRVNTDEENIPCFPKDPPKEIKFKKSNEPHKLVRNLISYTGNFHQYFQHNGSPTSYSYSKIISENGVKVAQDVHDTLLKLPMATEFFDVDGQIDFCTTLKLNVYSYSYPLTTLSEYKREYGCLPQTRDQYMCIKGMLSGLEFLHNNGFVHGCLNFDSFWAVEVDYIINVARTFKIVDIDLFTRWNKNKYFDKLEKSNNKLKNIYETRLRKSFKNTGFCSLKQHTKNQITIKDNVESWYYICVYMFENIIEWKDNLNDDDIMYVMKQNMRKPSYFGYENISTRFTEIIYLLDRMDDDNVDYKLIKEKIVSASEHPLPKEDLLLKVNSSTEISDFLKLACESRLRKPNVNFKILEQLRREIEKAEKKNFKPEVYHTKCGKSYEESPDSMLSEYIPPKSSANNVDLKIDTTSMITYKSPNNASCSKNLNDNGTSDINKKKEKKDV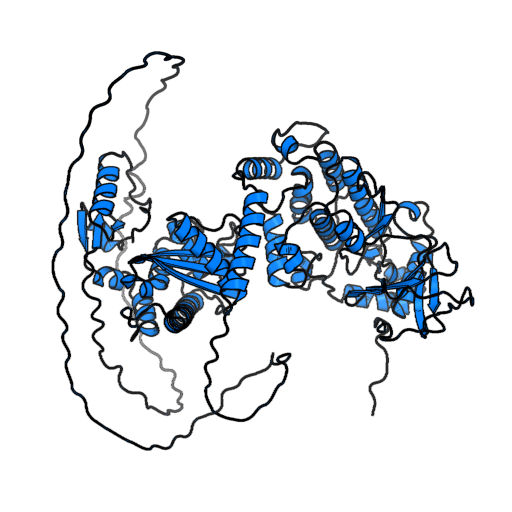EVLDANKNKEKNVSEILNNKKKVETNANEPSIKKIKGNDKKYLTNSTPPELVDIKVRPVTLYSCGAQVFMSYPDARTYCNKLTKSRIRNPLDMAKGSLTLNYKEILKASGLRSVDFSLLLTSNPYSNNIWKAFWSGFTVIGPYTYDYHSEFKKRLLKEINHYRYFHGGFPLKYAKKLEHYARLTVMDMIKNNSTVTDKDRLFGETCARLDFRLVPLVGKLWYDRGIFYNYTKQNTYPEVSAFTQLVWKSTTKIGCWMEKTQSIVYICCKFFPSGNVKGAYGENVNPPK

InterPro domains:
  IPR001283 Cysteine-rich secretory protein-related [PTHR10334] (596-729)
  IPR011009 Protein kinase-like domain superfamily [SSF56112] (94-296)
  IPR014044 CAP domain [PF00188] (600-713)
  IPR014044 CAP domain [SM00198] (593-721)
  IPR035940 CAP superfamily [G3DSA:3.40.33.10] (591-730)
  IPR035940 CAP superfamily [SSF55797] (584-730)

Foldseek 3Di:
DDD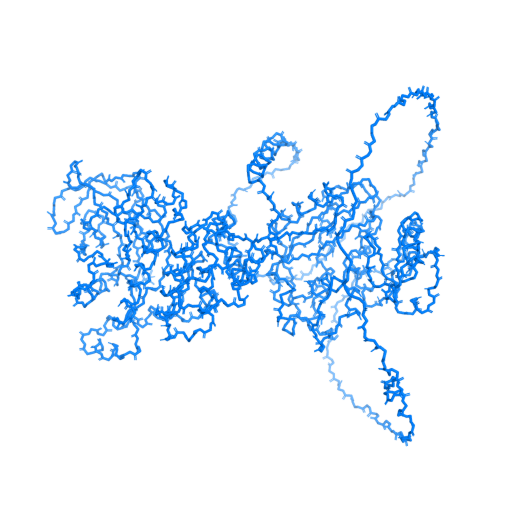DDDPQQQFDDQDPDADQWWAWPVPRQTWGWDVVPQDDDDRQWTKTWTHSDPPDIKIKTFGGNLLLVQLVVCLVAVLPDPCQVLAAQNVWDFIATPRRRTTIIIGPHDWAFLVRLCVLPNAADLALQQLVQLLSNLVNLVSCVVSFKHQLEDDRRQKTFDDAPPVRSDRNHIHGDSSSRIAGHCPVPVLVVCVVVPVPNSVVNVVSQQDLDDQLLQFDLVSLVPDGAFSLRRVSSSLSSNQNRHFDQVQSVVCRPVNQLSSLLSVLLLALLFPRDDQAALLLSCLSVVSVVDDRHDDDSVVNSQSSSVCNVVSGNVSLLVVDDDPDDDCDPSSVSNSVSNVPDDPPPVVVVVVVVVVVVVVVVVPPDPPPPPDDDDDDDDDDPDDDPDDDDDDDDDDDDDDDDDDDDDDDDDDDDDDDDDDDDDDDDDDDDDDDDDDDDDDDDDDDDDDDDDDPPPPPDPDDDDDDDDDDDDDDDDDDDDDDDDDDDDDPPPDPPCPDWQWWKDAQQWIHSDPVQRVVLNVVVVVDPPPDSPPHDAHIAGAAPVVNVVHHGIDTDTPVRLLVRDVVLNVLLCVLCPPPDLPDDCDPVVFVSLFVSLQSSLCVLQVQQVAHRADEDVVQQVQQVVQQVVCVVVVHQDGDSNLSWAKDKDKHFSSCSSCRSVRLQSLCVVQDLVVLDDDPSNSSNQQSNFRPWHYKHKDWDDDDRMIIIMMTIGPYTPDPPCRNVTGGDGD

Secondary structure (DSSP, 8-state):
-------TTPPPPPPSS--SEEEBTTT-SEEEEEEEEEEE-STT-EEEEEEEETTEEEEEEE--HHHHHHHHHHHHHTTTSTTHHHHS-SS-EEEEETTTTEEEEE-SS--EEHHHHHHHT-SPPSSHHHHHHHHHHHHHHHHHHHTTEEETT--GGGEEEEEEETTTTEEEEEEE--GGGEEE-GGGSHHHHHHHH-HHHHHHHHHHHHS----TTTS-HHHHTTPPP-HHHHHHHHHHHHHHHH---HHHHTTTT-HHHHHHHHHHHTSTT-TT-SSS-HHHHHHHHHHTTSBTTB--HHHHHHHHHHHHHS-SHHHHTT----SS----HHHHHHHHHHHT-----HHHHHHHHHHHHHHHHHH----------------------S--PPPPP-----------------PPPP-------------------------------------SSSSS-------------------------------------------EEEETTEEESSHHHHHHHHHHHHHS--S-TTS--TT-EE--HHHHTT--SEEEE-THHHHHT-HHHHHHHHHHHTT--TTS---HHHHHHHHHHHHHHHHHHHHHTTPPPPEE-HHHHHHHHHHHHHHHHTT-----SS--SEEEEEEEEGGGGGGHHHHHHGGGGG--TTT----HHHHHHHHHH-TT--EEEEEEEEETTEEEEEEEEES-S--TT-HHHH-PPP-